Protein AF-0000000087771162 (afdb_homodimer)

Nearest PDB structures (foldseek):
  7edc-assembly1_A-2  TM=8.595E-01  e=1.342E-11  Escherichia coli
  1v2x-assembly1_A-2  TM=9.005E-01  e=5.752E-11  Thermus thermophilus
  7qiu-assembly1_B  TM=8.454E-01  e=9.783E-12  Bacillus subtilis
  5l0z-assembly1_B  TM=8.422E-01  e=1.867E-09  Sinorhizobium meliloti 1021
  1ipa-assembly1_A  TM=8.582E-01  e=4.145E-08  Thermus thermophilus

Solvent-accessible surface area (backbone atoms only — not comparable to full-atom values): 24704 Å² total; per-residue (Å²): 136,78,83,79,82,76,74,78,74,74,73,73,77,69,72,88,64,64,54,50,35,35,38,36,43,51,60,54,77,67,32,66,42,48,6,39,34,30,28,43,32,10,24,42,46,34,58,33,40,37,27,22,58,56,50,65,42,37,52,57,70,13,83,71,4,53,70,59,34,46,68,46,73,30,80,39,67,66,60,44,51,49,46,37,39,74,74,60,56,29,46,35,32,28,49,38,48,42,88,85,34,35,47,58,94,73,48,83,82,65,71,19,34,28,39,36,52,40,34,89,92,71,38,57,51,71,70,56,56,71,68,34,76,45,39,31,27,75,86,38,41,24,46,26,39,44,71,71,58,65,49,46,50,49,41,45,54,38,50,52,48,32,59,72,44,61,61,64,68,47,57,71,54,71,67,27,33,56,56,56,81,78,64,82,79,87,66,65,83,43,46,54,75,70,47,73,69,51,45,50,49,51,51,50,50,51,52,49,52,50,51,51,50,55,50,54,61,68,63,56,74,79,68,85,111,137,78,82,79,81,77,74,78,72,72,74,72,77,71,72,88,65,64,54,49,35,33,37,38,45,51,60,53,77,67,32,66,42,47,5,38,35,28,30,42,32,10,24,42,46,34,59,34,42,38,27,22,58,55,51,64,42,36,53,56,69,13,82,72,3,52,69,59,34,46,68,47,74,30,78,40,67,66,60,44,51,49,45,37,38,74,75,59,55,30,47,35,33,28,48,37,48,43,87,87,36,34,47,57,94,72,49,83,80,65,71,18,34,28,39,36,51,40,34,88,94,71,37,58,50,72,71,57,56,70,68,33,76,46,39,32,27,76,85,38,41,25,47,25,38,45,70,71,58,66,48,46,50,49,42,46,53,37,51,52,47,32,61,72,44,61,62,64,68,47,58,71,54,73,66,26,34,56,55,56,81,78,63,82,80,89,65,64,82,42,46,56,75,71,48,73,68,51,46,50,49,52,51,50,50,51,52,51,52,49,52,51,50,55,49,55,60,68,65,53,74,76,70,85,108

Radius of gyration: 28.66 Å; Cα contacts (8 Å, |Δi|>4): 815; chains: 2; bounding box: 87×104×97 Å

Structure (mmCIF, N/CA/C/O backbone):
data_AF-0000000087771162-model_v1
#
loop_
_entity.id
_entity.type
_entity.pdbx_description
1 polymer 'Family tRNA rRNA methyltransferase'
#
loop_
_atom_site.group_PDB
_atom_site.id
_atom_site.type_symbol
_atom_site.label_atom_id
_atom_site.label_alt_id
_atom_site.label_comp_id
_atom_site.label_asym_id
_atom_site.label_entity_id
_atom_site.label_seq_id
_atom_site.pdbx_PDB_ins_code
_atom_site.Cartn_x
_atom_site.Cartn_y
_atom_site.Cartn_z
_atom_site.occupancy
_atom_site.B_iso_or_equiv
_atom_site.auth_seq_id
_atom_site.auth_comp_id
_atom_site.auth_asym_id
_atom_site.auth_atom_id
_atom_site.pdbx_PDB_model_num
ATOM 1 N N . MET A 1 1 ? -39.281 -31.125 -45.375 1 31.02 1 MET A N 1
ATOM 2 C CA . MET A 1 1 ? -38.594 -31.625 -44.188 1 31.02 1 MET A CA 1
ATOM 3 C C . MET A 1 1 ? -37.625 -30.578 -43.656 1 31.02 1 MET A C 1
ATOM 5 O O . MET A 1 1 ? -36.625 -30.297 -44.281 1 31.02 1 MET A O 1
ATOM 9 N N . GLN A 1 2 ? -38.094 -29.531 -42.969 1 35.5 2 GLN A N 1
ATOM 10 C CA . GLN A 1 2 ? -37.469 -28.281 -42.562 1 35.5 2 GLN A CA 1
ATOM 11 C C . GLN A 1 2 ? -36.438 -28.531 -41.469 1 35.5 2 GLN A C 1
ATOM 13 O O . GLN A 1 2 ? -36.688 -29.234 -40.5 1 35.5 2 GLN A O 1
ATOM 18 N N . PRO A 1 3 ? -35.062 -28.359 -41.781 1 35.19 3 PRO A N 1
ATOM 19 C CA . PRO A 1 3 ? -34 -28.641 -40.812 1 35.19 3 PRO A CA 1
ATOM 20 C C . PRO A 1 3 ? -34.219 -27.922 -39.469 1 35.19 3 PRO A C 1
ATOM 22 O O . PRO A 1 3 ? -34.812 -26.859 -39.438 1 35.19 3 PRO A O 1
ATOM 25 N N . ASP A 1 4 ? -34.375 -28.672 -38.312 1 31.47 4 ASP A N 1
ATOM 26 C CA . ASP A 1 4 ? -34.5 -28.297 -36.938 1 31.47 4 ASP A CA 1
ATOM 27 C C . ASP A 1 4 ? -33.312 -27.469 -36.469 1 31.47 4 ASP A C 1
ATOM 29 O O . ASP A 1 4 ? -32.156 -27.906 -36.594 1 31.47 4 ASP A O 1
ATOM 33 N N . ARG A 1 5 ? -33.438 -26.078 -36.469 1 35.72 5 ARG A N 1
ATOM 34 C CA . ARG A 1 5 ? -32.5 -25.094 -35.938 1 35.72 5 ARG A CA 1
ATOM 35 C C . ARG A 1 5 ? -32.156 -25.438 -34.5 1 35.72 5 ARG A C 1
ATOM 37 O O . ARG A 1 5 ? -32.906 -25.156 -33.562 1 35.72 5 ARG A O 1
ATOM 44 N N . SER A 1 6 ? -31.469 -26.594 -34.188 1 31.02 6 SER A N 1
ATOM 45 C CA . SER A 1 6 ? -31.031 -26.812 -32.812 1 31.02 6 SER A CA 1
ATOM 46 C C . SER A 1 6 ? -30.141 -25.672 -32.344 1 31.02 6 SER A C 1
ATOM 48 O O . SER A 1 6 ? -29.047 -25.453 -32.875 1 31.02 6 SER A O 1
ATOM 50 N N . ASP A 1 7 ? -30.688 -24.547 -31.938 1 35.97 7 ASP A N 1
ATOM 51 C CA . ASP A 1 7 ? -30.031 -23.422 -31.281 1 35.97 7 ASP A CA 1
ATOM 52 C C . ASP A 1 7 ? -29.234 -23.891 -30.062 1 35.97 7 ASP A C 1
ATOM 54 O O . ASP A 1 7 ? -29.812 -24.406 -29.094 1 35.97 7 ASP A O 1
ATOM 58 N N . GLY A 1 8 ? -28.094 -24.516 -30.203 1 31.58 8 GLY A N 1
ATOM 59 C CA . GLY A 1 8 ? -27.172 -24.828 -29.109 1 31.58 8 GLY A CA 1
ATOM 60 C C . GLY A 1 8 ? -26.953 -23.656 -28.172 1 31.58 8 GLY A C 1
ATOM 61 O O . GLY A 1 8 ? -26.266 -22.688 -28.531 1 31.58 8 GLY A O 1
ATOM 62 N N . THR A 1 9 ? -27.953 -23.281 -27.375 1 36.31 9 THR A N 1
ATOM 63 C CA . THR A 1 9 ? -27.719 -22.375 -26.25 1 36.31 9 THR A CA 1
ATOM 64 C C . THR A 1 9 ? -26.562 -22.875 -25.391 1 36.31 9 THR A C 1
ATOM 66 O O . THR A 1 9 ? -26.641 -23.969 -24.812 1 36.31 9 THR A O 1
ATOM 69 N N . ALA A 1 10 ? -25.344 -22.656 -25.688 1 37.5 10 ALA A N 1
ATOM 70 C CA . ALA A 1 10 ? -24.219 -22.875 -24.797 1 37.5 10 ALA A CA 1
ATOM 71 C C . ALA A 1 10 ? -24.531 -22.359 -23.391 1 37.5 10 ALA A C 1
ATOM 73 O O . ALA A 1 10 ? -24.906 -21.188 -23.219 1 37.5 10 ALA A O 1
ATOM 74 N N . ALA A 1 11 ? -24.906 -23.172 -22.484 1 33.16 11 ALA A N 1
ATOM 75 C CA . ALA A 1 11 ? -25.062 -22.891 -21.062 1 33.16 11 ALA A CA 1
ATOM 76 C C . ALA A 1 11 ? -23.859 -22.109 -20.531 1 33.16 11 ALA A C 1
ATOM 78 O O . ALA A 1 11 ? -22.719 -22.578 -20.625 1 33.16 11 ALA A O 1
ATOM 79 N N . ALA A 1 12 ? -23.797 -20.828 -20.688 1 38.56 12 ALA A N 1
ATOM 80 C CA . ALA A 1 12 ? -22.906 -20.031 -19.859 1 38.56 12 ALA A CA 1
ATOM 81 C C . ALA A 1 12 ? -22.828 -20.609 -18.438 1 38.56 12 ALA A C 1
ATOM 83 O O . ALA A 1 12 ? -23.797 -20.516 -17.672 1 38.56 12 ALA A O 1
ATOM 84 N N . SER A 1 13 ? -22.422 -21.797 -18.219 1 37.19 13 SER A N 1
ATOM 85 C CA . SER A 1 13 ? -22.25 -22.281 -16.859 1 37.19 13 SER A CA 1
ATOM 86 C C . SER A 1 13 ? -21.781 -21.172 -15.93 1 37.19 13 SER A C 1
ATOM 88 O O . SER A 1 13 ? -20.625 -20.734 -16 1 37.19 13 SER A O 1
ATOM 90 N N . SER A 1 14 ? -22.344 -20.062 -15.656 1 44.91 14 SER A N 1
ATOM 91 C CA . SER A 1 14 ? -22.234 -18.906 -14.781 1 44.91 14 SER A CA 1
ATOM 92 C C . SER A 1 14 ? -21.812 -19.312 -13.375 1 44.91 14 SER A C 1
ATOM 94 O O . SER A 1 14 ? -22.656 -19.719 -12.57 1 44.91 14 SER A O 1
ATOM 96 N N . SER A 1 15 ? -20.969 -20.234 -13.008 1 51.59 15 SER A N 1
ATOM 97 C CA . SER A 1 15 ? -20.625 -20.562 -11.633 1 51.59 15 SER A CA 1
ATOM 98 C C . SER A 1 15 ? -20.641 -19.328 -10.742 1 51.59 15 SER A C 1
ATOM 100 O O . SER A 1 15 ? -20.109 -18.281 -11.125 1 51.59 15 SER A O 1
ATOM 102 N N . ASP A 1 16 ? -21.672 -19.047 -9.867 1 71.31 16 ASP A N 1
ATOM 103 C CA . ASP A 1 16 ? -22.156 -18.062 -8.898 1 71.31 16 ASP A CA 1
ATOM 104 C C . ASP A 1 16 ? -21.047 -17.594 -7.977 1 71.31 16 ASP A C 1
ATOM 106 O O . ASP A 1 16 ? -21.203 -16.641 -7.227 1 71.31 16 ASP A O 1
ATOM 110 N N . GLU A 1 17 ? -19.891 -18.266 -8.07 1 89.69 17 GLU A N 1
ATOM 111 C CA . GLU A 1 17 ? -18.859 -17.828 -7.141 1 89.69 17 GLU A CA 1
ATOM 112 C C . GLU A 1 17 ? -18.094 -16.625 -7.695 1 89.69 17 GLU A C 1
ATOM 114 O O . GLU A 1 17 ? -17.828 -16.562 -8.898 1 89.69 17 GLU A O 1
ATOM 119 N N . PRO A 1 18 ? -17.781 -15.703 -6.875 1 96.38 18 PRO A N 1
ATOM 120 C CA . PRO A 1 18 ? -17 -14.562 -7.344 1 96.38 18 PRO A CA 1
ATOM 121 C C . PRO A 1 18 ? -15.633 -14.969 -7.91 1 96.38 18 PRO A C 1
ATOM 123 O O . PRO A 1 18 ? -15.102 -16.016 -7.543 1 96.38 18 PRO A O 1
ATOM 126 N N . PRO A 1 19 ? -15.117 -14.203 -8.844 1 98.44 19 PRO A N 1
ATOM 127 C CA . PRO A 1 19 ? -13.805 -14.516 -9.414 1 98.44 19 PRO A CA 1
ATOM 128 C C . PRO A 1 19 ? -12.711 -14.602 -8.352 1 98.44 19 PRO A C 1
ATOM 130 O O . PRO A 1 19 ? -12.719 -13.836 -7.383 1 98.44 19 PRO A O 1
ATOM 133 N N . ALA A 1 20 ? -11.789 -15.523 -8.57 1 98.62 20 ALA A N 1
ATOM 134 C CA . ALA A 1 20 ? -10.695 -15.727 -7.625 1 98.62 20 ALA A CA 1
ATOM 135 C C . ALA A 1 20 ? -9.469 -14.906 -8.016 1 98.62 20 ALA A C 1
ATOM 137 O O . ALA A 1 20 ? -9.266 -14.602 -9.195 1 98.62 20 ALA A O 1
ATOM 138 N N . CYS A 1 21 ? -8.719 -14.578 -6.988 1 98.81 21 CYS A N 1
ATOM 139 C CA . CYS A 1 21 ? -7.512 -13.781 -7.16 1 98.81 21 CYS A CA 1
ATOM 140 C C . CYS A 1 21 ? -6.281 -14.547 -6.688 1 98.81 21 CYS A C 1
ATOM 142 O O . CYS A 1 21 ? -6.297 -15.156 -5.617 1 98.81 21 CYS A O 1
ATOM 144 N N . TYR A 1 22 ? -5.219 -14.492 -7.496 1 98.88 22 TYR A N 1
ATOM 145 C CA . TYR A 1 22 ? -3.939 -15.125 -7.18 1 98.88 22 TYR A CA 1
ATOM 146 C C . TYR A 1 22 ? -2.791 -14.133 -7.336 1 98.88 22 TYR A C 1
ATOM 148 O O . TYR A 1 22 ? -2.902 -13.156 -8.078 1 98.88 22 TYR A O 1
ATOM 156 N N . LEU A 1 23 ? -1.71 -14.406 -6.598 1 98.38 23 LEU A N 1
ATOM 157 C CA . LEU A 1 23 ? -0.487 -13.617 -6.699 1 98.38 23 LEU A CA 1
ATOM 158 C C . LEU A 1 23 ? 0.702 -14.5 -7.055 1 98.38 23 LEU A C 1
ATOM 160 O O . LEU A 1 23 ? 0.844 -15.602 -6.523 1 98.38 23 LEU A O 1
ATOM 164 N N . ILE A 1 24 ? 1.518 -14.016 -7.957 1 97.88 24 ILE A N 1
ATOM 165 C CA . ILE A 1 24 ? 2.748 -14.711 -8.32 1 97.88 24 ILE A CA 1
ATOM 166 C C . ILE A 1 24 ? 3.955 -13.891 -7.875 1 97.88 24 ILE A C 1
ATOM 168 O O . ILE A 1 24 ? 4.113 -12.742 -8.289 1 97.88 24 ILE A O 1
ATOM 172 N N . SER A 1 25 ? 4.734 -14.422 -7.023 1 94.75 25 SER A N 1
ATOM 173 C CA . SER A 1 25 ? 6.004 -13.836 -6.605 1 94.75 25 SER A CA 1
ATOM 174 C C . SER A 1 25 ? 7.184 -14.672 -7.086 1 94.75 25 SER A C 1
ATOM 176 O O . SER A 1 25 ? 7.293 -15.852 -6.746 1 94.75 25 SER A O 1
ATOM 178 N N . TYR A 1 26 ? 8.078 -14.023 -7.875 1 92.56 26 TYR A N 1
ATOM 179 C CA . TYR A 1 26 ? 9.219 -14.703 -8.469 1 92.56 26 TYR A CA 1
ATOM 180 C C . TYR A 1 26 ? 10.531 -14.188 -7.879 1 92.56 26 TYR A C 1
ATOM 182 O O . TYR A 1 26 ? 10.789 -12.984 -7.891 1 92.56 26 TYR A O 1
ATOM 190 N N . ASN A 1 27 ? 11.336 -15.203 -7.484 1 70.19 27 ASN A N 1
ATOM 191 C CA . ASN A 1 27 ? 12.688 -15.008 -6.98 1 70.19 27 ASN A CA 1
ATOM 192 C C . ASN A 1 27 ? 12.797 -13.75 -6.125 1 70.19 27 ASN A C 1
ATOM 194 O O . ASN A 1 27 ? 13.758 -12.984 -6.254 1 70.19 27 ASN A O 1
ATOM 198 N N . GLN A 1 28 ? 11.75 -13.5 -5.555 1 62.38 28 GLN A N 1
ATOM 199 C CA . GLN A 1 28 ? 11.859 -12.211 -4.879 1 62.38 28 GLN A CA 1
ATOM 200 C C . GLN A 1 28 ? 12.945 -12.234 -3.809 1 62.38 28 GLN A C 1
ATOM 202 O O . GLN A 1 28 ? 12.859 -13 -2.846 1 62.38 28 GLN A O 1
ATOM 207 N N . GLN A 1 29 ? 14.148 -12.117 -4.293 1 54.19 29 GLN A N 1
ATOM 208 C CA . GLN A 1 29 ? 15.25 -11.922 -3.359 1 54.19 29 GLN A CA 1
ATOM 209 C C . GLN A 1 29 ? 14.812 -11.117 -2.145 1 54.19 29 GLN A C 1
ATOM 211 O O . GLN A 1 29 ? 15.344 -11.289 -1.047 1 54.19 29 GLN A O 1
ATOM 216 N N . SER A 1 30 ? 13.945 -10.055 -2.391 1 55.56 30 SER A N 1
ATOM 217 C CA . SER A 1 30 ? 13.672 -9.234 -1.213 1 55.56 30 SER A CA 1
ATOM 218 C C . SER A 1 30 ? 12.523 -9.82 -0.392 1 55.56 30 SER A C 1
ATOM 220 O O . SER A 1 30 ? 11.359 -9.523 -0.652 1 55.56 30 SER A O 1
ATOM 222 N N . LYS A 1 31 ? 12.844 -10.852 0.279 1 62.5 31 LYS A N 1
ATOM 223 C CA . LYS A 1 31 ? 12.148 -11.633 1.296 1 62.5 31 LYS A CA 1
ATOM 224 C C . LYS A 1 31 ? 11.398 -10.734 2.268 1 62.5 31 LYS A C 1
ATOM 226 O O . LYS A 1 31 ? 10.398 -11.148 2.859 1 62.5 31 LYS A O 1
ATOM 231 N N . HIS A 1 32 ? 11.742 -9.398 2.061 1 72.12 32 HIS A N 1
ATOM 232 C CA . HIS A 1 32 ? 11.266 -8.531 3.139 1 72.12 32 HIS A CA 1
ATOM 233 C C . HIS A 1 32 ? 9.82 -8.117 2.906 1 72.12 32 HIS A C 1
ATOM 235 O O . HIS A 1 32 ? 9.109 -7.758 3.852 1 72.12 32 HIS A O 1
ATOM 241 N N . ASN A 1 33 ? 9.359 -8.367 1.664 1 87.06 33 ASN A N 1
ATOM 242 C CA . ASN A 1 33 ? 8.039 -7.832 1.387 1 87.06 33 ASN A CA 1
ATOM 243 C C . ASN A 1 33 ? 6.957 -8.906 1.512 1 87.06 33 ASN A C 1
ATOM 245 O O . ASN A 1 33 ? 5.766 -8.594 1.529 1 87.06 33 ASN A O 1
ATOM 249 N N . ILE A 1 34 ? 7.371 -10.141 1.649 1 91.31 34 ILE A N 1
ATOM 250 C CA . ILE A 1 34 ? 6.398 -11.219 1.547 1 91.31 34 ILE A CA 1
ATOM 251 C C . ILE A 1 34 ? 5.453 -11.18 2.748 1 91.31 34 ILE A C 1
ATOM 253 O O . ILE A 1 34 ? 4.266 -11.477 2.619 1 91.31 34 ILE A O 1
ATOM 257 N N . GLY A 1 35 ? 6.008 -10.859 3.85 1 93.31 35 GLY A N 1
ATOM 258 C CA . GLY A 1 35 ? 5.141 -10.719 5.008 1 93.31 35 GLY A CA 1
ATOM 259 C C . GLY A 1 35 ? 4.047 -9.68 4.812 1 93.31 35 GLY A C 1
ATOM 260 O O . GLY A 1 35 ? 2.871 -9.953 5.059 1 93.31 35 GLY A O 1
ATOM 261 N N . THR A 1 36 ? 4.438 -8.492 4.332 1 94.12 36 THR A N 1
ATOM 262 C CA . THR A 1 36 ? 3.473 -7.43 4.059 1 94.12 36 THR A CA 1
ATOM 263 C C . THR A 1 36 ? 2.523 -7.836 2.938 1 94.12 36 THR A C 1
ATOM 265 O O . THR A 1 36 ? 1.326 -7.547 2.992 1 94.12 36 THR A O 1
ATOM 268 N N . LEU A 1 37 ? 3.072 -8.531 1.989 1 96.06 37 LEU A N 1
ATOM 269 C CA . LEU A 1 37 ? 2.258 -9.023 0.883 1 96.06 37 LEU A CA 1
ATOM 270 C C . LEU A 1 37 ? 1.201 -10.008 1.381 1 96.06 37 LEU A C 1
ATOM 272 O O . LEU A 1 37 ? 0.054 -9.969 0.932 1 96.06 37 LEU A O 1
ATOM 276 N N . ALA A 1 38 ? 1.602 -10.859 2.279 1 96.19 38 ALA A N 1
ATOM 277 C CA . ALA A 1 38 ? 0.664 -11.82 2.857 1 96.19 38 ALA A CA 1
ATOM 278 C C . ALA A 1 38 ? -0.474 -11.102 3.582 1 96.19 38 ALA A C 1
ATOM 280 O O . ALA A 1 38 ? -1.636 -11.508 3.475 1 96.19 38 ALA A O 1
ATOM 281 N N . ARG A 1 39 ? -0.137 -10.039 4.254 1 97.69 39 ARG A N 1
ATOM 282 C CA . ARG A 1 39 ? -1.135 -9.242 4.965 1 97.69 39 ARG A CA 1
ATOM 283 C C . ARG A 1 39 ? -2.109 -8.594 3.988 1 97.69 39 ARG A C 1
ATOM 285 O O . ARG A 1 39 ? -3.324 -8.633 4.195 1 97.69 39 ARG A O 1
ATOM 292 N N . CYS A 1 40 ? -1.589 -8.062 2.906 1 98.44 40 CYS A N 1
ATOM 293 C CA . CYS A 1 40 ? -2.438 -7.496 1.862 1 98.44 40 CYS A CA 1
ATOM 294 C C . CYS A 1 40 ? -3.295 -8.578 1.213 1 98.44 40 CYS A C 1
ATOM 296 O O . CYS A 1 40 ? -4.484 -8.367 0.968 1 98.44 40 CYS A O 1
ATOM 298 N N . ALA A 1 41 ? -2.662 -9.695 1.004 1 98.5 41 ALA A N 1
ATOM 299 C CA . ALA A 1 41 ? -3.344 -10.805 0.332 1 98.5 41 ALA A CA 1
ATOM 300 C C . ALA A 1 41 ? -4.559 -11.266 1.131 1 98.5 41 ALA A C 1
ATOM 302 O O . ALA A 1 41 ? -5.652 -11.406 0.581 1 98.5 41 ALA A O 1
ATOM 303 N N . THR A 1 42 ? -4.383 -11.461 2.402 1 98.06 42 THR A N 1
ATOM 304 C CA . THR A 1 42 ? -5.516 -11.914 3.207 1 98.06 42 THR A CA 1
ATOM 305 C C . THR A 1 42 ? -6.574 -10.82 3.312 1 98.06 42 THR A C 1
ATOM 307 O O . THR A 1 42 ? -7.773 -11.109 3.252 1 98.06 42 THR A O 1
ATOM 310 N N . ALA A 1 43 ? -6.172 -9.586 3.408 1 98.75 43 ALA A N 1
ATOM 311 C CA . ALA A 1 43 ? -7.113 -8.477 3.498 1 98.75 43 ALA A CA 1
ATOM 312 C C . ALA A 1 43 ? -8.023 -8.422 2.271 1 98.75 43 ALA A C 1
ATOM 314 O O . ALA A 1 43 ? -9.219 -8.172 2.391 1 98.75 43 ALA A O 1
ATOM 315 N N . PHE A 1 44 ? -7.434 -8.734 1.121 1 98.88 44 PHE A N 1
ATOM 316 C CA . PHE A 1 44 ? -8.18 -8.539 -0.118 1 98.88 44 PHE A CA 1
ATOM 317 C C . PHE A 1 44 ? -8.586 -9.883 -0.716 1 98.88 44 PHE A C 1
ATOM 319 O O . PHE A 1 44 ? -8.875 -9.969 -1.912 1 98.88 44 PHE A O 1
ATOM 326 N N . ASN A 1 45 ? -8.5 -10.906 0.09 1 98.5 45 ASN A N 1
ATOM 327 C CA . ASN A 1 45 ? -9.078 -12.219 -0.183 1 98.5 45 ASN A CA 1
ATOM 328 C C . ASN A 1 45 ? -8.391 -12.898 -1.364 1 98.5 45 ASN A C 1
ATOM 330 O O . ASN A 1 45 ? -9.055 -13.484 -2.219 1 98.5 45 ASN A O 1
ATOM 334 N N . VAL A 1 46 ? -7.137 -12.75 -1.439 1 98.75 46 VAL A N 1
ATOM 335 C CA . VAL A 1 46 ? -6.336 -13.531 -2.379 1 98.75 46 VAL A CA 1
ATOM 336 C C . VAL A 1 46 ? -6.418 -15.008 -2.027 1 98.75 46 VAL A C 1
ATOM 338 O O . VAL A 1 46 ? -6.211 -15.391 -0.873 1 98.75 46 VAL A O 1
ATOM 341 N N . LYS A 1 47 ? -6.68 -15.75 -3.008 1 98.38 47 LYS A N 1
ATOM 342 C CA . LYS A 1 47 ? -6.883 -17.188 -2.785 1 98.38 47 LYS A CA 1
ATOM 343 C C . LYS A 1 47 ? -5.559 -17.891 -2.523 1 98.38 47 LYS A C 1
ATOM 345 O O . LYS A 1 47 ? -5.48 -18.781 -1.671 1 98.38 47 LYS A O 1
ATOM 350 N N . GLU A 1 48 ? -4.586 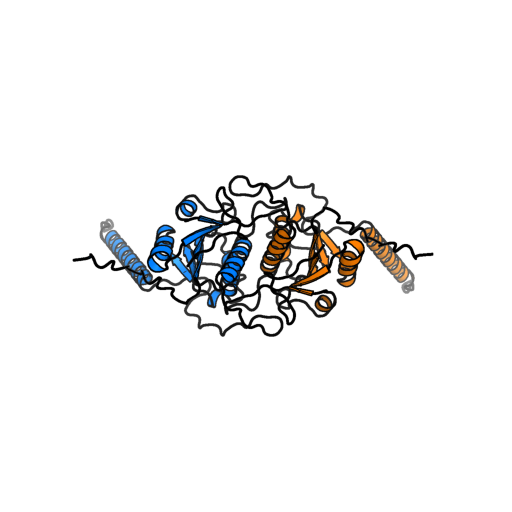-17.469 -3.244 1 98 48 GLU A N 1
ATOM 351 C CA . GLU A 1 48 ? -3.309 -18.172 -3.18 1 98 48 GLU A CA 1
ATOM 352 C C . GLU A 1 48 ? -2.154 -17.266 -3.607 1 98 48 GLU A C 1
ATOM 354 O O . GLU A 1 48 ? -2.27 -16.531 -4.586 1 98 48 GLU A O 1
ATOM 359 N N . VAL A 1 49 ? -1.049 -17.375 -2.797 1 97 49 VAL A N 1
ATOM 360 C CA . VAL A 1 49 ? 0.215 -16.75 -3.174 1 97 49 VAL A CA 1
ATOM 361 C C . VAL A 1 49 ? 1.18 -17.812 -3.701 1 97 49 VAL A C 1
ATOM 363 O O . VAL A 1 49 ? 1.601 -18.703 -2.957 1 97 49 VAL A O 1
ATOM 366 N N . CYS A 1 50 ? 1.551 -17.641 -4.957 1 97 50 CYS A N 1
ATOM 367 C CA . CYS A 1 50 ? 2.432 -18.594 -5.629 1 97 50 CYS A CA 1
ATOM 368 C C . CYS A 1 50 ? 3.881 -18.125 -5.574 1 97 50 CYS A C 1
ATOM 370 O O . CYS A 1 50 ? 4.238 -17.125 -6.199 1 97 50 CYS A O 1
ATOM 372 N N . LEU A 1 51 ? 4.66 -18.875 -4.848 1 95.06 51 LEU A N 1
ATOM 373 C CA . LEU A 1 51 ? 6.094 -18.594 -4.777 1 95.06 51 LEU A CA 1
ATOM 374 C C . LEU A 1 51 ? 6.855 -19.406 -5.816 1 95.06 51 LEU A C 1
ATOM 376 O O . LEU A 1 51 ? 6.738 -20.641 -5.859 1 95.06 51 LEU A O 1
ATOM 380 N N . VAL A 1 52 ? 7.578 -18.734 -6.617 1 95.19 52 VAL A N 1
ATOM 381 C CA . VAL A 1 52 ? 8.375 -19.406 -7.637 1 95.19 52 VAL A CA 1
ATOM 382 C C . VAL A 1 52 ? 9.859 -19.234 -7.312 1 95.19 52 VAL A C 1
ATOM 384 O O . VAL A 1 52 ? 10.352 -18.125 -7.141 1 95.19 52 VAL A O 1
ATOM 387 N N . GLY A 1 53 ? 10.586 -20.25 -7.27 1 90.06 53 GLY A N 1
ATOM 388 C CA . GLY A 1 53 ? 11.984 -20.25 -6.887 1 90.06 53 GLY A CA 1
ATOM 389 C C . GLY A 1 53 ? 12.219 -20.672 -5.449 1 90.06 53 GLY A C 1
ATOM 390 O O . GLY A 1 53 ? 12.148 -21.859 -5.133 1 90.06 53 GLY A O 1
ATOM 391 N N . SER A 1 54 ? 12.242 -19.688 -4.527 1 87.12 54 SER A N 1
ATOM 392 C CA . SER A 1 54 ? 12.508 -20 -3.129 1 87.12 54 SER A CA 1
ATOM 393 C C . SER A 1 54 ? 11.227 -20.391 -2.398 1 87.12 54 SER A C 1
ATOM 395 O O . SER A 1 54 ? 10.18 -19.781 -2.605 1 87.12 54 SER A O 1
ATOM 397 N N . ARG A 1 55 ? 11.375 -21.375 -1.465 1 89.38 55 ARG A N 1
ATOM 398 C CA . ARG A 1 55 ? 10.266 -21.797 -0.625 1 89.38 55 ARG A CA 1
ATOM 399 C C . ARG A 1 55 ? 10.211 -20.984 0.667 1 89.38 55 ARG A C 1
ATOM 401 O O . ARG A 1 55 ? 9.211 -21.016 1.384 1 89.38 55 ARG A O 1
ATOM 408 N N . GLN A 1 56 ? 11.344 -20.406 0.875 1 88.56 56 GLN A N 1
ATOM 409 C CA . GLN A 1 56 ? 11.469 -19.641 2.115 1 88.56 56 GLN A CA 1
ATOM 410 C C . GLN A 1 56 ? 11.109 -18.172 1.897 1 88.56 56 GLN A C 1
ATOM 412 O O . GLN A 1 56 ? 11.445 -17.594 0.86 1 88.56 56 GLN A O 1
ATOM 417 N N . PHE A 1 57 ? 10.414 -17.609 2.904 1 87.38 57 PHE A N 1
ATOM 418 C CA . PHE A 1 57 ? 10.102 -16.188 2.836 1 87.38 57 PHE A CA 1
ATOM 419 C C . PHE A 1 57 ? 10.031 -15.586 4.23 1 87.38 57 PHE A C 1
ATOM 421 O O . PHE A 1 57 ? 9.805 -16.297 5.211 1 87.38 57 PHE A O 1
ATOM 428 N N . ASN A 1 58 ? 10.305 -14.344 4.305 1 88 58 ASN A N 1
ATOM 429 C CA . ASN A 1 58 ? 10.219 -13.578 5.547 1 88 58 ASN A CA 1
ATOM 430 C C . ASN A 1 58 ? 8.781 -13.211 5.879 1 88 58 ASN A C 1
ATOM 432 O O . ASN A 1 58 ? 8.055 -12.68 5.031 1 88 58 ASN A O 1
ATOM 436 N N . THR A 1 59 ? 8.422 -13.461 7.129 1 88.75 59 THR A N 1
ATOM 437 C CA . THR A 1 59 ? 7.043 -13.18 7.531 1 88.75 59 THR A CA 1
ATOM 438 C C . THR A 1 59 ? 6.953 -11.836 8.242 1 88.75 59 THR A C 1
ATOM 440 O O . THR A 1 59 ? 5.895 -11.477 8.766 1 88.75 59 THR A O 1
ATOM 443 N N . PHE A 1 60 ? 8.094 -11.18 8.234 1 88.56 60 PHE A N 1
ATOM 444 C CA . PHE A 1 60 ? 8.062 -9.844 8.828 1 88.56 60 PHE A CA 1
ATOM 445 C C . PHE A 1 60 ? 7.031 -8.969 8.141 1 88.56 60 PHE A C 1
ATOM 447 O O . PHE A 1 60 ? 6.996 -8.891 6.906 1 88.56 60 PHE A O 1
ATOM 454 N N . GLY A 1 61 ? 6.152 -8.375 8.992 1 90.88 61 GLY A N 1
ATOM 455 C CA . GLY A 1 61 ? 5.117 -7.52 8.43 1 90.88 61 GLY A CA 1
ATOM 456 C C . GLY A 1 61 ? 3.789 -8.234 8.242 1 90.88 61 GLY A C 1
ATOM 457 O O . GLY A 1 61 ? 2.77 -7.594 7.98 1 90.88 61 GLY A O 1
ATOM 458 N N . ALA A 1 62 ? 3.809 -9.539 8.398 1 93.31 62 ALA A N 1
ATOM 459 C CA . ALA A 1 62 ? 2.588 -10.312 8.172 1 93.31 62 ALA A CA 1
ATOM 460 C C . ALA A 1 62 ? 1.606 -10.141 9.328 1 93.31 62 ALA A C 1
ATOM 462 O O . ALA A 1 62 ? 0.391 -10.133 9.125 1 93.31 62 ALA A O 1
ATOM 463 N N . HIS A 1 63 ? 2.191 -10 10.539 1 93 63 HIS A N 1
ATOM 464 C CA . HIS A 1 63 ? 1.38 -9.852 11.742 1 93 63 HIS A CA 1
ATOM 465 C C . HIS A 1 63 ? 0.396 -11.008 11.883 1 93 63 HIS A C 1
ATOM 467 O O . HIS A 1 63 ? -0.785 -10.789 12.164 1 93 63 HIS A O 1
ATOM 473 N N . GLY A 1 64 ? 0.867 -12.242 11.523 1 92.25 64 GLY A N 1
ATOM 474 C CA . GLY A 1 64 ? 0.082 -13.461 11.68 1 92.25 64 GLY A CA 1
ATOM 475 C C . GLY A 1 64 ? -0.788 -13.766 10.477 1 92.25 64 GLY A C 1
ATOM 476 O O . GLY A 1 64 ? -1.392 -14.836 10.398 1 92.25 64 GLY A O 1
ATOM 477 N N . SER A 1 65 ? -0.822 -12.922 9.516 1 94.94 65 SER A N 1
ATOM 478 C CA . SER A 1 65 ? -1.729 -13.039 8.383 1 94.94 65 SER A CA 1
ATOM 479 C C . SER A 1 65 ? -1.299 -14.172 7.445 1 94.94 65 SER A C 1
ATOM 481 O O . SER A 1 65 ? -2.104 -14.672 6.66 1 94.94 65 SER A O 1
ATOM 483 N N . SER A 1 66 ? -0.066 -14.555 7.504 1 93.25 66 SER A N 1
ATOM 484 C CA . SER A 1 66 ? 0.449 -15.578 6.598 1 93.25 66 SER A CA 1
ATOM 485 C C . SER A 1 66 ? -0.257 -16.906 6.809 1 93.25 66 SER A C 1
ATOM 487 O O . SER A 1 66 ? -0.313 -17.734 5.895 1 93.25 66 SER A O 1
ATOM 489 N N . GLU A 1 67 ? -0.847 -17.078 7.965 1 93.38 67 GLU A N 1
ATOM 490 C CA . GLU A 1 67 ? -1.526 -18.328 8.289 1 93.38 67 GLU A CA 1
ATOM 491 C C . GLU A 1 67 ? -2.902 -18.391 7.629 1 93.38 67 GLU A C 1
ATOM 493 O O . GLU A 1 67 ? -3.521 -19.469 7.574 1 93.38 67 GLU A O 1
ATOM 498 N N . PHE A 1 68 ? -3.352 -17.328 7.098 1 95.12 68 PHE A N 1
ATOM 499 C CA . PHE A 1 68 ? -4.699 -17.234 6.551 1 95.12 68 PHE A CA 1
ATOM 500 C C . PHE A 1 68 ? -4.664 -17.203 5.027 1 95.12 68 PHE A C 1
ATOM 502 O O . PHE A 1 68 ? -5.707 -17.094 4.379 1 95.12 68 PHE A O 1
ATOM 509 N N . VAL A 1 69 ? -3.494 -17.25 4.473 1 94 69 VAL A N 1
ATOM 510 C CA . VAL A 1 69 ? -3.328 -17.266 3.021 1 94 69 VAL A CA 1
ATOM 511 C C . VAL A 1 69 ? -2.664 -18.562 2.59 1 94 69 VAL A C 1
ATOM 513 O O . VAL A 1 69 ? -1.726 -19.031 3.238 1 94 69 VAL A O 1
ATOM 516 N N . GLU A 1 70 ? -3.154 -19.125 1.539 1 95.12 70 GLU A N 1
ATOM 517 C CA . GLU A 1 70 ? -2.51 -20.312 0.993 1 95.12 70 GLU A CA 1
ATOM 518 C C . GLU A 1 70 ? -1.247 -19.953 0.217 1 95.12 70 GLU A C 1
ATOM 520 O O . GLU A 1 70 ? -1.27 -19.062 -0.633 1 95.12 70 GLU A O 1
ATOM 525 N N . PHE A 1 71 ? -0.173 -20.609 0.602 1 94.88 71 PHE A N 1
ATOM 526 C CA . PHE A 1 71 ? 1.07 -20.484 -0.15 1 94.88 71 PHE A CA 1
ATOM 527 C C . PHE A 1 71 ? 1.352 -21.75 -0.946 1 94.88 71 PHE A C 1
ATOM 529 O O . PHE A 1 71 ? 1.217 -22.859 -0.425 1 94.88 71 PHE A O 1
ATOM 536 N N . SER A 1 72 ? 1.672 -21.594 -2.18 1 95.56 72 SER A N 1
ATOM 537 C CA . SER A 1 72 ? 2.15 -22.688 -3.008 1 95.56 72 SER A CA 1
ATOM 538 C C . SER A 1 72 ? 3.539 -22.391 -3.57 1 95.56 72 SER A C 1
ATOM 540 O O . SER A 1 72 ? 3.947 -21.234 -3.654 1 95.56 72 SER A O 1
ATOM 542 N N . HIS A 1 73 ? 4.207 -23.406 -3.836 1 94.88 73 HIS A N 1
ATOM 543 C CA . HIS A 1 73 ? 5.547 -23.281 -4.402 1 94.88 73 HIS A CA 1
ATOM 544 C C . HIS A 1 73 ? 5.621 -23.938 -5.781 1 94.88 73 HIS A C 1
ATOM 546 O O . HIS A 1 73 ? 5.051 -25.016 -5.996 1 94.88 73 HIS A O 1
ATOM 552 N N . TYR A 1 74 ? 6.312 -23.312 -6.656 1 95.5 74 TYR A N 1
ATOM 553 C CA . TYR A 1 74 ? 6.641 -23.844 -7.977 1 95.5 74 TYR A CA 1
ATOM 554 C C . TYR A 1 74 ? 8.125 -23.703 -8.266 1 95.5 74 TYR A C 1
ATOM 556 O O . TYR A 1 74 ? 8.766 -22.734 -7.832 1 95.5 74 TYR A O 1
ATOM 564 N N . HIS A 1 75 ? 8.633 -24.562 -9.047 1 93.38 75 HIS A N 1
ATOM 565 C CA . HIS A 1 75 ? 10.055 -24.516 -9.375 1 93.38 75 HIS A CA 1
ATOM 566 C C . HIS A 1 75 ? 10.336 -23.5 -10.469 1 93.38 75 HIS A C 1
ATOM 568 O O . HIS A 1 75 ? 11.375 -22.828 -10.445 1 93.38 75 HIS A O 1
ATOM 574 N N . THR A 1 76 ? 9.406 -23.453 -11.43 1 95.62 76 THR A N 1
ATOM 575 C CA . THR A 1 76 ? 9.617 -22.531 -12.531 1 95.62 76 THR A CA 1
ATOM 576 C C . THR A 1 76 ? 8.375 -21.656 -12.758 1 95.62 76 THR A C 1
ATOM 578 O O . THR A 1 76 ? 7.27 -22.047 -12.375 1 95.62 76 THR A O 1
ATOM 581 N N . LEU A 1 77 ? 8.594 -20.547 -13.422 1 97.75 77 LEU A N 1
ATOM 582 C CA . LEU A 1 77 ? 7.496 -19.672 -13.805 1 97.75 77 LEU A CA 1
ATOM 583 C C . LEU A 1 77 ? 6.531 -20.391 -14.75 1 97.75 77 LEU A C 1
ATOM 585 O O . LEU A 1 77 ? 5.316 -20.219 -14.641 1 97.75 77 LEU A O 1
ATOM 589 N N . GLU A 1 78 ? 7.082 -21.156 -15.648 1 98.25 78 GLU A N 1
ATOM 590 C CA . GLU A 1 78 ? 6.27 -21.859 -16.641 1 98.25 78 GLU A CA 1
ATOM 591 C C . GLU A 1 78 ? 5.305 -22.828 -15.961 1 98.25 78 GLU A C 1
ATOM 593 O O . GLU A 1 78 ? 4.125 -22.891 -16.328 1 98.25 78 GLU A O 1
ATOM 598 N N . GLU A 1 79 ? 5.828 -23.547 -15.016 1 97.75 79 GLU A N 1
ATOM 599 C CA . GLU A 1 79 ? 5 -24.484 -14.266 1 97.75 79 GLU A CA 1
ATOM 600 C C . GLU A 1 79 ? 3.883 -23.766 -13.516 1 97.75 79 GLU A C 1
ATOM 602 O O . GLU A 1 79 ? 2.734 -24.203 -13.523 1 97.75 79 GLU A O 1
ATOM 607 N N . CYS A 1 80 ? 4.219 -22.703 -12.914 1 98.31 80 CYS A N 1
ATOM 608 C CA . CYS A 1 80 ? 3.268 -21.891 -12.148 1 98.31 80 CYS A CA 1
ATOM 609 C C . CYS A 1 80 ? 2.154 -21.375 -13.047 1 98.31 80 CYS A C 1
ATOM 611 O O . CYS A 1 80 ? 0.974 -21.594 -12.773 1 98.31 80 CYS A O 1
ATOM 613 N N . VAL A 1 81 ? 2.496 -20.766 -14.125 1 98.81 81 VAL A N 1
ATOM 614 C CA . VAL A 1 81 ? 1.55 -20.141 -15.031 1 98.81 81 VAL A CA 1
ATOM 615 C C . VAL A 1 81 ? 0.675 -21.203 -15.688 1 98.81 81 VAL A C 1
ATOM 617 O O . VAL A 1 81 ? -0.531 -21.016 -15.859 1 98.81 81 VAL A O 1
ATOM 620 N N . ALA A 1 82 ? 1.254 -22.328 -16.062 1 98.75 82 ALA A N 1
ATOM 621 C CA . ALA A 1 82 ? 0.482 -23.422 -16.656 1 98.75 82 ALA A CA 1
ATOM 622 C C . ALA A 1 82 ? -0.607 -23.906 -15.695 1 98.75 82 ALA A C 1
ATOM 624 O O . ALA A 1 82 ? -1.759 -24.078 -16.094 1 98.75 82 ALA A O 1
ATOM 625 N N . ASP A 1 83 ? -0.254 -24.062 -14.469 1 98.62 83 ASP A N 1
ATOM 626 C CA . ASP A 1 83 ? -1.222 -24.516 -13.469 1 98.62 83 ASP A CA 1
ATOM 627 C C . ASP A 1 83 ? -2.344 -23.484 -13.297 1 98.62 83 ASP A C 1
ATOM 629 O O . ASP A 1 83 ? -3.523 -23.844 -13.289 1 98.62 83 ASP A O 1
ATOM 633 N N . LEU A 1 84 ? -1.988 -22.25 -13.195 1 98.81 84 LEU A N 1
ATOM 634 C CA . LEU A 1 84 ? -2.943 -21.156 -13 1 98.81 84 LEU A CA 1
ATOM 635 C C . LEU A 1 84 ? -3.898 -21.047 -14.18 1 98.81 84 LEU A C 1
ATOM 637 O O . LEU A 1 84 ? -5.105 -20.875 -14 1 98.81 84 LEU A O 1
ATOM 641 N N . LYS A 1 85 ? -3.389 -21.156 -15.359 1 98.62 85 LYS A N 1
ATOM 642 C CA . LYS A 1 85 ? -4.219 -21.016 -16.547 1 98.62 85 LYS A CA 1
ATOM 643 C C . LYS A 1 85 ? -5.051 -22.281 -16.797 1 98.62 85 LYS A C 1
ATOM 645 O O . LYS A 1 85 ? -6.262 -22.203 -17 1 98.62 85 LYS A O 1
ATOM 650 N N . GLU A 1 86 ? -4.461 -23.453 -16.672 1 98.38 86 GLU A N 1
ATOM 651 C CA . GLU A 1 86 ? -5.086 -24.703 -17.094 1 98.38 86 GLU A CA 1
ATOM 652 C C . GLU A 1 86 ? -5.988 -25.266 -15.992 1 98.38 86 GLU A C 1
ATOM 654 O O . GLU A 1 86 ? -7.059 -25.797 -16.281 1 98.38 86 GLU A O 1
ATOM 659 N N . ASN A 1 87 ? -5.582 -25.109 -14.797 1 98.06 87 ASN A N 1
ATOM 660 C CA . ASN A 1 87 ? -6.293 -25.781 -13.711 1 98.06 87 ASN A CA 1
ATOM 661 C C . ASN A 1 87 ? -7.129 -24.812 -12.891 1 98.06 87 ASN A C 1
ATOM 663 O O . ASN A 1 87 ? -8.109 -25.203 -12.258 1 98.06 87 ASN A O 1
ATOM 667 N N . LYS A 1 88 ? -6.801 -23.531 -13 1 97.88 88 LYS A N 1
ATOM 668 C CA . LYS A 1 88 ? -7.492 -22.578 -12.133 1 97.88 88 LYS A CA 1
ATOM 669 C C . LYS A 1 88 ? -8.242 -21.531 -12.953 1 97.88 88 LYS A C 1
ATOM 671 O O . LYS A 1 88 ? -8.906 -20.656 -12.398 1 97.88 88 LYS A O 1
ATOM 676 N N . GLY A 1 89 ? -8.07 -21.578 -14.211 1 98.25 89 GLY A N 1
ATOM 677 C CA . GLY A 1 89 ? -8.836 -20.734 -15.102 1 98.25 89 GLY A CA 1
ATOM 678 C C . GLY A 1 89 ? -8.453 -19.266 -15.016 1 98.25 89 GLY A C 1
ATOM 679 O O . GLY A 1 89 ? -9.305 -18.391 -15.18 1 98.25 89 GLY A O 1
ATOM 680 N N . CYS A 1 90 ? -7.164 -19 -14.773 1 98.5 90 CYS A N 1
ATOM 681 C CA . CYS A 1 90 ? -6.727 -17.625 -14.562 1 98.5 90 CYS A CA 1
ATOM 682 C C . CYS A 1 90 ? -6.246 -17 -15.867 1 98.5 90 CYS A C 1
ATOM 684 O O . CYS A 1 90 ? -5.703 -17.688 -16.734 1 98.5 90 CYS A O 1
ATOM 686 N N . THR A 1 91 ? -6.492 -15.688 -15.977 1 98.75 91 THR A N 1
ATOM 687 C CA . THR A 1 91 ? -5.602 -14.859 -16.781 1 98.75 91 THR A CA 1
ATOM 688 C C . THR A 1 91 ? -4.441 -14.336 -15.945 1 98.75 91 THR A C 1
ATOM 690 O O . THR A 1 91 ? -4.617 -14 -14.773 1 98.75 91 THR A O 1
ATOM 693 N N . VAL A 1 92 ? -3.27 -14.273 -16.609 1 98.88 92 VAL A N 1
ATOM 694 C CA . VAL A 1 92 ? -2.096 -13.766 -15.898 1 98.88 92 VAL A CA 1
ATOM 695 C C . VAL A 1 92 ? -1.854 -12.305 -16.281 1 98.88 92 VAL A C 1
ATOM 697 O O . VAL A 1 92 ? -1.627 -11.992 -17.453 1 98.88 92 VAL A O 1
ATOM 700 N N . VAL A 1 93 ? -1.916 -11.453 -15.32 1 98.94 93 VAL A N 1
ATOM 701 C CA . VAL A 1 93 ? -1.759 -10.016 -15.523 1 98.94 93 VAL A CA 1
ATOM 702 C C . VAL A 1 93 ? -0.451 -9.547 -14.883 1 98.94 93 VAL A C 1
ATOM 704 O O . VAL A 1 93 ? -0.265 -9.664 -13.672 1 98.94 93 VAL A O 1
ATOM 707 N N . GLY A 1 94 ? 0.458 -9.016 -15.727 1 98.75 94 GLY A N 1
ATOM 708 C CA . GLY A 1 94 ? 1.697 -8.461 -15.195 1 98.75 94 GLY A CA 1
ATOM 709 C C . GLY A 1 94 ? 1.535 -7.07 -14.625 1 98.75 94 GLY A C 1
ATOM 710 O O . GLY A 1 94 ? 0.916 -6.203 -15.25 1 98.75 94 GLY A O 1
ATOM 711 N N . VAL A 1 95 ? 2.072 -6.871 -13.43 1 98.5 95 VAL A N 1
ATOM 712 C CA . VAL A 1 95 ? 2.117 -5.543 -12.828 1 98.5 95 VAL A CA 1
ATOM 713 C C . VAL A 1 95 ? 3.395 -4.824 -13.258 1 98.5 95 VAL A C 1
ATOM 715 O O . VAL A 1 95 ? 4.469 -5.074 -12.703 1 98.5 95 VAL A O 1
ATOM 718 N N . GLU A 1 96 ? 3.229 -3.988 -14.211 1 97.75 96 GLU A N 1
ATOM 719 C CA . GLU A 1 96 ? 4.418 -3.393 -14.812 1 97.75 96 GLU A CA 1
ATOM 720 C C . GLU A 1 96 ? 4.086 -2.082 -15.516 1 97.75 96 GLU A C 1
ATOM 722 O O . GLU A 1 96 ? 3.055 -1.974 -16.188 1 97.75 96 GLU A O 1
ATOM 727 N N . ILE A 1 97 ? 5 -1.138 -15.227 1 97.25 97 ILE A N 1
ATOM 728 C CA . ILE A 1 97 ? 4.926 0.106 -15.992 1 97.25 97 ILE A CA 1
ATOM 729 C C . ILE A 1 97 ? 5.52 -0.103 -17.375 1 97.25 97 ILE A C 1
ATOM 731 O O . ILE A 1 97 ? 6.738 -0.224 -17.531 1 97.25 97 ILE A O 1
ATOM 735 N N . MET A 1 98 ? 4.695 -0.166 -18.422 1 96.06 98 MET A N 1
ATOM 736 C CA . MET A 1 98 ? 5.195 -0.389 -19.766 1 96.06 98 MET A CA 1
ATOM 737 C C . MET A 1 98 ? 4.184 0.076 -20.812 1 96.06 98 MET A C 1
ATOM 739 O O . MET A 1 98 ? 3.02 0.314 -20.484 1 96.06 98 MET A O 1
ATOM 743 N N . ASP A 1 99 ? 4.738 0.099 -21.984 1 95.06 99 ASP A N 1
ATOM 744 C CA . ASP A 1 99 ? 3.85 0.423 -23.094 1 95.06 99 ASP A CA 1
ATOM 745 C C . ASP A 1 99 ? 2.773 -0.647 -23.266 1 95.06 99 ASP A C 1
ATOM 747 O O . ASP A 1 99 ? 3.062 -1.843 -23.188 1 95.06 99 ASP A O 1
ATOM 751 N N . GLY A 1 100 ? 1.58 -0.216 -23.422 1 96 100 GLY A N 1
ATOM 752 C CA . GLY A 1 100 ? 0.475 -1.143 -23.594 1 96 100 GLY A CA 1
ATOM 753 C C . GLY A 1 100 ? -0.206 -1.525 -22.297 1 96 100 GLY A C 1
ATOM 754 O O . GLY A 1 100 ? -1.317 -2.059 -22.312 1 96 100 GLY A O 1
ATOM 755 N N . ALA A 1 101 ? 0.46 -1.267 -21.188 1 98.31 101 ALA A N 1
ATOM 756 C CA . ALA A 1 101 ? -0.181 -1.515 -19.891 1 98.31 101 ALA A CA 1
ATOM 757 C C . ALA A 1 101 ? -1.367 -0.579 -19.688 1 98.31 101 ALA A C 1
ATOM 759 O O . ALA A 1 101 ? -1.365 0.556 -20.172 1 98.31 101 ALA A O 1
ATOM 760 N N . GLN A 1 102 ? -2.367 -1.083 -19.016 1 98.62 102 GLN A N 1
ATOM 761 C CA . GLN A 1 102 ? -3.549 -0.272 -18.734 1 98.62 102 GLN A CA 1
ATOM 762 C C . GLN A 1 102 ? -3.566 0.186 -17.266 1 98.62 102 GLN A C 1
ATOM 764 O O . GLN A 1 102 ? -3.191 -0.569 -16.375 1 98.62 102 GLN A O 1
ATOM 769 N N . PRO A 1 103 ? -4.004 1.438 -17.047 1 98.75 103 PRO A N 1
ATOM 770 C CA . PRO A 1 103 ? -4.094 1.915 -15.672 1 98.75 103 PRO A CA 1
ATOM 771 C C . PRO A 1 103 ? -5.121 1.146 -14.844 1 98.75 103 PRO A C 1
ATOM 773 O O . PRO A 1 103 ? -6.172 0.762 -15.359 1 98.75 103 PRO A O 1
ATOM 776 N N . VAL A 1 104 ? -4.863 1.016 -13.562 1 98.81 104 VAL A N 1
ATOM 777 C CA . VAL A 1 104 ? -5.613 0.128 -12.68 1 98.81 104 VAL A CA 1
ATOM 778 C C . VAL A 1 104 ? -7.051 0.624 -12.547 1 98.81 104 VAL A C 1
ATOM 780 O O . VAL A 1 104 ? -7.98 -0.177 -12.438 1 98.81 104 VAL A O 1
ATOM 783 N N . HIS A 1 105 ? -7.344 1.921 -12.57 1 96.31 105 HIS A N 1
ATOM 784 C CA . HIS A 1 105 ? -8.672 2.457 -12.305 1 96.31 105 HIS A CA 1
ATOM 785 C C . HIS A 1 105 ? -9.633 2.152 -13.445 1 96.31 105 HIS A C 1
ATOM 787 O O . HIS A 1 105 ? -10.852 2.25 -13.281 1 96.31 105 HIS A O 1
ATOM 793 N N . SER A 1 106 ? -9.07 1.783 -14.609 1 97.19 106 SER A N 1
ATOM 794 C CA . SER A 1 106 ? -9.93 1.476 -15.742 1 97.19 106 SER A CA 1
ATOM 795 C C . SER A 1 106 ? -9.609 0.107 -16.328 1 97.19 106 SER A C 1
ATOM 797 O O . SER A 1 106 ? -10.008 -0.203 -17.453 1 97.19 106 SER A O 1
ATOM 799 N N . PHE A 1 107 ? -8.828 -0.633 -15.602 1 98.62 107 PHE A N 1
ATOM 800 C CA . PHE A 1 107 ? -8.445 -1.956 -16.078 1 98.62 107 PHE A CA 1
ATOM 801 C C . PHE A 1 107 ? -9.672 -2.861 -16.188 1 98.62 107 PHE A C 1
ATOM 803 O O . PHE A 1 107 ? -10.484 -2.924 -15.266 1 98.62 107 PHE A O 1
ATOM 810 N N . PRO A 1 108 ? -9.82 -3.604 -17.266 1 98.38 108 PRO A N 1
ATOM 811 C CA . PRO A 1 108 ? -10.977 -4.477 -17.469 1 98.38 108 PRO A CA 1
ATOM 812 C C . PRO A 1 108 ? -10.781 -5.867 -16.859 1 98.38 108 PRO A C 1
ATOM 814 O O . PRO A 1 108 ? -10.594 -6.844 -17.594 1 98.38 108 PRO A O 1
ATOM 817 N N . PHE A 1 109 ? -10.93 -5.895 -15.586 1 98.44 109 PHE A N 1
ATOM 818 C CA . PHE A 1 109 ? -10.812 -7.184 -14.914 1 98.44 109 PHE A CA 1
ATOM 819 C C . PHE A 1 109 ? -11.797 -8.188 -15.5 1 98.44 109 PHE A C 1
ATOM 821 O O . PHE A 1 109 ? -12.906 -7.824 -15.891 1 98.44 109 PHE A O 1
ATOM 828 N N . LYS A 1 110 ? -11.375 -9.469 -15.523 1 97.31 110 LYS A N 1
ATOM 829 C CA . LYS A 1 110 ? -12.234 -10.523 -16.047 1 97.31 110 LYS A CA 1
ATOM 830 C C . LYS A 1 110 ? -11.867 -11.883 -15.445 1 97.31 110 LYS A C 1
ATOM 832 O O . LYS A 1 110 ? -10.695 -12.266 -15.438 1 97.31 110 LYS A O 1
ATOM 837 N N . GLY A 1 111 ? -12.883 -12.562 -14.93 1 98.06 111 GLY A N 1
ATOM 838 C CA . GLY A 1 111 ? -12.68 -13.914 -14.422 1 98.06 111 GLY A CA 1
ATOM 839 C C . GLY A 1 111 ? -11.602 -13.992 -13.359 1 98.06 111 GLY A C 1
ATOM 840 O O . GLY A 1 111 ? -11.305 -13.008 -12.688 1 98.06 111 GLY A O 1
ATOM 841 N N . ASN A 1 112 ? -11.109 -15.234 -13.125 1 98.81 112 ASN A N 1
ATOM 842 C CA . ASN A 1 112 ? -9.984 -15.438 -12.211 1 98.81 112 ASN A CA 1
ATOM 843 C C . ASN A 1 112 ? -8.711 -14.781 -12.742 1 98.81 112 ASN A C 1
ATOM 845 O O . ASN A 1 112 ? -8.43 -14.844 -13.938 1 98.81 112 ASN A O 1
ATOM 849 N N . ALA A 1 113 ? -8.008 -14.156 -11.859 1 98.88 113 ALA A N 1
ATOM 850 C CA . ALA A 1 113 ? -6.785 -13.484 -12.289 1 98.88 113 ALA A CA 1
ATOM 851 C C . ALA A 1 113 ? -5.621 -13.82 -11.359 1 98.88 113 ALA A C 1
ATOM 853 O O . ALA A 1 113 ? -5.809 -13.961 -10.148 1 98.88 113 ALA A O 1
ATOM 854 N N . ALA A 1 114 ? -4.473 -13.992 -11.945 1 98.94 114 ALA A N 1
ATOM 855 C CA . ALA A 1 114 ? -3.199 -14.062 -11.227 1 98.94 114 ALA A CA 1
ATOM 856 C C . ALA A 1 114 ? -2.32 -12.859 -11.562 1 98.94 114 ALA A C 1
ATOM 858 O O . ALA A 1 114 ? -2.02 -12.609 -12.734 1 98.94 114 ALA A O 1
ATOM 859 N N . PHE A 1 115 ? -1.942 -12.141 -10.578 1 98.88 115 PHE A N 1
ATOM 860 C CA . PHE A 1 115 ? -1.116 -10.953 -10.789 1 98.88 115 PHE A CA 1
ATOM 861 C C . PHE A 1 115 ? 0.358 -11.281 -10.578 1 98.88 115 PHE A C 1
ATOM 863 O O . PHE A 1 115 ? 0.751 -11.742 -9.5 1 98.88 115 PHE A O 1
ATOM 870 N N . MET A 1 116 ? 1.122 -11.047 -11.641 1 98.5 116 MET A N 1
ATOM 871 C CA . MET A 1 116 ? 2.568 -11.25 -11.625 1 98.5 116 MET A CA 1
ATOM 872 C C . MET A 1 116 ? 3.289 -10.008 -11.117 1 98.5 116 MET A C 1
ATOM 874 O O . MET A 1 116 ? 3.281 -8.969 -11.781 1 98.5 116 MET A O 1
ATOM 878 N N . LEU A 1 117 ? 3.92 -10.148 -9.953 1 96.81 117 LEU A N 1
ATOM 879 C CA . LEU A 1 117 ? 4.633 -9.023 -9.367 1 96.81 117 LEU A CA 1
ATOM 880 C C . LEU A 1 117 ? 6.055 -8.938 -9.914 1 96.81 117 LEU A C 1
ATOM 882 O O . LEU A 1 117 ? 6.703 -9.961 -10.133 1 96.81 117 LEU A O 1
ATOM 886 N N . GLY A 1 118 ? 6.484 -7.773 -10.055 1 93.12 118 GLY A N 1
ATOM 887 C CA . GLY A 1 118 ? 7.848 -7.562 -10.516 1 93.12 118 GLY A CA 1
ATOM 888 C C . GLY A 1 118 ? 8.883 -7.715 -9.422 1 93.1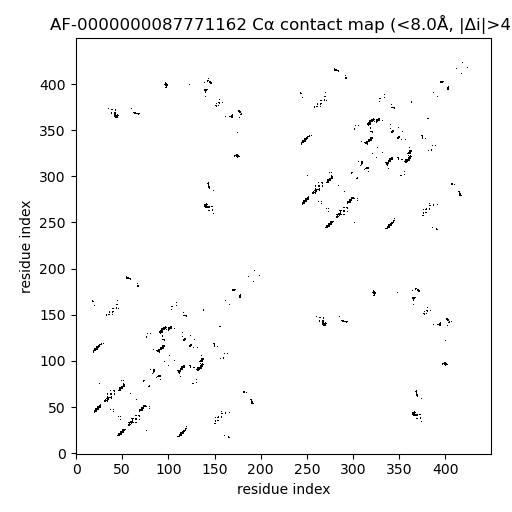2 118 GLY A C 1
ATOM 889 O O . GLY A 1 118 ? 8.539 -7.723 -8.234 1 93.12 118 GLY A O 1
ATOM 890 N N . ASN A 1 119 ? 10.094 -7.82 -9.898 1 88.06 119 ASN A N 1
ATOM 891 C CA . ASN A 1 119 ? 11.227 -7.828 -8.977 1 88.06 119 ASN A CA 1
ATOM 892 C C . ASN A 1 119 ? 11.562 -6.418 -8.492 1 88.06 119 ASN A C 1
ATOM 894 O O . ASN A 1 119 ? 11.406 -5.449 -9.234 1 88.06 119 ASN A O 1
ATOM 898 N N . GLU A 1 120 ? 11.969 -6.293 -7.234 1 82.75 120 GLU A N 1
ATOM 899 C CA . GLU A 1 120 ? 12.359 -4.996 -6.684 1 82.75 120 GLU A CA 1
ATOM 900 C C . GLU A 1 120 ? 13.477 -4.367 -7.512 1 82.75 120 GLU A C 1
ATOM 902 O O . GLU A 1 120 ? 14.508 -4.996 -7.754 1 82.75 120 GLU A O 1
ATOM 907 N N . GLY A 1 121 ? 13.32 -3.23 -8.023 1 82.38 121 GLY A N 1
ATOM 908 C CA . GLY A 1 121 ? 14.32 -2.516 -8.797 1 82.38 121 GLY A CA 1
ATOM 909 C C . GLY A 1 121 ? 14.203 -2.76 -10.289 1 82.38 121 GLY A C 1
ATOM 910 O O . GLY A 1 121 ? 14.039 -1.817 -11.07 1 82.38 121 GLY A O 1
ATOM 911 N N . ALA A 1 122 ? 14.062 -4.082 -10.719 1 87 122 ALA A N 1
ATOM 912 C CA . ALA A 1 122 ? 14.188 -4.43 -12.125 1 87 122 ALA A CA 1
ATOM 913 C C . ALA A 1 122 ? 12.82 -4.586 -12.781 1 87 122 ALA A C 1
ATOM 915 O O . ALA A 1 122 ? 12.703 -4.559 -14.008 1 87 122 ALA A O 1
ATOM 916 N N . GLY A 1 123 ? 11.797 -4.699 -11.977 1 92.5 123 GLY A N 1
ATOM 917 C CA . GLY A 1 123 ? 10.492 -5.004 -12.555 1 92.5 123 GLY A CA 1
ATOM 918 C C . GLY A 1 123 ? 10.398 -6.41 -13.109 1 92.5 123 GLY A C 1
ATOM 919 O O . GLY A 1 123 ? 11.055 -7.328 -12.602 1 92.5 123 GLY A O 1
ATOM 920 N N . LEU A 1 124 ? 9.5 -6.582 -14.016 1 95.94 124 LEU A N 1
ATOM 921 C CA . LEU A 1 124 ? 9.352 -7.891 -14.641 1 95.94 124 LEU A CA 1
ATOM 922 C C . LEU A 1 124 ? 10.484 -8.156 -15.625 1 95.94 124 LEU A C 1
ATOM 924 O O . LEU A 1 124 ? 10.852 -7.285 -16.406 1 95.94 124 LEU A O 1
ATOM 928 N N . ASN A 1 125 ? 11.07 -9.359 -15.492 1 94.38 125 ASN A N 1
ATOM 929 C CA . ASN A 1 125 ? 12.07 -9.727 -16.484 1 94.38 125 ASN A CA 1
ATOM 930 C C . ASN A 1 125 ? 11.422 -10.258 -17.766 1 94.38 125 ASN A C 1
ATOM 932 O O . ASN A 1 125 ? 10.195 -10.359 -17.844 1 94.38 125 ASN A O 1
ATOM 936 N N . GLU A 1 126 ? 12.203 -10.602 -18.719 1 96.31 126 GLU A N 1
ATOM 937 C CA . GLU A 1 126 ? 11.711 -10.992 -20.047 1 96.31 126 GLU A CA 1
ATOM 938 C C . GLU A 1 126 ? 10.836 -12.242 -19.953 1 96.31 126 GLU A C 1
ATOM 940 O O . GLU A 1 126 ? 9.82 -12.344 -20.656 1 96.31 126 GLU A O 1
ATOM 945 N N . LYS A 1 127 ? 11.25 -13.18 -19.188 1 96.44 127 LYS A N 1
ATOM 946 C CA . LYS A 1 127 ? 10.484 -14.406 -19.016 1 96.44 127 LYS A CA 1
ATOM 947 C C . LYS A 1 127 ? 9.109 -14.125 -18.422 1 96.44 127 LYS A C 1
ATOM 949 O O . LYS A 1 127 ? 8.102 -14.656 -18.891 1 96.44 127 LYS A O 1
ATOM 954 N N . GLN A 1 128 ? 9.094 -13.328 -17.438 1 97.44 128 GLN A N 1
ATOM 955 C CA . GLN A 1 128 ? 7.832 -12.938 -16.812 1 97.44 128 GLN A CA 1
ATOM 956 C C . GLN A 1 128 ? 6.926 -12.211 -17.797 1 97.44 128 GLN A C 1
ATOM 958 O O . GLN A 1 128 ? 5.734 -12.516 -17.891 1 97.44 128 GLN A O 1
ATOM 963 N N . LEU A 1 129 ? 7.52 -11.312 -18.5 1 97.94 129 LEU A N 1
ATOM 964 C CA . LEU A 1 129 ? 6.762 -10.531 -19.469 1 97.94 129 LEU A CA 1
ATOM 965 C C . LEU A 1 129 ? 6.109 -11.445 -20.516 1 97.94 129 LEU A C 1
ATOM 967 O O . LEU A 1 129 ? 4.938 -11.273 -20.844 1 97.94 129 LEU A O 1
ATOM 971 N N . ALA A 1 130 ? 6.789 -12.453 -20.922 1 98.44 130 ALA A N 1
ATOM 972 C CA . ALA A 1 130 ? 6.34 -13.336 -21.984 1 98.44 130 ALA A CA 1
ATOM 973 C C . ALA A 1 130 ? 5.188 -14.227 -21.516 1 98.44 130 ALA A C 1
ATOM 975 O O . ALA A 1 130 ? 4.406 -14.719 -22.328 1 98.44 130 ALA A O 1
ATOM 976 N N . LEU A 1 131 ? 5.035 -14.383 -20.234 1 98.62 131 LEU A N 1
ATOM 977 C CA . LEU A 1 131 ? 4.059 -15.312 -19.688 1 98.62 131 LEU A CA 1
ATOM 978 C C . LEU A 1 131 ? 2.764 -14.594 -19.328 1 98.62 131 LEU A C 1
ATOM 980 O O . LEU A 1 131 ? 1.748 -15.234 -19.047 1 98.62 131 LEU A O 1
ATOM 984 N N . CYS A 1 132 ? 2.783 -13.312 -19.391 1 98.62 132 CYS A N 1
ATOM 985 C CA . CYS A 1 132 ? 1.608 -12.531 -19.016 1 98.62 132 CYS A CA 1
ATOM 986 C C . CYS A 1 132 ? 0.672 -12.359 -20.203 1 98.62 132 CYS A C 1
ATOM 988 O O . CYS A 1 132 ? 1.126 -12.266 -21.359 1 98.62 132 CYS A O 1
ATOM 990 N N . ASP A 1 133 ? -0.59 -12.273 -19.906 1 98.75 133 ASP A N 1
ATOM 991 C CA . ASP A 1 133 ? -1.607 -12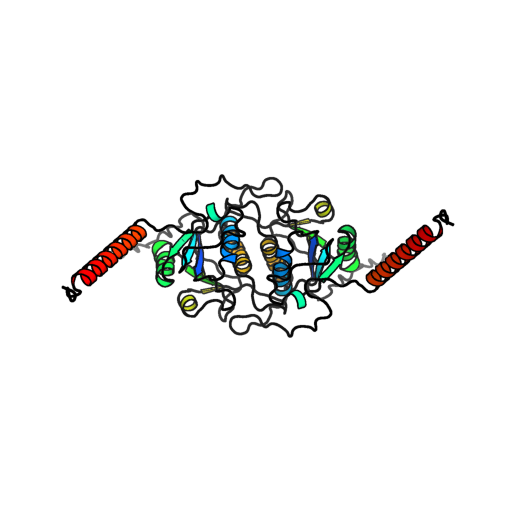.086 -20.922 1 98.75 133 ASP A CA 1
ATOM 992 C C . ASP A 1 133 ? -1.894 -10.602 -21.141 1 98.75 133 ASP A C 1
ATOM 994 O O . ASP A 1 133 ? -2.389 -10.203 -22.203 1 98.75 133 ASP A O 1
ATOM 998 N N . SER A 1 134 ? -1.715 -9.789 -20.234 1 98.75 134 SER A N 1
ATOM 999 C CA . SER A 1 134 ? -1.903 -8.344 -20.234 1 98.75 134 SER A CA 1
ATOM 1000 C C . SER A 1 134 ? -1.111 -7.684 -19.125 1 98.75 134 SER A C 1
ATOM 1002 O O . SER A 1 134 ? -0.449 -8.367 -18.328 1 98.75 134 SER A O 1
ATOM 1004 N N . PHE A 1 135 ? -1.113 -6.34 -19.125 1 98.75 135 PHE A N 1
ATOM 1005 C CA . PHE A 1 135 ? -0.317 -5.594 -18.156 1 98.75 135 PHE A CA 1
ATOM 1006 C C . PHE A 1 135 ? -1.138 -4.477 -17.531 1 98.75 135 PHE A C 1
ATOM 1008 O O . PHE A 1 135 ? -1.94 -3.83 -18.203 1 98.75 135 PHE A O 1
ATOM 1015 N N . ILE A 1 136 ? -0.942 -4.32 -16.25 1 98.88 136 ILE A N 1
ATOM 1016 C CA . ILE A 1 136 ? -1.639 -3.326 -15.445 1 98.88 136 ILE A CA 1
ATOM 1017 C C . ILE A 1 136 ? -0.622 -2.475 -14.688 1 98.88 136 ILE A C 1
ATOM 1019 O O . ILE A 1 136 ? 0.434 -2.967 -14.289 1 98.88 136 ILE A O 1
ATOM 1023 N N . TYR A 1 137 ? -0.859 -1.197 -14.57 1 98.75 137 TYR A N 1
ATOM 1024 C CA . TYR A 1 137 ? 0.034 -0.344 -13.789 1 98.75 137 TYR A CA 1
ATOM 1025 C C . TYR A 1 137 ? -0.756 0.677 -12.984 1 98.75 137 TYR A C 1
ATOM 1027 O O . TYR A 1 137 ? -1.975 0.793 -13.133 1 98.75 137 TYR A O 1
ATOM 1035 N N . ILE A 1 138 ? -0.153 1.328 -12.055 1 98.88 138 ILE A N 1
ATOM 1036 C CA . ILE A 1 138 ? -0.723 2.373 -11.211 1 98.88 138 ILE A CA 1
ATOM 1037 C C . ILE A 1 138 ? -0.176 3.734 -11.633 1 98.88 138 ILE A C 1
ATOM 1039 O O . ILE A 1 138 ? 1.019 4.004 -11.484 1 98.88 138 ILE A O 1
ATOM 1043 N N . PRO A 1 139 ? -1.038 4.586 -12.117 1 98.75 139 PRO A N 1
ATOM 1044 C CA . PRO A 1 139 ? -0.542 5.914 -12.477 1 98.75 139 PRO A CA 1
ATOM 1045 C C . PRO A 1 139 ? 0.077 6.652 -11.289 1 98.75 139 PRO A C 1
ATOM 1047 O O . PRO A 1 139 ? -0.416 6.539 -10.164 1 98.75 139 PRO A O 1
ATOM 1050 N N . GLN A 1 140 ? 1.127 7.312 -11.547 1 98.69 140 GLN A N 1
ATOM 1051 C CA . GLN A 1 140 ? 1.779 8.203 -10.594 1 98.69 140 GLN A CA 1
ATOM 1052 C C . GLN A 1 140 ? 1.817 9.633 -11.117 1 98.69 140 GLN A C 1
ATOM 1054 O O . GLN A 1 140 ? 1.704 9.867 -12.32 1 98.69 140 GLN A O 1
ATOM 1059 N N . TYR A 1 141 ? 2.061 10.555 -10.203 1 98.62 141 TYR A N 1
ATOM 1060 C CA . TYR A 1 141 ? 1.77 11.938 -10.578 1 98.62 141 TYR A CA 1
ATOM 1061 C C . TYR A 1 141 ? 2.898 12.867 -10.156 1 98.62 141 TYR A C 1
ATOM 1063 O O . TYR A 1 141 ? 3.045 13.969 -10.695 1 98.62 141 TYR A O 1
ATOM 1071 N N . GLY A 1 142 ? 3.617 12.477 -9.18 1 97.31 142 GLY A N 1
ATOM 1072 C CA . GLY A 1 142 ? 4.703 13.32 -8.703 1 97.31 142 GLY A CA 1
ATOM 1073 C C . GLY A 1 142 ? 6.051 12.945 -9.281 1 97.31 142 GLY A C 1
ATOM 1074 O O . GLY A 1 142 ? 6.176 11.93 -9.977 1 97.31 142 GLY A O 1
ATOM 1075 N N . ALA A 1 143 ? 7.062 13.625 -8.898 1 95.69 143 ALA A N 1
ATOM 1076 C CA . ALA A 1 143 ? 8.32 13.578 -9.641 1 95.69 143 ALA A CA 1
ATOM 1077 C C . ALA A 1 143 ? 9.375 12.781 -8.867 1 95.69 143 ALA A C 1
ATOM 1079 O O . ALA A 1 143 ? 10.523 12.664 -9.312 1 95.69 143 ALA A O 1
ATOM 1080 N N . GLY A 1 144 ? 8.992 12.156 -7.801 1 96.75 144 GLY A N 1
ATOM 1081 C CA . GLY A 1 144 ? 10.055 11.797 -6.875 1 96.75 144 GLY A CA 1
ATOM 1082 C C . GLY A 1 144 ? 10.336 10.305 -6.84 1 96.75 144 GLY A C 1
ATOM 1083 O O . GLY A 1 144 ? 11.156 9.844 -6.043 1 96.75 144 GLY A O 1
ATOM 1084 N N . THR A 1 145 ? 9.695 9.523 -7.648 1 97.44 145 THR A N 1
ATOM 1085 C CA . THR A 1 145 ? 9.977 8.094 -7.609 1 97.44 145 THR A CA 1
ATOM 1086 C C . THR A 1 145 ? 9.633 7.434 -8.945 1 97.44 145 THR A C 1
ATOM 1088 O O . THR A 1 145 ? 8.656 7.812 -9.594 1 97.44 145 THR A O 1
ATOM 1091 N N . ALA A 1 146 ? 10.414 6.445 -9.312 1 97.25 146 ALA A N 1
ATOM 1092 C CA . ALA A 1 146 ? 10.266 5.746 -10.586 1 97.25 146 ALA A CA 1
ATOM 1093 C C . ALA A 1 146 ? 9.195 4.66 -10.492 1 97.25 146 ALA A C 1
ATOM 1095 O O . ALA A 1 146 ? 8.656 4.227 -11.508 1 97.25 146 ALA A O 1
ATOM 1096 N N . SER A 1 147 ? 8.969 4.172 -9.289 1 97.31 147 SER A N 1
ATOM 1097 C CA . SER A 1 147 ? 7.98 3.123 -9.039 1 97.31 147 SER A CA 1
ATOM 1098 C C . SER A 1 147 ? 7.652 3.012 -7.555 1 97.31 147 SER A C 1
ATOM 1100 O O . SER A 1 147 ? 8.281 3.668 -6.723 1 97.31 147 SER A O 1
ATOM 1102 N N . LEU A 1 148 ? 6.656 2.213 -7.281 1 96.81 148 LEU A N 1
ATOM 1103 C CA . LEU A 1 148 ? 6.211 1.994 -5.906 1 96.81 148 LEU A CA 1
ATOM 1104 C C . LEU A 1 148 ? 6.84 0.731 -5.328 1 96.81 148 LEU A C 1
ATOM 1106 O O . LEU A 1 148 ? 7.324 -0.123 -6.074 1 96.81 148 LEU A O 1
ATOM 1110 N N . ASN A 1 149 ? 6.918 0.685 -3.949 1 93.88 149 ASN A N 1
ATOM 1111 C CA . ASN A 1 149 ? 7.199 -0.57 -3.262 1 93.88 149 ASN A CA 1
ATOM 1112 C C . ASN A 1 149 ? 6.273 -1.688 -3.73 1 93.88 149 ASN A C 1
ATOM 1114 O O . ASN A 1 149 ? 5.074 -1.471 -3.916 1 93.88 149 ASN A O 1
ATOM 1118 N N . VAL A 1 150 ? 6.754 -2.842 -3.875 1 95 150 VAL A N 1
ATOM 1119 C CA . VAL A 1 150 ? 6.031 -3.941 -4.504 1 95 150 VAL A CA 1
ATOM 1120 C C . VAL A 1 150 ? 4.773 -4.262 -3.699 1 95 150 VAL A C 1
ATOM 1122 O O . VAL A 1 150 ? 3.723 -4.555 -4.273 1 95 150 VAL A O 1
ATOM 1125 N N . ALA A 1 151 ? 4.875 -4.281 -2.373 1 95.12 151 ALA A N 1
ATOM 1126 C CA . ALA A 1 151 ? 3.707 -4.586 -1.55 1 95.12 151 ALA A CA 1
ATOM 1127 C C . ALA A 1 151 ? 2.656 -3.484 -1.655 1 95.12 151 ALA A C 1
ATOM 1129 O O . ALA A 1 151 ? 1.455 -3.762 -1.646 1 95.12 151 ALA A O 1
ATOM 1130 N N . VAL A 1 152 ? 3.121 -2.25 -1.792 1 97.06 152 VAL A N 1
ATOM 1131 C CA . VAL A 1 152 ? 2.229 -1.113 -1.991 1 97.06 152 VAL A CA 1
ATOM 1132 C C . VAL A 1 152 ? 1.502 -1.253 -3.328 1 97.06 152 VAL A C 1
ATOM 1134 O O . VAL A 1 152 ? 0.275 -1.149 -3.387 1 97.06 152 VAL A O 1
ATOM 1137 N N . ALA A 1 153 ? 2.27 -1.542 -4.352 1 98.12 153 ALA A N 1
ATOM 1138 C CA . ALA A 1 153 ? 1.682 -1.7 -5.68 1 98.12 153 ALA A CA 1
ATOM 1139 C C . ALA A 1 153 ? 0.663 -2.836 -5.695 1 98.12 153 ALA A C 1
ATOM 1141 O O . ALA A 1 153 ? -0.457 -2.666 -6.184 1 98.12 153 ALA A O 1
ATOM 1142 N N . ALA A 1 154 ? 1.065 -3.918 -5.129 1 98.19 154 ALA A N 1
ATOM 1143 C CA . ALA A 1 154 ? 0.174 -5.074 -5.078 1 98.19 154 ALA A CA 1
ATOM 1144 C C . ALA A 1 154 ? -1.126 -4.734 -4.355 1 98.19 154 ALA A C 1
ATOM 1146 O O . ALA A 1 154 ? -2.211 -5.105 -4.809 1 98.19 154 ALA A O 1
ATOM 1147 N N . SER A 1 155 ? -1.05 -3.988 -3.281 1 98.75 155 SER A N 1
ATOM 1148 C CA . SER A 1 155 ? -2.229 -3.697 -2.471 1 98.75 155 SER A CA 1
ATOM 1149 C C . SER A 1 155 ? -3.229 -2.838 -3.238 1 98.75 155 SER A C 1
ATOM 1151 O O . SER A 1 155 ? -4.441 -3.029 -3.117 1 98.75 155 SER A O 1
ATOM 1153 N N . ILE A 1 156 ? -2.715 -1.907 -4.027 1 98.94 156 ILE A N 1
ATOM 1154 C CA . ILE A 1 156 ? -3.592 -1.05 -4.816 1 98.94 156 ILE A CA 1
ATOM 1155 C C . ILE A 1 156 ? -4.309 -1.882 -5.875 1 98.94 156 ILE A C 1
ATOM 1157 O O . ILE A 1 156 ? -5.52 -1.742 -6.07 1 98.94 156 ILE A O 1
ATOM 1161 N N . ILE A 1 157 ? -3.615 -2.771 -6.508 1 98.94 157 ILE A N 1
ATOM 1162 C CA . ILE A 1 157 ? -4.195 -3.623 -7.539 1 98.94 157 ILE A CA 1
ATOM 1163 C C . ILE A 1 157 ? -5.219 -4.566 -6.914 1 98.94 157 ILE A C 1
ATOM 1165 O O . ILE A 1 157 ? -6.336 -4.707 -7.422 1 98.94 157 ILE A O 1
ATOM 1169 N N . LEU A 1 158 ? -4.859 -5.172 -5.809 1 98.88 158 LEU A N 1
ATOM 1170 C CA . LEU A 1 158 ? -5.742 -6.117 -5.129 1 98.88 158 LEU A CA 1
ATOM 1171 C C . LEU A 1 158 ? -7 -5.422 -4.625 1 98.88 158 LEU A C 1
ATOM 1173 O O . LEU A 1 158 ? -8.094 -6 -4.664 1 98.88 158 LEU A O 1
ATOM 1177 N N . HIS A 1 159 ? -6.863 -4.227 -4.16 1 98.88 159 HIS A N 1
ATOM 1178 C CA . HIS A 1 159 ? -7.996 -3.414 -3.732 1 98.88 159 HIS A CA 1
ATOM 1179 C C . HIS A 1 159 ? -9 -3.234 -4.863 1 98.88 159 HIS A C 1
ATOM 1181 O O . HIS A 1 159 ? -10.203 -3.432 -4.668 1 98.88 159 HIS A O 1
ATOM 1187 N N . HIS A 1 160 ? -8.523 -2.883 -6.047 1 98.88 160 HIS A N 1
ATOM 1188 C CA . HIS A 1 160 ? -9.398 -2.695 -7.195 1 98.88 160 HIS A CA 1
ATOM 1189 C C . HIS A 1 160 ? -10.047 -4.012 -7.617 1 98.88 160 HIS A C 1
ATOM 1191 O O . HIS A 1 160 ? -11.242 -4.051 -7.918 1 98.88 160 HIS A O 1
ATOM 1197 N N . PHE A 1 161 ? -9.266 -5.086 -7.617 1 98.94 161 PHE A N 1
ATOM 1198 C CA . PHE A 1 161 ? -9.805 -6.375 -8.031 1 98.94 161 PHE A CA 1
ATOM 1199 C C . PHE A 1 161 ? -10.914 -6.832 -7.094 1 98.94 161 PHE A C 1
ATOM 1201 O O . PHE A 1 161 ? -11.969 -7.285 -7.539 1 98.94 161 PHE A O 1
ATOM 1208 N N . ALA A 1 162 ? -10.641 -6.703 -5.812 1 98.81 162 ALA A N 1
ATOM 1209 C CA . ALA A 1 162 ? -11.602 -7.148 -4.812 1 98.81 162 ALA A CA 1
ATOM 1210 C C . ALA A 1 162 ? -12.922 -6.383 -4.941 1 98.81 162 ALA A C 1
ATOM 1212 O O . ALA A 1 162 ? -14 -6.969 -4.828 1 98.81 162 ALA A O 1
ATOM 1213 N N . HIS A 1 163 ? -12.75 -5.098 -5.137 1 98.31 163 HIS A N 1
ATOM 1214 C CA . HIS A 1 163 ? -13.945 -4.285 -5.32 1 98.31 163 HIS A CA 1
ATOM 1215 C C . HIS A 1 163 ? -14.703 -4.703 -6.57 1 98.31 163 HIS A C 1
ATOM 1217 O O . HIS A 1 163 ? -15.922 -4.883 -6.527 1 98.31 163 HIS A O 1
ATOM 1223 N N . TRP A 1 164 ? -14.016 -4.906 -7.637 1 98.44 164 TRP A N 1
ATOM 1224 C CA . TRP A 1 164 ? -14.617 -5.348 -8.891 1 98.44 164 TRP A CA 1
ATOM 1225 C C . TRP A 1 164 ? -15.281 -6.711 -8.719 1 98.44 164 TRP A C 1
ATOM 1227 O O . TRP A 1 164 ? -16.391 -6.93 -9.211 1 98.44 164 TRP A O 1
ATOM 1237 N N . ALA A 1 165 ? -14.586 -7.605 -8.047 1 98.38 165 ALA A N 1
ATOM 1238 C CA . ALA A 1 165 ? -15.047 -8.984 -7.895 1 98.38 165 ALA A CA 1
ATOM 1239 C C . ALA A 1 165 ? -16.281 -9.047 -7.008 1 98.38 165 ALA A C 1
ATOM 1241 O O . ALA A 1 165 ? -16.984 -10.062 -6.977 1 98.38 165 ALA A O 1
ATOM 1242 N N . GLY A 1 166 ? -16.562 -7.984 -6.223 1 97.88 166 GLY A N 1
ATOM 1243 C CA . GLY A 1 166 ? -17.75 -7.945 -5.375 1 97.88 166 GLY A CA 1
ATOM 1244 C C . GLY A 1 166 ? -17.641 -8.844 -4.16 1 97.88 166 GLY A C 1
ATOM 1245 O O . GLY A 1 166 ? -18.625 -9.477 -3.764 1 97.88 166 GLY A O 1
ATOM 1246 N N . TYR A 1 167 ? -16.422 -8.938 -3.582 1 98.12 167 TYR A N 1
ATOM 1247 C CA . TYR A 1 167 ? -16.25 -9.742 -2.379 1 98.12 167 TYR A CA 1
ATOM 1248 C C . TYR A 1 167 ? -17.062 -9.164 -1.22 1 98.12 167 TYR A C 1
ATOM 1250 O O . TYR A 1 167 ? -17.141 -7.945 -1.061 1 98.12 167 TYR A O 1
ATOM 1258 N N . PRO A 1 168 ? -17.609 -10.039 -0.46 1 97.81 168 PRO A N 1
ATOM 1259 C CA . PRO A 1 168 ? -18.297 -9.531 0.72 1 97.81 168 PRO A CA 1
ATOM 1260 C C . PRO A 1 168 ? -17.344 -8.945 1.764 1 97.81 168 PRO A C 1
ATOM 1262 O O . PRO A 1 168 ? -16.344 -9.578 2.1 1 97.81 168 PRO A O 1
ATOM 1265 N N . GLU A 1 169 ? -17.656 -7.82 2.27 1 98.12 169 GLU A N 1
ATOM 1266 C CA . GLU A 1 169 ? -16.812 -7.148 3.244 1 98.12 169 GLU A CA 1
ATOM 1267 C C . GLU A 1 169 ? -16.781 -7.898 4.574 1 98.12 169 GLU A C 1
ATOM 1269 O O . GLU A 1 169 ? -17.828 -8.375 5.035 1 98.12 169 GLU A O 1
ATOM 1274 N N . ARG A 1 170 ? -15.594 -7.93 5.133 1 97.94 170 ARG A N 1
ATOM 1275 C CA . ARG A 1 170 ? -15.414 -8.516 6.457 1 97.94 170 ARG A CA 1
ATOM 1276 C C . ARG A 1 170 ? -16.109 -7.68 7.527 1 97.94 170 ARG A C 1
ATOM 1278 O O . ARG A 1 170 ? -16.172 -6.453 7.418 1 97.94 170 ARG A O 1
ATOM 1285 N N . GLN A 1 171 ? -16.562 -8.359 8.547 1 97.62 171 GLN A N 1
ATOM 1286 C CA . GLN A 1 171 ? -17.219 -7.668 9.656 1 97.62 171 GLN A CA 1
ATOM 1287 C C . GLN A 1 171 ? -16.234 -6.777 10.406 1 97.62 171 GLN A C 1
ATOM 1289 O O . GLN A 1 171 ? -15.086 -7.168 10.633 1 97.62 171 GLN A O 1
ATOM 1294 N N . ARG A 1 172 ? -16.734 -5.598 10.773 1 97 172 ARG A N 1
ATOM 1295 C CA . ARG A 1 172 ? -15.953 -4.664 11.586 1 97 172 ARG A CA 1
ATOM 1296 C C . ARG A 1 172 ? -16.438 -4.664 13.031 1 97 172 ARG A C 1
ATOM 1298 O O . ARG A 1 172 ? -17.625 -4.828 13.305 1 97 172 ARG A O 1
ATOM 1305 N N . GLU A 1 173 ? -15.523 -4.555 13.945 1 95.31 173 GLU A N 1
ATOM 1306 C CA . GLU A 1 173 ? -15.781 -4.391 15.367 1 95.31 173 GLU A CA 1
ATOM 1307 C C . GLU A 1 173 ? -14.852 -3.34 15.977 1 95.31 173 GLU A C 1
ATOM 1309 O O . GLU A 1 173 ? -13.633 -3.514 15.984 1 95.31 173 GLU A O 1
ATOM 1314 N N . GLY A 1 174 ? -15.492 -2.297 16.484 1 93.06 174 GLY A N 1
ATOM 1315 C CA . GLY A 1 174 ? -14.664 -1.181 16.906 1 93.06 174 GLY A CA 1
ATOM 1316 C C . GLY A 1 174 ? -13.922 -0.516 15.773 1 93.06 174 GLY A C 1
ATOM 1317 O O . GLY A 1 174 ? -14.531 -0.066 14.805 1 93.06 174 GLY A O 1
ATOM 1318 N N . GLN A 1 175 ? -12.609 -0.51 15.938 1 94.56 175 GLN A N 1
ATOM 1319 C CA . GLN A 1 175 ? -11.797 0.167 14.93 1 94.56 175 GLN A CA 1
ATOM 1320 C C . GLN A 1 175 ? -10.969 -0.832 14.125 1 94.56 175 GLN A C 1
ATOM 1322 O O . GLN A 1 175 ? -9.883 -0.502 13.648 1 94.56 175 GLN A O 1
ATOM 1327 N N . LYS A 1 176 ? -11.547 -2.127 14.062 1 96.44 176 LYS A N 1
ATOM 1328 C CA . LYS A 1 176 ? -10.805 -3.195 13.398 1 96.44 176 LYS A CA 1
ATOM 1329 C C . LYS A 1 176 ? -11.75 -4.121 12.633 1 96.44 176 LYS A C 1
ATOM 1331 O O . LYS A 1 176 ? -12.953 -4.133 12.883 1 96.44 176 LYS A O 1
ATOM 1336 N N . PHE A 1 177 ? -11.195 -4.836 11.688 1 97.88 177 PHE A N 1
ATOM 1337 C CA . PHE A 1 177 ? -11.898 -5.977 11.109 1 97.88 177 PHE A CA 1
ATOM 1338 C C . PHE A 1 177 ? -11.75 -7.207 11.992 1 97.88 177 PHE A C 1
ATOM 1340 O O . PHE A 1 177 ? -10.695 -7.418 12.602 1 97.88 177 PHE A O 1
ATOM 1347 N N . VAL A 1 178 ? -12.781 -8.008 11.977 1 97.44 178 VAL A N 1
ATOM 1348 C CA . VAL A 1 178 ? -12.758 -9.211 12.805 1 97.44 178 VAL A CA 1
ATOM 1349 C C . VAL A 1 178 ? -11.836 -10.258 12.18 1 97.44 178 VAL A C 1
ATOM 1351 O O . VAL A 1 178 ? -12.016 -10.641 11.023 1 97.44 178 VAL A O 1
ATOM 1354 N N . VAL A 1 179 ? -10.883 -10.656 12.984 1 97.19 179 VAL A N 1
ATOM 1355 C CA . VAL A 1 179 ? -9.953 -11.695 12.531 1 97.19 179 VAL A CA 1
ATOM 1356 C C . VAL A 1 179 ? -10.477 -13.07 12.945 1 97.19 179 VAL A C 1
ATOM 1358 O O . VAL A 1 179 ? -10.906 -13.258 14.086 1 97.19 179 VAL A O 1
ATOM 1361 N N . ALA A 1 180 ? -10.43 -13.984 12.031 1 97 180 ALA A N 1
ATOM 1362 C CA . ALA A 1 180 ? -10.898 -15.336 12.328 1 97 180 ALA A CA 1
ATOM 1363 C C . ALA A 1 180 ? -9.914 -16.062 13.242 1 97 180 ALA A C 1
ATOM 1365 O O . ALA A 1 180 ? -8.797 -15.594 13.469 1 97 180 ALA A O 1
ATOM 1366 N N . GLU A 1 181 ? -10.352 -17.156 13.742 1 93.94 181 GLU A N 1
ATOM 1367 C CA . GLU A 1 181 ? -9.469 -18 14.539 1 93.94 181 GLU A CA 1
ATOM 1368 C C . GLU A 1 181 ? -8.312 -18.531 13.703 1 93.94 181 GLU A C 1
ATOM 1370 O O . GLU A 1 181 ? -8.508 -18.969 12.57 1 93.94 181 GLU A O 1
ATOM 1375 N N . ARG A 1 182 ? -7.215 -18.391 14.32 1 88.88 182 ARG A N 1
ATOM 1376 C CA . ARG A 1 182 ? -6.016 -18.828 13.609 1 88.88 182 ARG A CA 1
ATOM 1377 C C . ARG A 1 182 ? -6.082 -20.312 13.289 1 88.88 182 ARG A C 1
ATOM 1379 O O . ARG A 1 182 ? -6.367 -21.125 14.164 1 88.88 182 ARG A O 1
ATOM 1386 N N . PRO A 1 183 ? -5.828 -20.578 12.062 1 86.44 183 PRO A N 1
ATOM 1387 C CA . PRO A 1 183 ? -5.785 -22 11.719 1 86.44 183 PRO A CA 1
ATOM 1388 C C . PRO A 1 183 ? -4.613 -22.734 12.375 1 86.44 183 PRO A C 1
ATOM 1390 O O . PRO A 1 183 ? -3.613 -22.109 12.734 1 86.44 183 PRO A O 1
ATOM 1393 N N . GLN A 1 184 ? -4.711 -23.984 12.586 1 80.81 184 GLN A N 1
ATOM 1394 C CA . GLN A 1 184 ? -3.611 -24.766 13.133 1 80.81 184 GLN A CA 1
ATOM 1395 C C . GLN A 1 184 ? -2.42 -24.781 12.18 1 80.81 184 GLN A C 1
ATOM 1397 O O . GLN A 1 184 ? -2.582 -24.984 10.977 1 80.81 184 GLN A O 1
ATOM 1402 N N . ARG A 1 185 ? -1.331 -24.453 12.812 1 75.12 185 ARG A N 1
ATOM 1403 C CA . ARG A 1 185 ? -0.117 -24.422 12 1 75.12 185 ARG A CA 1
ATOM 1404 C C . ARG A 1 185 ? 0.315 -25.844 11.617 1 75.12 185 ARG A C 1
ATOM 1406 O O . ARG A 1 185 ? 0.375 -26.719 12.469 1 75.12 185 ARG A O 1
ATOM 1413 N N . THR A 1 186 ? 0.497 -26.047 10.336 1 68.94 186 THR A N 1
ATOM 1414 C CA . THR A 1 186 ? 0.86 -27.375 9.852 1 68.94 186 THR A CA 1
ATOM 1415 C C . THR A 1 186 ? 2.352 -27.453 9.539 1 68.94 186 THR A C 1
ATOM 1417 O O . THR A 1 186 ? 2.873 -28.516 9.219 1 68.94 186 THR A O 1
ATOM 1420 N N . GLY A 1 187 ? 3.135 -26.375 9.672 1 73.19 187 GLY A N 1
ATOM 1421 C CA . GLY A 1 187 ? 4.555 -26.344 9.359 1 73.19 187 GLY A CA 1
ATOM 1422 C C . GLY A 1 187 ? 5.246 -25.094 9.859 1 73.19 187 GLY A C 1
ATOM 1423 O O . GLY A 1 187 ? 4.637 -24.266 10.547 1 73.19 187 GLY A O 1
ATOM 1424 N N . PRO A 1 188 ? 6.551 -25.062 9.547 1 81.31 188 PRO A N 1
ATOM 142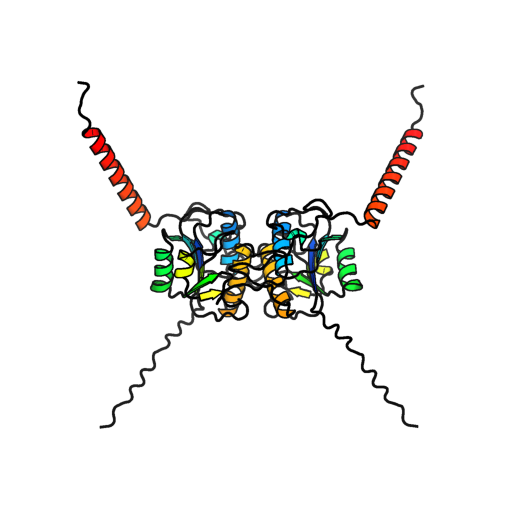5 C CA . PRO A 1 188 ? 7.32 -23.906 9.977 1 81.31 188 PRO A CA 1
ATOM 1426 C C . PRO A 1 188 ? 6.848 -22.609 9.312 1 81.31 188 PRO A C 1
ATOM 1428 O O . PRO A 1 188 ? 6.332 -22.641 8.195 1 81.31 188 PRO A O 1
ATOM 1431 N N . ARG A 1 189 ? 7.051 -21.516 10.039 1 83.69 189 ARG A N 1
ATOM 1432 C CA . ARG A 1 189 ? 6.695 -20.219 9.477 1 83.69 189 ARG A CA 1
ATOM 1433 C C . ARG A 1 189 ? 7.648 -19.828 8.352 1 83.69 189 ARG A C 1
ATOM 1435 O O . ARG A 1 189 ? 8.852 -20.078 8.438 1 83.69 189 ARG A O 1
ATOM 1442 N N . GLY A 1 190 ? 7.105 -19.219 7.367 1 85.31 190 GLY A N 1
ATOM 1443 C CA . GLY A 1 190 ? 7.938 -18.672 6.312 1 85.31 190 GLY A CA 1
ATOM 1444 C C . GLY A 1 190 ? 8.539 -19.719 5.406 1 85.31 190 GLY A C 1
ATOM 1445 O O . GLY A 1 190 ? 9.656 -19.562 4.91 1 85.31 190 GLY A O 1
ATOM 1446 N N . PHE A 1 191 ? 7.902 -20.859 5.367 1 86.81 191 PHE A N 1
ATOM 1447 C CA . PHE A 1 191 ? 8.367 -21.953 4.523 1 86.81 191 PHE A CA 1
ATOM 1448 C C . PHE A 1 191 ? 7.191 -22.734 3.934 1 86.81 191 PHE A C 1
ATOM 1450 O O . PHE A 1 191 ? 6.25 -23.078 4.648 1 86.81 191 PHE A O 1
ATOM 1457 N N . VAL A 1 192 ? 7.238 -22.922 2.643 1 89.19 192 VAL A N 1
ATOM 1458 C CA . VAL A 1 192 ? 6.23 -23.766 2.018 1 89.19 192 VAL A CA 1
ATOM 1459 C C . VAL A 1 192 ? 6.699 -25.219 2.021 1 89.19 192 VAL A C 1
ATOM 1461 O O . VAL A 1 192 ? 7.684 -25.562 1.363 1 89.19 192 VAL A O 1
ATOM 1464 N N . PRO A 1 193 ? 5.98 -26.031 2.672 1 87.06 193 PRO A N 1
ATOM 1465 C CA . PRO A 1 193 ? 6.41 -27.422 2.766 1 87.06 193 PRO A CA 1
ATOM 1466 C C . PRO A 1 193 ? 6.355 -28.156 1.423 1 87.06 193 PRO A C 1
ATOM 1468 O O . PRO A 1 193 ? 5.617 -27.734 0.525 1 87.06 193 PRO A O 1
ATOM 1471 N N . LEU A 1 194 ? 7.145 -29.156 1.42 1 86.94 194 LEU A N 1
ATOM 1472 C CA . LEU A 1 194 ? 7.105 -30 0.237 1 86.94 194 LEU A CA 1
ATOM 1473 C C . LEU A 1 194 ? 5.777 -30.75 0.151 1 86.94 194 LEU A C 1
ATOM 1475 O O . LEU A 1 194 ? 5.23 -31.172 1.173 1 86.94 194 LEU A O 1
ATOM 1479 N N . THR A 1 195 ? 5.309 -30.844 -1.072 1 84.38 195 THR A N 1
ATOM 1480 C CA . THR A 1 195 ? 4.191 -31.75 -1.262 1 84.38 195 THR A CA 1
ATOM 1481 C C . THR A 1 195 ? 4.641 -33.188 -1.072 1 84.38 195 THR A C 1
ATOM 1483 O O . THR A 1 195 ? 5.836 -33.5 -1.119 1 84.38 195 THR A O 1
ATOM 1486 N N . PRO A 1 196 ? 3.678 -34.031 -0.824 1 85.38 196 PRO A N 1
ATOM 1487 C CA . PRO A 1 196 ? 4.07 -35.438 -0.72 1 85.38 196 PRO A CA 1
ATOM 1488 C C . PRO A 1 196 ? 4.828 -35.938 -1.952 1 85.38 196 PRO A C 1
ATOM 1490 O O . PRO A 1 196 ? 5.785 -36.719 -1.826 1 85.38 196 PRO A O 1
ATOM 1493 N N . GLU A 1 197 ? 4.355 -35.469 -3.049 1 86 197 GLU A N 1
ATOM 1494 C CA . GLU A 1 197 ? 5.012 -35.844 -4.293 1 86 197 GLU A CA 1
ATOM 1495 C C . GLU A 1 197 ? 6.434 -35.312 -4.363 1 86 197 GLU A C 1
ATOM 1497 O O . GLU A 1 197 ? 7.359 -36.031 -4.754 1 86 197 GLU A O 1
ATOM 1502 N N . GLU A 1 198 ? 6.531 -34.062 -3.914 1 86.56 198 GLU A N 1
ATOM 1503 C CA . GLU A 1 198 ? 7.852 -33.438 -3.938 1 86.56 198 GLU A CA 1
ATOM 1504 C C . GLU A 1 198 ? 8.789 -34.094 -2.926 1 86.56 198 GLU A C 1
ATOM 1506 O O . GLU A 1 198 ? 9.977 -34.25 -3.199 1 86.56 198 GLU A O 1
ATOM 1511 N N . ALA A 1 199 ? 8.305 -34.406 -1.795 1 87.25 199 ALA A N 1
ATOM 1512 C CA . ALA A 1 199 ? 9.086 -35.062 -0.753 1 87.25 199 ALA A CA 1
ATOM 1513 C C . ALA A 1 199 ? 9.57 -36.438 -1.212 1 87.25 199 ALA A C 1
ATOM 1515 O O . ALA A 1 199 ? 10.727 -36.812 -0.97 1 87.25 199 ALA A O 1
ATOM 1516 N N . ALA A 1 200 ? 8.703 -37.094 -1.857 1 87.56 200 ALA A N 1
ATOM 1517 C CA . ALA A 1 200 ? 9.047 -38.406 -2.387 1 87.56 200 ALA A CA 1
ATOM 1518 C C . ALA A 1 200 ? 10.133 -38.312 -3.453 1 87.56 200 ALA A C 1
ATOM 1520 O O . ALA A 1 200 ? 11.062 -39.125 -3.484 1 87.56 200 ALA A O 1
ATOM 1521 N N . ALA A 1 201 ? 9.953 -37.25 -4.23 1 85.38 201 ALA A N 1
ATOM 1522 C CA . ALA A 1 201 ? 10.938 -37.031 -5.289 1 85.38 201 ALA A CA 1
ATOM 1523 C C . ALA A 1 201 ? 12.305 -36.688 -4.711 1 85.38 201 ALA A C 1
ATOM 1525 O O . ALA A 1 201 ? 13.336 -37.156 -5.207 1 85.38 201 ALA A O 1
ATOM 1526 N N . GLU A 1 202 ? 12.336 -35.906 -3.703 1 83.19 202 GLU A N 1
ATOM 1527 C CA . GLU A 1 202 ? 13.586 -35.5 -3.053 1 83.19 202 GLU A CA 1
ATOM 1528 C C . GLU A 1 202 ? 14.242 -36.719 -2.379 1 83.19 202 GLU A C 1
ATOM 1530 O O . GLU A 1 202 ? 15.461 -36.875 -2.43 1 83.19 202 GLU A O 1
ATOM 1535 N N . LYS A 1 203 ? 13.422 -37.562 -1.755 1 86.06 203 LYS A N 1
ATOM 1536 C CA . LYS A 1 203 ? 13.922 -38.781 -1.12 1 86.06 203 LYS A CA 1
ATOM 1537 C C . LYS A 1 203 ? 14.523 -39.719 -2.15 1 86.06 203 LYS A C 1
ATOM 1539 O O . LYS A 1 203 ? 15.594 -40.312 -1.921 1 86.06 203 LYS A O 1
ATOM 1544 N N . ALA A 1 204 ? 13.867 -39.781 -3.256 1 86.75 204 ALA A N 1
ATOM 1545 C CA . ALA A 1 204 ? 14.352 -40.656 -4.332 1 86.75 204 ALA A CA 1
ATOM 1546 C C . ALA A 1 204 ? 15.672 -40.125 -4.895 1 86.75 204 ALA A C 1
ATOM 1548 O O . ALA A 1 204 ? 16.594 -40.906 -5.164 1 86.75 204 ALA A O 1
ATOM 1549 N N . ARG A 1 205 ? 15.703 -38.812 -5.012 1 81.56 205 ARG A N 1
ATOM 1550 C CA . ARG A 1 205 ? 16.922 -38.219 -5.531 1 81.56 205 ARG A CA 1
ATOM 1551 C C . ARG A 1 205 ? 18.078 -38.406 -4.562 1 81.56 205 ARG A C 1
ATOM 1553 O O . ARG A 1 205 ? 19.203 -38.719 -4.977 1 81.56 205 ARG A O 1
ATOM 1560 N N . ARG A 1 206 ? 17.844 -38.281 -3.291 1 81.5 206 ARG A N 1
ATOM 1561 C CA . ARG A 1 206 ? 18.859 -38.438 -2.268 1 81.5 206 ARG A CA 1
ATOM 1562 C C . ARG A 1 206 ? 19.328 -39.906 -2.201 1 81.5 206 ARG A C 1
ATOM 1564 O O . ARG A 1 206 ? 20.531 -40.156 -2.043 1 81.5 206 ARG A O 1
ATOM 1571 N N . ALA A 1 207 ? 18.406 -40.75 -2.346 1 83 207 ALA A N 1
ATOM 1572 C CA . ALA A 1 207 ? 18.734 -42.156 -2.324 1 83 207 ALA A CA 1
ATOM 1573 C C . ALA A 1 207 ? 19.578 -42.562 -3.539 1 83 207 ALA A C 1
ATOM 1575 O O . ALA A 1 207 ? 20.516 -43.344 -3.422 1 83 207 ALA A O 1
ATOM 1576 N N . ALA A 1 208 ? 19.266 -41.906 -4.594 1 81 208 ALA A N 1
ATOM 1577 C CA . ALA A 1 208 ? 20.016 -42.188 -5.816 1 81 208 ALA A CA 1
ATOM 1578 C C . ALA A 1 208 ? 21.422 -41.625 -5.738 1 81 208 ALA A C 1
ATOM 1580 O O . ALA A 1 208 ? 22.375 -42.25 -6.188 1 81 208 ALA A O 1
ATOM 1581 N N . SER A 1 209 ? 21.484 -40.5 -5.184 1 76.56 209 SER A N 1
ATOM 1582 C CA . SER A 1 209 ? 22.797 -39.844 -5.039 1 76.56 209 SER A CA 1
ATOM 1583 C C . SER A 1 209 ? 23.672 -40.625 -4.055 1 76.56 209 SER A C 1
ATOM 1585 O O . SER A 1 209 ? 24.875 -40.812 -4.285 1 76.56 209 SER A O 1
ATOM 1587 N N . ALA A 1 210 ? 23.094 -41.156 -3.061 1 77.88 210 ALA A N 1
ATOM 1588 C CA . ALA A 1 210 ? 23.812 -41.969 -2.072 1 77.88 210 ALA A CA 1
ATOM 1589 C C . ALA A 1 210 ? 24.25 -43.312 -2.664 1 77.88 210 ALA A C 1
ATOM 1591 O O . ALA A 1 210 ? 25.375 -43.75 -2.428 1 77.88 210 ALA A O 1
ATOM 1592 N N . ALA A 1 211 ? 23.5 -43.781 -3.451 1 76.94 211 ALA A N 1
ATOM 1593 C CA . ALA A 1 211 ? 23.828 -45.062 -4.102 1 76.94 211 ALA A CA 1
ATOM 1594 C C . ALA A 1 211 ? 24.969 -44.875 -5.102 1 76.94 211 ALA A C 1
ATOM 1596 O O . ALA A 1 211 ? 25.844 -45.75 -5.199 1 76.94 211 ALA A O 1
ATOM 1597 N N . SER A 1 212 ? 24.859 -43.781 -5.75 1 74.94 212 SER A N 1
ATOM 1598 C CA . SER A 1 212 ? 25.922 -43.469 -6.719 1 74.94 212 SER A CA 1
ATOM 1599 C C . SER A 1 212 ? 27.25 -43.188 -6.027 1 74.94 212 SER A C 1
ATOM 1601 O O . SER A 1 212 ? 28.297 -43.656 -6.48 1 74.94 212 SER A O 1
ATOM 1603 N N . ALA A 1 213 ? 27.219 -42.531 -4.953 1 77.31 213 ALA A N 1
ATOM 1604 C CA . ALA A 1 213 ? 28.438 -42.25 -4.18 1 77.31 213 ALA A CA 1
ATOM 1605 C C . ALA A 1 213 ? 29.031 -43.562 -3.625 1 77.31 213 ALA A C 1
ATOM 1607 O O . ALA A 1 213 ? 30.25 -43.75 -3.639 1 77.31 213 ALA A O 1
ATOM 1608 N N . ASP A 1 214 ? 28.219 -44.375 -3.092 1 72.38 214 ASP A N 1
ATOM 1609 C CA . ASP A 1 214 ? 28.656 -45.656 -2.564 1 72.38 214 ASP A CA 1
ATOM 1610 C C . ASP A 1 214 ? 29.266 -46.531 -3.664 1 72.38 214 ASP A C 1
ATOM 1612 O O . ASP A 1 214 ? 30.266 -47.219 -3.436 1 72.38 214 ASP A O 1
ATOM 1616 N N . ALA A 1 215 ? 28.844 -46.406 -4.926 1 74.19 215 ALA A N 1
ATOM 1617 C CA . ALA A 1 215 ? 29.359 -47.156 -6.066 1 74.19 215 ALA A CA 1
ATOM 1618 C C . ALA A 1 215 ? 30.734 -46.594 -6.496 1 74.19 215 ALA A C 1
ATOM 1620 O O . ALA A 1 215 ? 31.641 -47.375 -6.785 1 74.19 215 ALA A O 1
ATOM 1621 N N . ASP A 1 216 ? 30.734 -45.344 -6.461 1 72.5 216 ASP A N 1
ATOM 1622 C CA . ASP A 1 216 ? 32.031 -44.719 -6.801 1 72.5 216 ASP A CA 1
ATOM 1623 C C . ASP A 1 216 ? 33.094 -45.031 -5.758 1 72.5 216 ASP A C 1
ATOM 1625 O O . ASP A 1 216 ? 34.25 -45.281 -6.102 1 72.5 216 ASP A O 1
ATOM 1629 N N . ALA A 1 217 ? 32.688 -45.094 -4.496 1 72.81 217 ALA A N 1
ATOM 1630 C CA . ALA A 1 217 ? 33.625 -45.469 -3.416 1 72.81 217 ALA A CA 1
ATOM 1631 C C . ALA A 1 217 ? 34.031 -46.906 -3.508 1 72.81 217 ALA A C 1
ATOM 1633 O O . ALA A 1 217 ? 35.188 -47.25 -3.256 1 72.81 217 ALA A O 1
ATOM 1634 N N . ALA A 1 218 ? 33.406 -47.75 -4.035 1 71.56 218 ALA A N 1
ATOM 1635 C CA . ALA A 1 218 ? 33.656 -49.188 -4.176 1 71.56 218 ALA A CA 1
ATOM 1636 C C . ALA A 1 218 ? 34.531 -49.469 -5.402 1 71.56 218 ALA A C 1
ATOM 1638 O O . ALA A 1 218 ? 35.219 -50.469 -5.457 1 71.56 218 ALA A O 1
ATOM 1639 N N . ALA A 1 219 ? 34.594 -48.562 -6.344 1 70.69 219 ALA A N 1
ATOM 1640 C CA . ALA A 1 219 ? 35.375 -48.688 -7.562 1 70.69 219 ALA A CA 1
ATOM 1641 C C . ALA A 1 219 ? 36.812 -48.188 -7.363 1 70.69 219 ALA A C 1
ATOM 1643 O O . ALA A 1 219 ? 37.656 -48.375 -8.227 1 70.69 219 ALA A O 1
ATOM 1644 N N . LEU A 1 220 ? 37.062 -47.438 -6.375 1 65.88 220 LEU A N 1
ATOM 1645 C CA . LEU A 1 220 ? 38.438 -47 -6.125 1 65.88 220 LEU A CA 1
ATOM 1646 C C . LEU A 1 220 ? 39.344 -48.219 -5.859 1 65.88 220 LEU A C 1
ATOM 1648 O O . LEU A 1 220 ? 39.031 -49.062 -5.035 1 65.88 220 LEU A O 1
ATOM 1652 N N . PRO A 1 221 ? 40.344 -48.562 -6.711 1 64.19 221 PRO A N 1
ATOM 1653 C CA . PRO A 1 221 ? 41.25 -49.688 -6.535 1 64.19 221 PRO A CA 1
ATOM 1654 C C . PRO A 1 221 ? 41.906 -49.719 -5.156 1 64.19 221 PRO A C 1
ATOM 1656 O O . PRO A 1 221 ? 42.094 -48.656 -4.547 1 64.19 221 PRO A O 1
ATOM 1659 N N . ALA A 1 222 ? 41.844 -50.844 -4.441 1 59.06 222 ALA A N 1
ATOM 1660 C CA . ALA A 1 222 ? 42.656 -51.031 -3.229 1 59.06 222 ALA A CA 1
ATOM 1661 C C . ALA A 1 222 ? 44.125 -50.719 -3.473 1 59.06 222 ALA A C 1
ATOM 1663 O O . ALA A 1 222 ? 44.844 -51.562 -4.016 1 59.06 222 ALA A O 1
ATOM 1664 N N . LEU A 1 223 ? 44.469 -49.562 -3.855 1 54.16 223 LEU A N 1
ATOM 1665 C CA . LEU A 1 223 ? 45.906 -49.344 -4.078 1 54.16 223 LEU A CA 1
ATOM 1666 C C . LEU A 1 223 ? 46.719 -49.781 -2.861 1 54.16 223 LEU A C 1
ATOM 1668 O O . LEU A 1 223 ? 47.906 -50.031 -2.973 1 54.16 223 LEU A O 1
ATOM 1672 N N . PHE A 1 224 ? 46.219 -49.406 -1.612 1 54.66 224 PHE A N 1
ATOM 1673 C CA . PHE A 1 224 ? 47.219 -49.5 -0.573 1 54.66 224 PHE A CA 1
ATOM 1674 C C . PHE A 1 224 ? 47.281 -50.906 -0.001 1 54.66 224 PHE A C 1
ATOM 1676 O O . PHE A 1 224 ? 48 -51.156 0.978 1 54.66 224 PHE A O 1
ATOM 1683 N N . GLU A 1 225 ? 46.656 -51.906 -0.616 1 39.28 225 GLU A N 1
ATOM 1684 C CA . GLU A 1 225 ? 47.312 -53.062 0.007 1 39.28 225 GLU A CA 1
ATOM 1685 C C . GLU A 1 225 ? 48.594 -53.438 -0.705 1 39.28 225 GLU A C 1
ATOM 1687 O O . GLU A 1 225 ? 48.688 -53.281 -1.926 1 39.28 225 GLU A O 1
ATOM 1692 N N . MET B 1 1 ? -41.438 51.5 -7.516 1 30.91 1 MET B N 1
ATOM 1693 C CA . MET B 1 1 ? -40.031 51.469 -7.145 1 30.91 1 MET B CA 1
ATOM 1694 C C . MET B 1 1 ? -39.562 50.031 -6.84 1 30.91 1 MET B C 1
ATOM 1696 O O . MET B 1 1 ? -39.906 49.469 -5.801 1 30.91 1 MET B O 1
ATOM 1700 N N . GLN B 1 2 ? -39.5 49.156 -7.836 1 35 2 GLN B N 1
ATOM 1701 C CA . GLN B 1 2 ? -39.312 47.719 -7.82 1 35 2 GLN B CA 1
ATOM 1702 C C . GLN B 1 2 ? -37.906 47.344 -7.344 1 35 2 GLN B C 1
ATOM 1704 O O . GLN B 1 2 ? -36.906 47.906 -7.84 1 35 2 GLN B O 1
ATOM 1709 N N . PRO B 1 3 ? -37.75 46.781 -6.078 1 35 3 PRO B N 1
ATOM 1710 C CA . PRO B 1 3 ? -36.406 46.5 -5.539 1 35 3 PRO B CA 1
ATOM 1711 C C . PRO B 1 3 ? -35.562 45.656 -6.488 1 35 3 PRO B C 1
ATOM 1713 O O . PRO B 1 3 ? -36.125 44.875 -7.293 1 35 3 PRO B O 1
ATOM 1716 N N . ASP B 1 4 ? -34.406 46.188 -6.984 1 31.44 4 ASP B N 1
ATOM 1717 C CA . ASP B 1 4 ? -33.344 45.594 -7.793 1 31.44 4 ASP B CA 1
ATOM 1718 C C . ASP B 1 4 ? -32.781 44.312 -7.137 1 31.44 4 ASP B C 1
ATOM 1720 O O . ASP B 1 4 ? -32.344 44.344 -5.996 1 31.44 4 ASP B O 1
ATOM 1724 N N . ARG B 1 5 ? -33.375 43.125 -7.566 1 34.44 5 ARG B N 1
ATOM 1725 C CA . ARG B 1 5 ? -32.844 41.781 -7.199 1 34.44 5 ARG B CA 1
ATOM 1726 C C . ARG B 1 5 ? -31.359 41.688 -7.457 1 34.44 5 ARG B C 1
ATOM 1728 O O . ARG B 1 5 ? -30.922 41.531 -8.602 1 34.44 5 ARG B O 1
ATOM 1735 N N . SER B 1 6 ? -30.469 42.5 -6.727 1 30.81 6 SER B N 1
ATOM 1736 C CA . SER B 1 6 ? -29.047 42.219 -6.887 1 30.81 6 SER B CA 1
ATOM 1737 C C . SER B 1 6 ? -28.703 40.781 -6.613 1 30.81 6 SER B C 1
ATOM 1739 O O . SER B 1 6 ? -28.906 40.281 -5.5 1 30.81 6 SER B O 1
ATOM 1741 N N . ASP B 1 7 ? -28.938 39.875 -7.559 1 35.44 7 ASP B N 1
ATOM 1742 C CA . ASP B 1 7 ? -28.484 38.5 -7.559 1 35.44 7 ASP B CA 1
ATOM 1743 C C . ASP B 1 7 ? -27 38.406 -7.25 1 35.44 7 ASP B C 1
ATOM 1745 O O . ASP B 1 7 ? -26.172 38.875 -8.016 1 35.44 7 ASP B O 1
ATOM 1749 N N . GLY B 1 8 ? -26.547 38.594 -6.023 1 31.72 8 GLY B N 1
ATOM 1750 C CA . GLY B 1 8 ? -25.188 38.312 -5.594 1 31.72 8 GLY B CA 1
ATOM 1751 C C . GLY B 1 8 ? -24.672 36.969 -6.121 1 31.72 8 GLY B C 1
ATOM 1752 O O . GLY B 1 8 ? -25.062 35.906 -5.645 1 31.72 8 GLY B O 1
ATOM 1753 N N . THR B 1 9 ? -24.453 36.875 -7.438 1 35.66 9 THR B N 1
ATOM 1754 C CA . THR B 1 9 ? -23.672 35.75 -7.941 1 35.66 9 THR B CA 1
ATOM 1755 C C . THR B 1 9 ? -22.359 35.594 -7.172 1 35.66 9 THR B C 1
ATOM 1757 O O . THR B 1 9 ? -21.531 36.531 -7.168 1 35.66 9 THR B O 1
ATOM 1760 N N . ALA B 1 10 ? -22.328 35 -6.031 1 36.59 10 ALA B N 1
ATOM 1761 C CA . ALA B 1 10 ? -21.078 34.594 -5.398 1 36.59 10 ALA B CA 1
ATOM 1762 C C . ALA B 1 10 ? -20.109 34 -6.422 1 36.59 10 ALA B C 1
ATOM 1764 O O . ALA B 1 10 ? -20.469 33.062 -7.145 1 36.59 10 ALA B O 1
ATOM 1765 N N . ALA B 1 11 ? -19.219 34.75 -6.922 1 32.72 11 ALA B N 1
ATOM 1766 C CA . ALA B 1 11 ? -18.094 34.25 -7.73 1 32.72 11 ALA B CA 1
ATOM 1767 C C . ALA B 1 11 ? -17.484 33 -7.117 1 32.72 11 ALA B C 1
ATOM 1769 O O . ALA B 1 11 ? -17.016 33 -5.98 1 32.72 11 ALA B O 1
ATOM 1770 N N . ALA B 1 12 ? -18.078 31.844 -7.293 1 37.19 12 ALA B N 1
ATOM 1771 C CA . ALA B 1 12 ? -17.297 30.625 -7.09 1 37.19 12 ALA B CA 1
ATOM 1772 C C . ALA B 1 12 ? -15.844 30.828 -7.527 1 37.19 12 ALA B C 1
ATOM 1774 O O . ALA B 1 12 ? -15.562 30.953 -8.719 1 37.19 12 ALA B O 1
ATOM 1775 N N . SER B 1 13 ? -15.133 31.734 -6.992 1 37.56 13 SER B N 1
ATOM 1776 C CA . SER B 1 13 ? -13.719 31.812 -7.336 1 37.56 13 SER B CA 1
ATOM 1777 C C . SER B 1 13 ? -13.141 30.422 -7.613 1 37.56 13 SER B C 1
ATOM 1779 O O . SER B 1 13 ? -12.961 29.625 -6.691 1 37.56 13 SER B O 1
ATOM 1781 N N . SER B 1 14 ? -13.516 29.594 -8.508 1 44.81 14 SER B N 1
ATOM 1782 C CA . SER B 1 14 ? -13.102 28.328 -9.086 1 44.81 14 SER B CA 1
ATOM 1783 C C . SER B 1 14 ? -11.586 28.25 -9.227 1 44.81 14 SER B C 1
ATOM 1785 O O . SER B 1 14 ? -11.023 28.766 -10.195 1 44.81 14 SER B O 1
ATOM 1787 N N . SER B 1 15 ? -10.672 28.703 -8.43 1 51.78 15 SER B N 1
ATOM 1788 C CA . SER B 1 15 ? -9.234 28.578 -8.641 1 51.78 15 SER B CA 1
ATOM 1789 C C . SER B 1 15 ? -8.891 27.25 -9.328 1 51.78 15 SER B C 1
ATOM 1791 O O . SER B 1 15 ? -9.422 26.203 -8.953 1 51.78 15 SER B O 1
ATOM 1793 N N . ASP B 1 16 ? -8.562 27.172 -10.68 1 71.62 16 ASP B N 1
ATOM 1794 C CA . ASP B 1 16 ? -8.219 26.25 -11.75 1 71.62 16 ASP B CA 1
ATOM 1795 C C . ASP B 1 16 ? -7.219 25.203 -11.281 1 71.62 16 ASP B C 1
ATOM 1797 O O . ASP B 1 16 ? -6.969 24.219 -11.969 1 71.62 16 ASP B O 1
ATOM 1801 N N . GLU B 1 17 ? -6.656 25.422 -10.094 1 89.69 17 GLU B N 1
ATOM 1802 C CA . GLU B 1 17 ? -5.668 24.422 -9.688 1 89.69 17 GLU B CA 1
ATOM 1803 C C . GLU B 1 17 ? -6.336 23.203 -9.07 1 89.69 17 GLU B C 1
ATOM 1805 O O . GLU B 1 17 ? -7.316 23.328 -8.336 1 89.69 17 GLU B O 1
ATOM 1810 N N . PRO B 1 18 ? -5.855 22.078 -9.359 1 96.31 18 PRO B N 1
ATOM 1811 C CA . PRO B 1 18 ? -6.418 20.875 -8.742 1 96.31 18 PRO B CA 1
ATOM 1812 C C . PRO B 1 18 ? -6.312 20.875 -7.223 1 96.31 18 PRO B C 1
ATOM 1814 O O . PRO B 1 18 ? -5.434 21.547 -6.668 1 96.31 18 PRO B O 1
ATOM 1817 N N . PRO B 1 19 ? -7.23 20.234 -6.559 1 98.38 19 PRO B N 1
ATOM 1818 C CA . PRO B 1 19 ? -7.172 20.172 -5.098 1 98.38 19 PRO B CA 1
ATOM 1819 C C . PRO B 1 19 ? -5.852 19.594 -4.582 1 98.38 19 PRO B C 1
ATOM 1821 O O . PRO B 1 19 ? -5.293 18.688 -5.191 1 98.38 19 PRO B O 1
ATOM 1824 N N . ALA B 1 20 ? -5.402 20.156 -3.469 1 98.62 20 ALA B N 1
ATOM 1825 C CA . ALA B 1 20 ? -4.141 19.719 -2.875 1 98.62 20 ALA B CA 1
ATOM 1826 C C . ALA B 1 20 ? -4.371 18.609 -1.842 1 98.62 20 ALA B C 1
ATOM 1828 O O . ALA B 1 20 ? -5.441 18.531 -1.239 1 98.62 20 ALA B O 1
ATOM 1829 N N . CYS B 1 21 ? -3.344 17.812 -1.708 1 98.81 21 CYS B N 1
ATOM 1830 C CA . CYS B 1 21 ? -3.379 16.688 -0.774 1 98.81 21 CYS B CA 1
ATOM 1831 C C . CYS B 1 21 ? -2.279 16.812 0.273 1 98.81 21 CYS B C 1
ATOM 1833 O O . CYS B 1 21 ? -1.132 17.125 -0.06 1 98.81 21 CYS B O 1
ATOM 1835 N N . TYR B 1 22 ? -2.645 16.578 1.536 1 98.88 22 TYR B N 1
ATOM 1836 C CA . TYR B 1 22 ? -1.713 16.609 2.658 1 98.88 22 TYR B CA 1
ATOM 1837 C C . TYR B 1 22 ? -1.826 15.336 3.488 1 98.88 22 TYR B C 1
ATOM 1839 O O . TYR B 1 22 ? -2.863 14.672 3.475 1 98.88 22 TYR B O 1
ATOM 1847 N N . LEU B 1 23 ? -0.731 15.016 4.184 1 98.38 23 LEU B N 1
ATOM 1848 C CA . LEU B 1 23 ? -0.7 13.883 5.102 1 98.38 23 LEU B CA 1
ATOM 1849 C C . LEU B 1 23 ? -0.291 14.32 6.504 1 98.38 23 LEU B C 1
ATOM 1851 O O . LEU B 1 23 ? 0.623 15.141 6.656 1 98.38 23 LEU B O 1
ATOM 1855 N N . ILE B 1 24 ? -0.98 13.812 7.48 1 97.88 24 ILE B N 1
ATOM 1856 C CA . ILE B 1 24 ? -0.632 14.078 8.875 1 97.88 24 ILE B CA 1
ATOM 1857 C C . ILE B 1 24 ? -0.147 12.789 9.539 1 97.88 24 ILE B C 1
ATOM 1859 O O . ILE B 1 24 ? -0.874 11.797 9.578 1 97.88 24 ILE B O 1
ATOM 1863 N N . SER B 1 25 ? 1.052 12.789 9.977 1 94.75 25 SER B N 1
ATOM 1864 C CA . SER B 1 25 ? 1.624 11.695 10.766 1 94.75 25 SER B CA 1
ATOM 1865 C C . SER B 1 25 ? 1.908 12.133 12.195 1 94.75 25 SER B C 1
ATOM 1867 O O . SER B 1 25 ? 2.666 13.078 12.422 1 94.75 25 SER B O 1
ATOM 1869 N N . TYR B 1 26 ? 1.293 11.414 13.156 1 92.75 26 TYR B N 1
ATOM 1870 C CA . TYR B 1 26 ? 1.411 11.75 14.562 1 92.75 26 TYR B CA 1
ATOM 1871 C C . TYR B 1 26 ? 2.17 10.664 15.328 1 92.75 26 TYR B C 1
ATOM 1873 O O . TYR B 1 26 ? 1.804 9.492 15.273 1 92.75 26 TYR B O 1
ATOM 1881 N N . ASN B 1 27 ? 3.15 11.203 16.125 1 70.38 27 ASN B N 1
ATOM 1882 C CA . ASN B 1 27 ? 3.965 10.414 17.031 1 70.38 27 ASN B CA 1
ATOM 1883 C C . ASN B 1 27 ? 4.266 9.031 16.469 1 70.38 27 ASN B C 1
ATOM 1885 O O . ASN B 1 27 ? 4.184 8.031 17.188 1 70.38 27 ASN B O 1
ATOM 1889 N N . GLN B 1 28 ? 4.309 9.047 15.25 1 62.47 28 GLN B N 1
ATOM 1890 C CA . GLN B 1 28 ? 4.449 7.684 14.75 1 62.47 28 GLN B CA 1
ATOM 1891 C C . GLN B 1 28 ? 5.766 7.062 15.219 1 62.47 28 GLN B C 1
ATOM 1893 O O . GLN B 1 28 ? 6.844 7.555 14.883 1 62.47 28 GLN B O 1
ATOM 1898 N N . GLN B 1 29 ? 5.734 6.656 16.469 1 54.03 29 GLN B N 1
ATOM 1899 C CA . GLN B 1 29 ? 6.855 5.879 16.984 1 54.03 29 GLN B CA 1
ATOM 1900 C C . GLN B 1 29 ? 7.484 5.023 15.883 1 54.03 29 GLN B C 1
ATOM 1902 O O . GLN B 1 29 ? 8.68 4.738 15.922 1 54.03 29 GLN B O 1
ATOM 1907 N N . SER B 1 30 ? 6.613 4.402 15 1 55.31 30 SER B N 1
ATOM 1908 C CA . SER B 1 30 ? 7.273 3.492 14.07 1 55.31 30 SER B CA 1
ATOM 1909 C C . SER B 1 30 ? 7.793 4.23 12.844 1 55.31 30 SER B C 1
ATOM 1911 O O . SER B 1 30 ? 7.047 4.445 11.883 1 55.31 30 SER B O 1
ATOM 1913 N N . LYS B 1 31 ? 8.852 4.914 13.062 1 62.16 31 LYS B N 1
ATOM 1914 C CA . LYS B 1 31 ? 9.773 5.629 12.188 1 62.16 31 LYS B CA 1
ATOM 1915 C C . LYS B 1 31 ? 10.023 4.855 10.898 1 62.16 31 LYS B C 1
ATOM 1917 O O . LYS B 1 31 ? 10.344 5.445 9.867 1 62.16 31 LYS B O 1
ATOM 1922 N N . HIS B 1 32 ? 9.461 3.564 10.969 1 71.81 32 HIS B N 1
ATOM 1923 C CA . HIS B 1 32 ? 9.914 2.697 9.891 1 71.81 32 HIS B CA 1
ATOM 1924 C C . HIS B 1 32 ? 9.07 2.895 8.633 1 71.81 32 HIS B C 1
ATOM 1926 O O . HIS B 1 32 ? 9.531 2.6 7.523 1 71.81 32 HIS B O 1
ATOM 1932 N N . ASN B 1 33 ? 7.938 3.6 8.828 1 87.19 33 ASN B N 1
ATOM 1933 C CA . ASN B 1 33 ? 7.055 3.658 7.668 1 87.19 33 ASN B CA 1
ATOM 1934 C C . ASN B 1 33 ? 7.195 4.984 6.926 1 87.19 33 ASN B C 1
ATOM 1936 O O . ASN B 1 33 ? 6.703 5.129 5.805 1 87.19 33 ASN B O 1
ATOM 1940 N N . ILE B 1 34 ? 7.906 5.922 7.512 1 91.38 34 ILE B N 1
ATOM 1941 C CA . ILE B 1 34 ? 7.891 7.273 6.965 1 91.38 34 ILE B CA 1
ATOM 1942 C C . ILE B 1 34 ? 8.609 7.289 5.617 1 91.38 34 ILE B C 1
ATOM 1944 O O . ILE B 1 34 ? 8.211 8.023 4.703 1 91.38 34 ILE B O 1
ATOM 1948 N N . GLY B 1 35 ? 9.641 6.531 5.547 1 93.25 35 GLY B N 1
ATOM 1949 C CA . GLY B 1 35 ? 10.312 6.441 4.258 1 93.25 35 GLY B CA 1
ATOM 1950 C C . GLY B 1 35 ? 9.398 5.953 3.148 1 93.25 35 GLY B C 1
ATOM 1951 O O . GLY B 1 35 ? 9.328 6.566 2.082 1 93.25 35 GLY B O 1
ATOM 1952 N N . THR B 1 36 ? 8.672 4.855 3.42 1 94.12 36 THR B N 1
ATOM 1953 C CA . THR B 1 36 ? 7.73 4.316 2.447 1 94.12 36 THR B CA 1
ATOM 1954 C C . THR B 1 36 ? 6.582 5.293 2.203 1 94.12 36 THR B C 1
ATOM 1956 O O . THR B 1 36 ? 6.129 5.453 1.067 1 94.12 36 THR B O 1
ATOM 1959 N N . LEU B 1 37 ? 6.191 5.949 3.248 1 96.12 37 LEU B N 1
ATOM 1960 C CA . LEU B 1 37 ? 5.137 6.953 3.135 1 96.12 37 LEU B CA 1
ATOM 1961 C C . LEU B 1 37 ? 5.574 8.102 2.23 1 96.12 37 LEU B C 1
ATOM 1963 O O . LEU B 1 37 ? 4.789 8.594 1.418 1 96.12 37 LEU B O 1
ATOM 1967 N N . ALA B 1 38 ? 6.797 8.516 2.387 1 96.12 38 ALA B N 1
ATOM 1968 C CA . ALA B 1 38 ? 7.336 9.578 1.548 1 96.12 38 ALA B CA 1
ATOM 1969 C C . ALA B 1 38 ? 7.328 9.18 0.076 1 96.12 38 ALA B C 1
ATOM 1971 O O . ALA B 1 38 ? 6.992 9.984 -0.794 1 96.12 38 ALA B O 1
ATOM 1972 N N . ARG B 1 39 ? 7.645 7.93 -0.173 1 97.62 39 ARG B N 1
ATOM 1973 C CA . ARG B 1 39 ? 7.641 7.406 -1.534 1 97.62 39 ARG B CA 1
ATOM 1974 C C . ARG B 1 39 ? 6.23 7.402 -2.115 1 97.62 39 ARG B C 1
ATOM 1976 O O . ARG B 1 39 ? 6.02 7.828 -3.252 1 97.62 39 ARG B O 1
ATOM 1983 N N . CYS B 1 40 ? 5.266 6.996 -1.313 1 98.44 40 CYS B N 1
ATOM 1984 C CA . CYS B 1 40 ? 3.869 7.043 -1.733 1 98.44 40 CYS B CA 1
ATOM 1985 C C . CYS B 1 40 ? 3.412 8.484 -1.944 1 98.44 40 CYS B C 1
ATOM 1987 O O . CYS B 1 40 ? 2.725 8.781 -2.922 1 98.44 40 CYS B O 1
ATOM 1989 N N . ALA B 1 41 ? 3.848 9.312 -1.044 1 98.5 41 ALA B N 1
ATOM 1990 C CA . ALA B 1 41 ? 3.436 10.711 -1.086 1 98.5 41 ALA B CA 1
ATOM 1991 C C . ALA B 1 41 ? 3.893 11.383 -2.379 1 98.5 41 ALA B C 1
ATOM 1993 O O . ALA B 1 41 ? 3.102 12.039 -3.059 1 98.5 41 ALA B O 1
ATOM 1994 N N . THR B 1 42 ? 5.137 11.195 -2.732 1 98.06 42 THR B N 1
ATOM 1995 C CA . THR B 1 42 ? 5.625 11.82 -3.955 1 98.06 42 THR B CA 1
ATOM 1996 C C . THR B 1 42 ? 4.969 11.195 -5.184 1 98.06 42 THR B C 1
ATOM 1998 O O . THR B 1 42 ? 4.617 11.898 -6.133 1 98.06 42 THR B O 1
ATOM 2001 N N . ALA B 1 43 ? 4.734 9.906 -5.156 1 98.75 43 ALA B N 1
ATOM 2002 C CA . ALA B 1 43 ? 4.094 9.227 -6.277 1 98.75 43 ALA B CA 1
ATOM 2003 C C . ALA B 1 43 ? 2.707 9.805 -6.551 1 98.75 43 ALA B C 1
ATOM 2005 O O . ALA B 1 43 ? 2.316 9.977 -7.707 1 98.75 43 ALA B O 1
ATOM 2006 N N . PHE B 1 44 ? 2.01 10.141 -5.477 1 98.88 44 PHE B N 1
ATOM 2007 C CA . PHE B 1 44 ? 0.612 10.531 -5.633 1 98.88 44 PHE B CA 1
ATOM 2008 C C . PHE B 1 44 ? 0.439 12.031 -5.418 1 98.88 44 PHE B C 1
ATOM 2010 O O . PHE B 1 44 ? -0.664 12.5 -5.129 1 98.88 44 PHE B O 1
ATOM 2017 N N . ASN B 1 45 ? 1.545 12.734 -5.449 1 98.44 45 ASN B N 1
ATOM 2018 C CA . ASN B 1 45 ? 1.593 14.188 -5.523 1 98.44 45 ASN B CA 1
ATOM 2019 C C . ASN B 1 45 ? 1.041 14.836 -4.254 1 98.44 45 ASN B C 1
ATOM 2021 O O . ASN B 1 45 ? 0.295 15.812 -4.324 1 98.44 45 ASN B O 1
ATOM 2025 N N . VAL B 1 46 ? 1.342 14.266 -3.16 1 98.75 46 VAL B N 1
ATOM 2026 C CA . VAL B 1 46 ? 1.074 14.898 -1.873 1 98.75 46 VAL B CA 1
ATOM 2027 C C . VAL B 1 46 ? 1.893 16.172 -1.745 1 98.75 46 VAL B C 1
ATOM 2029 O O . VAL B 1 46 ? 3.105 16.172 -1.973 1 98.75 46 VAL B O 1
ATOM 2032 N N . LYS B 1 47 ? 1.233 17.172 -1.372 1 98.31 47 LYS B N 1
ATOM 2033 C CA . LYS B 1 47 ? 1.878 18.484 -1.308 1 98.31 47 LYS B CA 1
ATOM 2034 C C . LYS B 1 47 ? 2.803 18.578 -0.098 1 98.31 47 LYS B C 1
ATOM 2036 O O . LYS B 1 47 ? 3.895 19.141 -0.188 1 98.31 47 LYS B O 1
ATOM 2041 N N . GLU B 1 48 ? 2.344 18.016 0.952 1 97.94 48 GLU B N 1
ATOM 2042 C CA . GLU B 1 48 ? 3.084 18.172 2.201 1 97.94 48 GLU B CA 1
ATOM 2043 C C . GLU B 1 48 ? 2.768 17.031 3.174 1 97.94 48 GLU B C 1
ATOM 2045 O O . GLU B 1 48 ? 1.608 16.641 3.322 1 97.94 48 GLU B O 1
ATOM 2050 N N . VAL B 1 49 ? 3.881 16.547 3.82 1 96.94 49 VAL B N 1
ATOM 2051 C CA . VAL B 1 49 ? 3.744 15.609 4.934 1 96.94 49 VAL B CA 1
ATOM 2052 C C . VAL B 1 49 ? 3.992 16.344 6.254 1 96.94 49 VAL B C 1
ATOM 2054 O O . VAL B 1 49 ? 5.102 16.812 6.508 1 96.94 49 VAL B O 1
ATOM 2057 N N . CYS B 1 50 ? 2.959 16.359 7.074 1 97 50 CYS B N 1
ATOM 2058 C CA . CYS B 1 50 ? 3.014 17.047 8.352 1 97 50 CYS B CA 1
ATOM 2059 C C . CYS B 1 50 ? 3.371 16.094 9.484 1 97 50 CYS B C 1
ATOM 2061 O O . CYS B 1 50 ? 2.584 15.211 9.828 1 97 50 CYS B O 1
ATOM 2063 N N . LEU B 1 51 ? 4.539 16.312 10.031 1 95 51 LEU B N 1
ATOM 2064 C CA . LEU B 1 51 ? 4.977 15.523 11.172 1 95 51 LEU B CA 1
ATOM 2065 C C . LEU B 1 51 ? 4.621 16.234 12.484 1 95 51 LEU B C 1
ATOM 2067 O O . LEU B 1 51 ? 4.992 17.391 12.695 1 95 51 LEU B O 1
ATOM 2071 N N . VAL B 1 52 ? 3.924 15.547 13.297 1 95.19 52 VAL B N 1
ATOM 2072 C CA . VAL B 1 52 ? 3.551 16.094 14.594 1 95.19 52 VAL B CA 1
ATOM 2073 C C . VAL B 1 52 ? 4.266 15.336 15.703 1 95.19 52 VAL B C 1
ATOM 2075 O O . VAL B 1 52 ? 4.172 14.109 15.789 1 95.19 52 VAL B O 1
ATOM 2078 N N . GLY B 1 53 ? 4.91 15.977 16.547 1 90.06 53 GLY B N 1
ATOM 2079 C CA . GLY B 1 53 ? 5.707 15.359 17.609 1 90.06 53 GLY B CA 1
ATOM 2080 C C . GLY B 1 53 ? 7.188 15.32 17.281 1 90.06 53 GLY B C 1
ATOM 2081 O O . GLY B 1 53 ? 7.871 16.344 17.359 1 90.06 53 GLY B O 1
ATOM 2082 N N . SER B 1 54 ? 7.645 14.203 16.688 1 87.06 54 SER B N 1
ATOM 2083 C CA . SER B 1 54 ? 9.062 14.055 16.391 1 87.06 54 SER B CA 1
ATOM 2084 C C . SER B 1 54 ? 9.414 14.703 15.047 1 87.06 54 SER B C 1
ATOM 2086 O O . SER B 1 54 ? 8.664 14.586 14.078 1 87.06 54 SER B O 1
ATOM 2088 N N . ARG B 1 55 ? 10.648 15.32 15.023 1 89.31 55 ARG B N 1
ATOM 2089 C CA . ARG B 1 55 ? 11.156 15.906 13.789 1 89.31 55 ARG B CA 1
ATOM 2090 C C . ARG B 1 55 ? 11.977 14.898 12.992 1 89.31 55 ARG B C 1
ATOM 2092 O O . ARG B 1 55 ? 12.273 15.117 11.82 1 89.31 55 ARG B O 1
ATOM 2099 N N . GLN B 1 56 ? 12.312 13.898 13.742 1 88.44 56 GLN B N 1
ATOM 2100 C CA . GLN B 1 56 ? 13.156 12.883 13.125 1 88.44 56 GLN B CA 1
ATOM 2101 C C . GLN B 1 56 ? 12.32 11.734 12.57 1 88.44 56 GLN B C 1
ATOM 2103 O O . GLN B 1 56 ? 11.32 11.344 13.172 1 88.44 56 GLN B O 1
ATOM 2108 N N . PHE B 1 57 ? 12.758 11.25 11.391 1 87.31 57 PHE B N 1
ATOM 2109 C CA . PHE B 1 57 ? 12.078 10.094 10.82 1 87.31 57 PHE B CA 1
ATOM 2110 C C . PHE B 1 57 ? 13.047 9.242 10.008 1 87.31 57 PHE B C 1
ATOM 2112 O O . PHE B 1 57 ? 14.078 9.742 9.547 1 87.31 57 PHE B O 1
ATOM 2119 N N . ASN B 1 58 ? 12.766 8.008 9.93 1 87.94 58 ASN B N 1
ATOM 2120 C CA . ASN B 1 58 ? 13.539 7.062 9.141 1 87.94 58 ASN B CA 1
ATOM 2121 C C . ASN B 1 58 ? 13.203 7.168 7.656 1 87.94 58 ASN B C 1
ATOM 2123 O O . ASN B 1 58 ? 12.031 7.152 7.277 1 87.94 58 ASN B O 1
ATOM 2127 N N . THR B 1 59 ? 14.258 7.227 6.852 1 88.75 59 THR B N 1
ATOM 2128 C CA . THR B 1 59 ? 14.039 7.379 5.418 1 88.75 59 THR B CA 1
ATOM 2129 C C . THR B 1 59 ? 14.133 6.031 4.711 1 88.75 59 THR B C 1
ATOM 2131 O O . THR B 1 59 ? 14.102 5.965 3.48 1 88.75 59 THR B O 1
ATOM 2134 N N . PHE B 1 60 ? 14.266 5.012 5.539 1 88.56 60 PHE B N 1
ATOM 2135 C CA . PHE B 1 60 ? 14.297 3.682 4.938 1 88.56 60 PHE B CA 1
ATOM 2136 C C . PHE B 1 60 ? 13.031 3.424 4.133 1 88.56 60 PHE B C 1
ATOM 2138 O O . PHE B 1 60 ? 11.922 3.646 4.625 1 88.56 60 PHE B O 1
ATOM 2145 N N . GLY B 1 61 ? 13.258 3.016 2.857 1 90.88 61 GLY B N 1
ATOM 2146 C CA . GLY B 1 61 ? 12.117 2.756 1.995 1 90.88 61 GLY B CA 1
ATOM 2147 C C . GLY B 1 61 ? 11.773 3.924 1.091 1 90.88 61 GLY B C 1
ATOM 2148 O O . GLY B 1 61 ? 10.977 3.785 0.163 1 90.88 61 GLY B O 1
ATOM 2149 N N . ALA B 1 62 ? 12.391 5.059 1.353 1 93.31 62 ALA B N 1
ATOM 2150 C CA . ALA B 1 62 ? 12.062 6.254 0.574 1 93.31 62 ALA B CA 1
ATOM 2151 C C . ALA B 1 62 ? 12.68 6.18 -0.821 1 93.31 62 ALA B C 1
ATOM 2153 O O . ALA B 1 62 ? 12.094 6.672 -1.79 1 93.31 62 ALA B O 1
ATOM 2154 N N . HIS B 1 63 ? 13.875 5.543 -0.863 1 92.94 63 HIS B N 1
ATOM 2155 C CA . HIS B 1 63 ? 14.602 5.422 -2.123 1 92.94 63 HIS B CA 1
ATOM 2156 C C . HIS B 1 63 ? 14.828 6.785 -2.766 1 92.94 63 HIS B C 1
ATOM 2158 O O . HIS B 1 63 ? 14.594 6.957 -3.965 1 92.94 63 HIS B O 1
ATOM 2164 N N . GLY B 1 64 ? 15.109 7.82 -1.909 1 92 64 GLY B N 1
ATOM 2165 C CA . GLY B 1 64 ? 15.43 9.156 -2.371 1 92 64 GLY B CA 1
ATOM 2166 C C . GLY B 1 64 ? 14.211 10.039 -2.537 1 92 64 GLY B C 1
ATOM 2167 O O . GLY B 1 64 ? 14.328 11.242 -2.773 1 92 64 GLY B O 1
ATOM 2168 N N . SER B 1 65 ? 13.047 9.516 -2.352 1 94.94 65 SER B N 1
ATOM 2169 C CA . SER B 1 65 ? 11.805 10.219 -2.625 1 94.94 65 SER B CA 1
ATOM 2170 C C . SER B 1 65 ? 11.547 11.305 -1.58 1 94.94 65 SER B C 1
ATOM 2172 O O . SER B 1 65 ? 10.781 12.234 -1.824 1 94.94 65 SER B O 1
ATOM 2174 N N . SER B 1 66 ? 12.148 11.195 -0.446 1 93.19 66 SER B N 1
ATOM 2175 C CA . SER B 1 66 ? 11.906 12.148 0.637 1 93.19 66 SER B CA 1
ATOM 2176 C C . SER B 1 66 ? 12.336 13.555 0.246 1 93.19 66 SER B C 1
ATOM 2178 O O . SER B 1 66 ? 11.82 14.539 0.783 1 93.19 66 SER B O 1
ATOM 2180 N N . GLU B 1 67 ? 13.219 13.641 -0.717 1 93.25 67 GLU B N 1
ATOM 2181 C CA . GLU B 1 67 ? 13.727 14.938 -1.15 1 93.25 67 GLU B CA 1
ATOM 2182 C C . GLU B 1 67 ? 12.727 15.656 -2.047 1 93.25 67 GLU B C 1
ATOM 2184 O O . GLU B 1 67 ? 12.859 16.859 -2.305 1 93.25 67 GLU B O 1
ATOM 2189 N N . PHE B 1 68 ? 11.719 14.984 -2.469 1 95 68 PHE B N 1
ATOM 2190 C CA . PHE B 1 68 ? 10.758 15.523 -3.422 1 95 68 PHE B CA 1
ATOM 2191 C C . PHE B 1 68 ? 9.438 15.844 -2.734 1 95 68 PHE B C 1
ATOM 2193 O O . PHE B 1 68 ? 8.484 16.297 -3.381 1 95 68 PHE B O 1
ATOM 2200 N N . VAL B 1 69 ? 9.359 15.578 -1.462 1 93.75 69 VAL B N 1
ATOM 2201 C CA . VAL B 1 69 ? 8.156 15.867 -0.682 1 93.75 69 VAL B CA 1
ATOM 2202 C C . VAL B 1 69 ? 8.477 16.922 0.386 1 93.75 69 VAL B C 1
ATOM 2204 O O . VAL B 1 69 ? 9.531 16.859 1.029 1 93.75 69 VAL B O 1
ATOM 2207 N N . GLU B 1 70 ? 7.605 17.844 0.533 1 94.94 70 GLU B N 1
ATOM 2208 C CA . GLU B 1 70 ? 7.77 18.828 1.61 1 94.94 70 GLU B CA 1
ATOM 2209 C C . GLU B 1 70 ? 7.383 18.219 2.959 1 94.94 70 GLU B C 1
ATOM 2211 O O . GLU B 1 70 ? 6.309 17.625 3.094 1 94.94 70 GLU B O 1
ATOM 2216 N N . PHE B 1 71 ? 8.297 18.344 3.889 1 94.81 71 PHE B N 1
ATOM 2217 C CA . PHE B 1 71 ? 8.008 17.953 5.266 1 94.81 71 PHE B CA 1
ATOM 2218 C C . PHE B 1 71 ? 7.871 19.188 6.152 1 94.81 71 PHE B C 1
ATOM 2220 O O . PHE B 1 71 ? 8.68 20.109 6.07 1 94.81 71 PHE B O 1
ATOM 2227 N N . SER B 1 72 ? 6.855 19.219 6.918 1 95.5 72 SER B N 1
ATOM 2228 C CA . SER B 1 72 ? 6.695 20.234 7.953 1 95.5 72 SER B CA 1
ATOM 2229 C C . SER B 1 72 ? 6.559 19.594 9.336 1 95.5 72 SER B C 1
ATOM 2231 O O . SER B 1 72 ? 6.207 18.422 9.453 1 95.5 72 SER B O 1
ATOM 2233 N N . HIS B 1 73 ? 6.91 20.328 10.273 1 94.81 73 HIS B N 1
ATOM 2234 C CA . HIS B 1 73 ? 6.812 19.875 11.648 1 94.81 73 HIS B CA 1
ATOM 2235 C C . HIS B 1 73 ? 5.875 20.75 12.469 1 94.81 73 HIS B C 1
ATOM 2237 O O . HIS B 1 73 ? 5.883 21.984 12.312 1 94.81 73 HIS B O 1
ATOM 2243 N N . TYR B 1 74 ? 5.125 20.141 13.297 1 95.44 74 TYR B N 1
ATOM 2244 C CA . TYR B 1 74 ? 4.273 20.812 14.273 1 95.44 74 TYR B CA 1
ATOM 2245 C C . TYR B 1 74 ? 4.465 20.219 15.664 1 95.44 74 TYR B C 1
ATOM 2247 O O . TYR B 1 74 ? 4.707 19.016 15.797 1 95.44 74 TYR B O 1
ATOM 2255 N N . HIS B 1 75 ? 4.27 21 16.656 1 93.31 75 HIS B N 1
ATOM 2256 C CA . HIS B 1 75 ? 4.445 20.516 18.016 1 93.31 75 HIS B CA 1
ATOM 2257 C C . HIS B 1 75 ? 3.217 19.75 18.484 1 93.31 75 HIS B C 1
ATOM 2259 O O . HIS B 1 75 ? 3.34 18.75 19.219 1 93.31 75 HIS B O 1
ATOM 2265 N N . THR B 1 76 ? 2.053 20.281 18.078 1 95.56 76 THR B N 1
ATOM 2266 C CA . THR B 1 76 ? 0.827 19.625 18.531 1 95.56 76 THR B CA 1
ATOM 2267 C C . THR B 1 76 ? -0.099 19.359 17.344 1 95.56 76 THR B C 1
ATOM 2269 O O . THR B 1 76 ? 0.005 20.016 16.297 1 95.56 76 THR B O 1
ATOM 2272 N N . LEU B 1 77 ? -1.01 18.438 17.562 1 97.81 77 LEU B N 1
ATOM 2273 C CA . LEU B 1 77 ? -2.027 18.141 16.547 1 97.81 77 LEU B CA 1
ATOM 2274 C C . LEU B 1 77 ? -2.912 19.344 16.297 1 97.81 77 LEU B C 1
ATOM 2276 O O . LEU B 1 77 ? -3.285 19.625 15.156 1 97.81 77 LEU B O 1
ATOM 2280 N N . GLU B 1 78 ? -3.23 20.047 17.344 1 98.25 78 GLU B N 1
ATOM 2281 C CA . GLU B 1 78 ? -4.102 21.219 17.234 1 98.25 78 GLU B CA 1
ATOM 2282 C C . GLU B 1 78 ? -3.486 22.281 16.328 1 98.25 78 GLU B C 1
ATOM 2284 O O . GLU B 1 78 ? -4.172 22.844 15.484 1 98.25 78 GLU B O 1
ATOM 2289 N N . GLU B 1 79 ? -2.229 22.516 16.547 1 97.75 79 GLU B N 1
ATOM 2290 C CA . GLU B 1 79 ? -1.512 23.484 15.727 1 97.75 79 GLU B CA 1
ATOM 2291 C C . GLU B 1 79 ? -1.497 23.062 14.266 1 97.75 79 GLU B C 1
ATOM 2293 O O . GLU B 1 79 ? -1.724 23.891 13.367 1 97.75 79 GLU B O 1
ATOM 2298 N N . CYS B 1 80 ? -1.244 21.828 14.031 1 98.31 80 CYS B N 1
ATOM 2299 C CA . CYS B 1 80 ? -1.188 21.266 12.688 1 98.31 80 CYS B CA 1
ATOM 2300 C C . CYS B 1 80 ? -2.531 21.422 11.977 1 98.31 80 CYS B C 1
ATOM 2302 O O . CYS B 1 80 ? -2.605 21.969 10.883 1 98.31 80 CYS B O 1
ATOM 2304 N N . VAL B 1 81 ? -3.559 21.016 12.609 1 98.81 81 VAL B N 1
ATOM 2305 C CA . VAL B 1 81 ? -4.898 21 12.031 1 98.81 81 VAL B CA 1
ATOM 2306 C C . VAL B 1 81 ? -5.375 22.438 11.805 1 98.81 81 VAL B C 1
ATOM 2308 O O . VAL B 1 81 ? -5.992 22.734 10.781 1 98.81 81 VAL B O 1
ATOM 2311 N N . ALA B 1 82 ? -5.105 23.328 12.734 1 98.75 82 ALA B N 1
ATOM 2312 C CA . ALA B 1 82 ? -5.473 24.734 12.578 1 98.75 82 ALA B CA 1
ATOM 2313 C C . ALA B 1 82 ? -4.832 25.328 11.328 1 98.75 82 ALA B C 1
ATOM 2315 O O . ALA B 1 82 ? -5.5 26 10.547 1 98.75 82 ALA B O 1
ATOM 2316 N N . ASP B 1 83 ? -3.59 25.062 11.141 1 98.56 83 ASP B N 1
ATOM 2317 C CA . ASP B 1 83 ? -2.881 25.578 9.969 1 98.56 83 ASP B CA 1
ATOM 2318 C C . ASP B 1 83 ? -3.479 25.016 8.68 1 98.56 83 ASP B C 1
ATOM 2320 O O . ASP B 1 83 ? -3.738 25.781 7.738 1 98.56 83 ASP B O 1
ATOM 2324 N N . LEU B 1 84 ? -3.727 23.75 8.656 1 98.81 84 LEU B N 1
ATOM 2325 C CA . LEU B 1 84 ? -4.262 23.078 7.48 1 98.81 84 LEU B CA 1
ATOM 2326 C C . LEU B 1 84 ? -5.652 23.594 7.137 1 98.81 84 LEU B C 1
ATOM 2328 O O . LEU B 1 84 ? -5.953 23.844 5.965 1 98.81 84 LEU B O 1
ATOM 2332 N N . LYS B 1 85 ? -6.469 23.781 8.109 1 98.62 85 LYS B N 1
ATOM 2333 C CA . LYS B 1 85 ? -7.832 24.234 7.867 1 98.62 85 LYS B CA 1
ATOM 2334 C C . LYS B 1 85 ? -7.863 25.734 7.547 1 98.62 85 LYS B C 1
ATOM 2336 O O . LYS B 1 85 ? -8.477 26.141 6.559 1 98.62 85 LYS B O 1
ATOM 2341 N N . GLU B 1 86 ? -7.145 26.547 8.297 1 98.38 86 GLU B N 1
ATOM 2342 C CA . GLU B 1 86 ? -7.262 28 8.227 1 98.38 86 GLU B CA 1
ATOM 2343 C C . GLU B 1 86 ? -6.406 28.578 7.098 1 98.38 86 GLU B C 1
ATOM 2345 O O . GLU B 1 86 ? -6.816 29.516 6.414 1 98.38 86 GLU B O 1
ATOM 2350 N N . ASN B 1 87 ? -5.27 28.031 6.895 1 98.06 87 ASN B N 1
ATOM 2351 C CA . ASN B 1 87 ? -4.32 28.641 5.973 1 98.06 87 ASN B CA 1
ATOM 2352 C C . ASN B 1 87 ? -4.234 27.859 4.66 1 98.06 87 ASN B C 1
ATOM 2354 O O . ASN B 1 87 ? -3.873 28.422 3.623 1 98.06 87 ASN B O 1
ATOM 2358 N N . LYS B 1 88 ? -4.676 26.609 4.68 1 97.88 88 LYS B N 1
ATOM 2359 C CA . LYS B 1 88 ? -4.5 25.797 3.48 1 97.88 88 LYS B CA 1
ATOM 2360 C C . LYS B 1 88 ? -5.844 25.312 2.938 1 97.88 88 LYS B C 1
ATOM 2362 O O . LYS B 1 88 ? -5.898 24.641 1.912 1 97.88 88 LYS B O 1
ATOM 2367 N N . GLY B 1 89 ? -6.852 25.594 3.643 1 98.25 89 GLY B N 1
ATOM 2368 C CA . GLY B 1 89 ? -8.195 25.312 3.158 1 98.25 89 GLY B CA 1
ATOM 2369 C C . GLY B 1 89 ? -8.523 23.844 3.104 1 98.25 89 GLY B C 1
ATOM 2370 O O . GLY B 1 89 ? -9.273 23.391 2.229 1 98.25 89 GLY B O 1
ATOM 2371 N N . CYS B 1 90 ? -7.996 23.062 4.062 1 98.5 90 CYS B N 1
ATOM 2372 C CA . CYS B 1 90 ? -8.172 21.609 4.027 1 98.5 90 CYS B CA 1
ATOM 2373 C C . CYS B 1 90 ? -9.375 21.188 4.859 1 98.5 90 CYS B C 1
ATOM 2375 O O . CYS B 1 90 ? -9.695 21.828 5.867 1 98.5 90 CYS B O 1
ATOM 2377 N N . THR B 1 91 ? -10.008 20.125 4.367 1 98.75 91 THR B N 1
ATOM 2378 C CA . THR B 1 91 ? -10.719 19.25 5.293 1 98.75 91 THR B CA 1
ATOM 2379 C C . THR B 1 91 ? -9.797 18.156 5.816 1 98.75 91 THR B C 1
ATOM 2381 O O . THR B 1 91 ? -8.953 17.641 5.074 1 98.75 91 THR B O 1
ATOM 2384 N N . VAL B 1 92 ? -10 17.828 7.109 1 98.88 92 VAL B N 1
ATOM 2385 C CA . VAL B 1 92 ? -9.188 16.781 7.707 1 98.88 92 VAL B CA 1
ATOM 2386 C C . VAL B 1 92 ? -9.969 15.469 7.738 1 98.88 92 VAL B C 1
ATOM 2388 O O . VAL B 1 92 ? -11.023 15.375 8.375 1 98.88 92 VAL B O 1
ATOM 2391 N N . VAL B 1 93 ? -9.469 14.492 7.066 1 98.94 93 VAL B N 1
ATOM 2392 C CA . VAL B 1 93 ? -10.109 13.188 6.949 1 98.94 93 VAL B CA 1
ATOM 2393 C C . VAL B 1 93 ? -9.289 12.133 7.699 1 98.94 93 VAL B C 1
ATOM 2395 O O . VAL B 1 93 ? -8.133 11.891 7.363 1 98.94 93 VAL B O 1
ATOM 2398 N N . GLY B 1 94 ? -9.914 11.531 8.734 1 98.75 94 GLY B N 1
ATOM 2399 C CA . GLY B 1 94 ? -9.242 10.461 9.453 1 98.75 94 GLY B CA 1
ATOM 2400 C C . GLY B 1 94 ? -9.305 9.133 8.734 1 98.75 94 GLY B C 1
ATOM 2401 O O . GLY B 1 94 ? -10.367 8.727 8.266 1 98.75 94 GLY B O 1
ATOM 2402 N N . VAL B 1 95 ? -8.156 8.469 8.633 1 98.5 95 VAL B N 1
ATOM 2403 C CA . VAL B 1 95 ? -8.109 7.109 8.102 1 98.5 95 VAL B CA 1
ATOM 2404 C C . VAL B 1 95 ? -8.32 6.105 9.234 1 98.5 95 VAL B C 1
ATOM 2406 O O . VAL B 1 95 ? -7.391 5.809 9.992 1 98.5 95 VAL B O 1
ATOM 2409 N N . GLU B 1 96 ? -9.508 5.629 9.297 1 97.75 96 GLU B N 1
ATOM 2410 C CA . GLU B 1 96 ? -9.844 4.805 10.453 1 97.75 96 GLU B CA 1
ATOM 2411 C C . GLU B 1 96 ? -11.047 3.912 10.156 1 97.75 96 GLU B C 1
ATOM 2413 O O . GLU B 1 96 ? -12.008 4.344 9.516 1 97.75 96 GLU B O 1
ATOM 2418 N N . ILE B 1 97 ? -10.828 2.66 10.617 1 97.25 97 ILE B N 1
ATOM 2419 C CA . ILE B 1 97 ? -11.969 1.749 10.586 1 97.25 97 ILE B CA 1
ATOM 2420 C C . ILE B 1 97 ? -12.906 2.055 11.758 1 97.25 97 ILE B C 1
ATOM 2422 O O . ILE B 1 97 ? -12.578 1.77 12.906 1 97.25 97 ILE B O 1
ATOM 2426 N N . MET B 1 98 ? -14.062 2.66 11.492 1 96.06 98 MET B N 1
ATOM 2427 C CA . MET B 1 98 ? -14.984 3.002 12.57 1 96.06 98 MET B CA 1
ATOM 2428 C C . MET B 1 98 ? -16.406 3.195 12.023 1 96.06 98 MET B C 1
ATOM 2430 O O . MET B 1 98 ? -16.594 3.324 10.82 1 96.06 98 MET B O 1
ATOM 2434 N N . ASP B 1 99 ? -17.25 3.236 13.008 1 95.06 99 ASP B N 1
ATOM 2435 C CA . ASP B 1 99 ? -18.625 3.531 12.633 1 95.06 99 ASP B CA 1
ATOM 2436 C C . ASP B 1 99 ? -18.75 4.926 12.023 1 95.06 99 ASP B C 1
ATOM 2438 O O . ASP B 1 99 ? -18.156 5.883 12.531 1 95.06 99 ASP B O 1
ATOM 2442 N N . GLY B 1 100 ? -19.438 5.02 10.953 1 96 100 GLY B N 1
ATOM 2443 C CA . GLY B 1 100 ? -19.625 6.301 10.297 1 96 100 GLY B CA 1
ATOM 2444 C C . GLY B 1 100 ? -18.578 6.582 9.227 1 96 100 GLY B C 1
ATOM 2445 O O . GLY B 1 100 ? -18.766 7.469 8.391 1 96 100 GLY B O 1
ATOM 2446 N N . ALA B 1 101 ? -17.484 5.836 9.266 1 98.31 101 ALA B N 1
ATOM 2447 C CA . ALA B 1 101 ? -16.484 5.988 8.203 1 98.31 101 ALA B CA 1
ATOM 2448 C C . ALA B 1 101 ? -17.031 5.52 6.863 1 98.31 101 ALA B C 1
ATOM 2450 O O . ALA B 1 101 ? -17.875 4.613 6.809 1 98.31 101 ALA B O 1
ATOM 2451 N N . GLN B 1 102 ? -16.594 6.168 5.82 1 98.62 102 GLN B N 1
ATOM 2452 C CA . GLN B 1 102 ? -17.031 5.797 4.48 1 98.62 102 GLN B CA 1
ATOM 2453 C C . GLN B 1 102 ? -15.945 5.047 3.727 1 98.62 102 GLN B C 1
ATOM 2455 O O . GLN B 1 102 ? -14.758 5.375 3.844 1 98.62 102 GLN B O 1
ATOM 2460 N N . PRO B 1 103 ? -16.359 4.027 2.941 1 98.75 103 PRO B N 1
ATOM 2461 C CA . PRO B 1 103 ? -15.352 3.299 2.156 1 98.75 103 PRO B CA 1
ATOM 2462 C C . PRO B 1 103 ? -14.695 4.172 1.087 1 98.75 103 PRO B C 1
ATOM 2464 O O . PRO B 1 103 ? -15.359 5.023 0.491 1 98.75 103 PRO B O 1
ATOM 2467 N N . VAL B 1 104 ? -13.453 3.891 0.792 1 98.81 104 VAL B N 1
ATOM 2468 C CA . VAL B 1 104 ? -12.609 4.75 -0.033 1 98.81 104 VAL B CA 1
ATOM 2469 C C . VAL B 1 104 ? -13.156 4.793 -1.459 1 98.81 104 VAL B C 1
ATOM 2471 O O . VAL B 1 104 ? -13.086 5.828 -2.125 1 98.81 104 VAL B O 1
ATOM 2474 N N . HIS B 1 105 ? -13.734 3.734 -2.004 1 96.31 105 HIS B N 1
ATOM 2475 C CA . HIS B 1 105 ? -14.133 3.668 -3.404 1 96.31 105 HIS B CA 1
ATOM 2476 C C . HIS B 1 105 ? -15.344 4.562 -3.674 1 96.31 105 HIS B C 1
ATOM 2478 O O . HIS B 1 105 ? -15.641 4.879 -4.828 1 96.31 105 HIS B O 1
ATOM 2484 N N . SER B 1 106 ? -16.031 4.969 -2.588 1 97.19 106 SER B N 1
ATOM 2485 C CA . SER B 1 106 ? -17.203 5.828 -2.777 1 97.19 106 SER B CA 1
ATOM 2486 C C . SER B 1 106 ? -17.109 7.086 -1.915 1 97.19 106 SER B C 1
ATOM 2488 O O . SER B 1 106 ? -18.109 7.773 -1.701 1 97.19 106 SER B O 1
ATOM 2490 N N . PHE B 1 107 ? -15.945 7.293 -1.382 1 98.62 107 PHE B N 1
ATOM 2491 C CA . PHE B 1 107 ? -15.758 8.469 -0.533 1 98.62 107 PHE B CA 1
ATOM 2492 C C . PHE B 1 107 ? -15.93 9.75 -1.338 1 98.62 107 PHE B C 1
ATOM 2494 O O . PHE B 1 107 ? -15.375 9.883 -2.43 1 98.62 107 PHE B O 1
ATOM 2501 N N . PRO B 1 108 ? -16.656 10.734 -0.833 1 98.38 108 PRO B N 1
ATOM 2502 C CA . PRO B 1 108 ? -16.906 11.992 -1.549 1 98.38 108 PRO B CA 1
ATOM 2503 C C . PRO B 1 108 ? -15.805 13.031 -1.316 1 98.38 108 PRO B C 1
ATOM 2505 O O . PRO B 1 108 ? -16.031 14.016 -0.612 1 98.38 108 PRO B O 1
ATOM 2508 N N . PHE B 1 109 ? -14.727 12.812 -1.983 1 98.44 109 PHE B N 1
ATOM 2509 C CA . PHE B 1 109 ? -13.633 13.773 -1.864 1 98.44 109 PHE B CA 1
ATOM 2510 C C . PHE B 1 109 ? -14.102 15.172 -2.234 1 98.44 109 PHE B C 1
ATOM 2512 O O . PHE B 1 109 ? -14.945 15.336 -3.115 1 98.44 109 PHE B O 1
ATOM 2519 N N . LYS B 1 110 ? -13.516 16.188 -1.545 1 97.31 110 LYS B N 1
ATOM 2520 C CA . LYS B 1 110 ? -13.867 17.578 -1.821 1 97.31 110 LYS B CA 1
ATOM 2521 C C . LYS B 1 110 ? -12.734 18.516 -1.435 1 97.31 110 LYS B C 1
ATOM 2523 O O . LYS B 1 110 ? -12.195 18.438 -0.328 1 97.31 110 LYS B O 1
ATOM 2528 N N . GLY B 1 111 ? -12.359 19.391 -2.373 1 98.06 111 GLY B N 1
ATOM 2529 C CA . GLY B 1 111 ? -11.367 20.406 -2.088 1 98.06 111 GLY B CA 1
ATOM 2530 C C . GLY B 1 111 ? -10.055 19.844 -1.594 1 98.06 111 GLY B C 1
ATOM 2531 O O . GLY B 1 111 ? -9.727 18.688 -1.871 1 98.06 111 GLY B O 1
ATOM 2532 N N . ASN B 1 112 ? -9.25 20.719 -0.971 1 98.81 112 ASN B N 1
ATOM 2533 C CA . ASN B 1 112 ? -8.008 20.266 -0.348 1 98.81 112 ASN B CA 1
ATOM 2534 C C . ASN B 1 112 ? -8.273 19.344 0.836 1 98.81 112 ASN B C 1
ATOM 2536 O O . ASN B 1 112 ? -9.195 19.578 1.617 1 98.81 112 ASN B O 1
ATOM 2540 N N . ALA B 1 113 ? -7.504 18.328 0.912 1 98.88 113 ALA B N 1
ATOM 2541 C CA . ALA B 1 113 ? -7.711 17.375 2.004 1 98.88 113 ALA B CA 1
ATOM 2542 C C . ALA B 1 113 ? -6.391 17.031 2.693 1 98.88 113 ALA B C 1
ATOM 2544 O O . ALA B 1 113 ? -5.348 16.953 2.041 1 98.88 113 ALA B O 1
ATOM 2545 N N . ALA B 1 114 ? -6.449 16.906 3.988 1 98.94 114 ALA B N 1
ATOM 2546 C CA . ALA B 1 114 ? -5.383 16.328 4.801 1 98.94 114 ALA B CA 1
ATOM 2547 C C . ALA B 1 114 ? -5.816 15.016 5.426 1 98.94 114 ALA B C 1
ATOM 2549 O O . ALA B 1 114 ? -6.824 14.953 6.133 1 98.94 114 ALA B O 1
ATOM 2550 N N . PHE B 1 115 ? -5.102 13.992 5.156 1 98.88 115 PHE B N 1
ATOM 2551 C CA . PHE B 1 115 ? -5.441 12.672 5.688 1 98.88 115 PHE B CA 1
ATOM 2552 C C . PHE B 1 115 ? -4.648 12.383 6.957 1 98.88 115 PHE B C 1
ATOM 2554 O O . PHE B 1 115 ? -3.416 12.406 6.945 1 98.88 115 PHE B O 1
ATOM 2561 N N . MET B 1 116 ? -5.395 12.156 8.023 1 98.5 116 MET B N 1
ATOM 2562 C CA . MET B 1 116 ? -4.828 11.812 9.328 1 98.5 116 MET B CA 1
ATOM 2563 C C . MET B 1 116 ? -4.594 10.312 9.438 1 98.5 116 MET B C 1
ATOM 2565 O O . MET B 1 116 ? -5.551 9.531 9.469 1 98.5 116 MET B O 1
ATOM 2569 N N . LEU B 1 117 ? -3.318 9.938 9.523 1 96.81 117 LEU B N 1
ATOM 2570 C CA . LEU B 1 117 ? -2.982 8.516 9.633 1 96.81 117 LEU B CA 1
ATOM 2571 C C . LEU B 1 117 ? -3.016 8.055 11.086 1 96.81 117 LEU B C 1
ATOM 2573 O O . LEU B 1 117 ? -2.6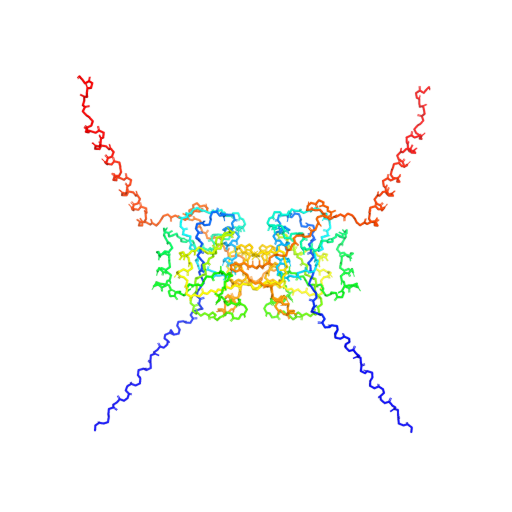11 8.797 11.984 1 96.81 117 LEU B O 1
ATOM 2577 N N . GLY B 1 118 ? -3.424 6.883 11.242 1 93.25 118 GLY B N 1
ATOM 2578 C CA . GLY B 1 118 ? -3.445 6.309 12.578 1 93.25 118 GLY B CA 1
ATOM 2579 C C . GLY B 1 118 ? -2.09 5.805 13.031 1 93.25 118 GLY B C 1
ATOM 2580 O O . GLY B 1 118 ? -1.173 5.656 12.219 1 93.25 118 GLY B O 1
ATOM 2581 N N . ASN B 1 119 ? -2.055 5.57 14.32 1 88.12 119 ASN B N 1
ATOM 2582 C CA . ASN B 1 119 ? -0.876 4.938 14.898 1 88.12 119 ASN B CA 1
ATOM 2583 C C . ASN B 1 119 ? -0.861 3.434 14.641 1 88.12 119 ASN B C 1
ATOM 2585 O O . ASN B 1 119 ? -1.915 2.797 14.594 1 88.12 119 ASN B O 1
ATOM 2589 N N . GLU B 1 120 ? 0.333 2.863 14.43 1 83.12 120 GLU B N 1
ATOM 2590 C CA . GLU B 1 120 ? 0.465 1.424 14.219 1 83.12 120 GLU B CA 1
ATOM 2591 C C . GLU B 1 120 ? -0.114 0.643 15.398 1 83.12 120 GLU B C 1
ATOM 2593 O O . GLU B 1 120 ? 0.248 0.888 16.547 1 83.12 120 GLU B O 1
ATOM 2598 N N . GLY B 1 121 ? -1.032 -0.198 15.211 1 82.56 121 GLY B N 1
ATOM 2599 C CA . GLY B 1 121 ? -1.639 -1.021 16.25 1 82.56 121 GLY B CA 1
ATOM 2600 C C . GLY B 1 121 ? -2.885 -0.398 16.844 1 82.56 121 GLY B C 1
ATOM 2601 O O . GLY B 1 121 ? -3.957 -1.004 16.828 1 82.56 121 GLY B O 1
ATOM 2602 N N . ALA B 1 122 ? -2.812 0.938 17.234 1 87.12 122 ALA B N 1
ATOM 2603 C CA . ALA B 1 122 ? -3.869 1.545 18.047 1 87.12 122 ALA B CA 1
ATOM 2604 C C . ALA B 1 122 ? -4.84 2.336 17.172 1 87.12 122 ALA B C 1
ATOM 2606 O O . ALA B 1 122 ? -5.953 2.652 17.594 1 87.12 122 ALA B O 1
ATOM 2607 N N . GLY B 1 123 ? -4.445 2.629 15.961 1 92.5 123 GLY B N 1
ATOM 2608 C CA . GLY B 1 123 ? -5.266 3.514 15.148 1 92.5 123 GLY B CA 1
ATOM 2609 C C . GLY B 1 123 ? -5.266 4.949 15.641 1 92.5 123 GLY B C 1
ATOM 2610 O O . GLY B 1 123 ? -4.277 5.414 16.219 1 92.5 123 GLY B O 1
ATOM 2611 N N . LEU B 1 124 ? -6.293 5.648 15.289 1 96 124 LEU B N 1
ATOM 2612 C CA . LEU B 1 124 ? -6.414 7.031 15.742 1 96 124 LEU B CA 1
ATOM 2613 C C . LEU B 1 124 ? -6.789 7.094 17.219 1 96 124 LEU B C 1
ATOM 2615 O O . LEU B 1 124 ? -7.668 6.355 17.672 1 96 124 LEU B O 1
ATOM 2619 N N . ASN B 1 125 ? -6.043 7.934 17.953 1 94.38 125 ASN B N 1
ATOM 2620 C CA . ASN B 1 125 ? -6.441 8.141 19.344 1 94.38 125 ASN B CA 1
ATOM 2621 C C . ASN B 1 125 ? -7.574 9.156 19.453 1 94.38 125 ASN B C 1
ATOM 2623 O O . ASN B 1 125 ? -8.023 9.711 18.453 1 94.38 125 ASN B O 1
ATOM 2627 N N . GLU B 1 126 ? -8.023 9.414 20.641 1 96.38 126 GLU B N 1
ATOM 2628 C CA . GLU B 1 126 ? -9.195 10.258 20.875 1 96.38 126 GLU B CA 1
ATOM 2629 C C . GLU B 1 126 ? -8.961 11.68 20.375 1 96.38 126 GLU B C 1
ATOM 2631 O O . GLU B 1 126 ? -9.867 12.305 19.812 1 96.38 126 GLU B O 1
ATOM 2636 N N . LYS B 1 127 ? -7.812 12.195 20.609 1 96.44 127 LYS B N 1
ATOM 2637 C CA . LYS B 1 127 ? -7.48 13.547 20.172 1 96.44 127 LYS B CA 1
ATOM 2638 C C . LYS B 1 127 ? -7.516 13.648 18.641 1 96.44 127 LYS B C 1
ATOM 2640 O O . LYS B 1 127 ? -8.07 14.594 18.094 1 96.44 127 LYS B O 1
ATOM 2645 N N . GLN B 1 128 ? -6.945 12.703 18.016 1 97.44 128 GLN B N 1
ATOM 2646 C CA . GLN B 1 128 ? -6.957 12.656 16.547 1 97.44 128 GLN B CA 1
ATOM 2647 C C . GLN B 1 128 ? -8.383 12.562 16.016 1 97.44 128 GLN B C 1
ATOM 2649 O O . GLN B 1 128 ? -8.758 13.289 15.094 1 97.44 128 GLN B O 1
ATOM 2654 N N . LEU B 1 129 ? -9.133 11.695 16.609 1 97.94 129 LEU B N 1
ATOM 2655 C CA . LEU B 1 129 ? -10.516 11.5 16.203 1 97.94 129 LEU B CA 1
ATOM 2656 C C . LEU B 1 129 ? -11.297 12.805 16.297 1 97.94 129 LEU B C 1
ATOM 2658 O O . LEU B 1 129 ? -12.055 13.148 15.383 1 97.94 129 LEU B O 1
ATOM 2662 N N . ALA B 1 130 ? -11.078 13.562 17.312 1 98.44 130 ALA B N 1
ATOM 2663 C CA . ALA B 1 130 ? -11.836 14.781 17.594 1 98.44 130 ALA B CA 1
ATOM 2664 C C . ALA B 1 130 ? -11.492 15.883 16.594 1 98.44 130 ALA B C 1
ATOM 2666 O O . ALA B 1 130 ? -12.289 16.797 16.375 1 98.44 130 ALA B O 1
ATOM 2667 N N . LEU B 1 131 ? -10.367 15.773 15.945 1 98.62 131 LEU B N 1
ATOM 2668 C CA . LEU B 1 131 ? -9.883 16.844 15.078 1 98.62 131 LEU B CA 1
ATOM 2669 C C . LEU B 1 131 ? -10.258 16.578 13.625 1 98.62 131 LEU B C 1
ATOM 2671 O O . LEU B 1 131 ? -10.125 17.469 12.773 1 98.62 131 LEU B O 1
ATOM 2675 N N . CYS B 1 132 ? -10.766 15.422 13.359 1 98.62 132 CYS B N 1
ATOM 2676 C CA . CYS B 1 132 ? -11.117 15.062 11.992 1 98.62 132 CYS B CA 1
ATOM 2677 C C . CYS B 1 132 ? -12.531 15.531 11.648 1 98.62 132 CYS B C 1
ATOM 2679 O O . CYS B 1 132 ? -13.406 15.547 12.516 1 98.62 132 CYS B O 1
ATOM 2681 N N . ASP B 1 133 ? -12.711 15.836 10.391 1 98.75 133 ASP B N 1
ATOM 2682 C CA . ASP B 1 133 ? -14.016 16.266 9.906 1 98.75 133 ASP B CA 1
ATOM 2683 C C . ASP B 1 133 ? -14.836 15.086 9.398 1 98.75 133 ASP B C 1
ATOM 2685 O O . ASP B 1 133 ? -16.062 15.156 9.336 1 98.75 133 ASP B O 1
ATOM 2689 N N . SER B 1 134 ? -14.281 14.086 8.977 1 98.75 134 SER B N 1
ATOM 2690 C CA . SER B 1 134 ? -14.867 12.852 8.477 1 98.75 134 SER B CA 1
ATOM 2691 C C . SER B 1 134 ? -13.867 11.703 8.523 1 98.75 134 SER B C 1
ATOM 2693 O O . SER B 1 134 ? -12.719 11.883 8.922 1 98.75 134 SER B O 1
ATOM 2695 N N . PHE B 1 135 ? -14.367 10.492 8.203 1 98.75 135 PHE B N 1
ATOM 2696 C CA . PHE B 1 135 ? -13.539 9.297 8.305 1 98.75 135 PHE B CA 1
ATOM 2697 C C . PHE B 1 135 ? -13.672 8.438 7.051 1 98.75 135 PHE B C 1
ATOM 2699 O O . PHE B 1 135 ? -14.758 8.312 6.496 1 98.75 135 PHE B O 1
ATOM 2706 N N . ILE B 1 136 ? -12.555 7.922 6.637 1 98.88 136 ILE B N 1
ATOM 2707 C CA . ILE B 1 136 ? -12.445 7.086 5.445 1 98.88 136 ILE B CA 1
ATOM 2708 C C . ILE B 1 136 ? -11.758 5.77 5.801 1 98.88 136 ILE B C 1
ATOM 2710 O O . ILE B 1 136 ? -10.875 5.734 6.664 1 98.88 136 ILE B O 1
ATOM 2714 N N . TYR B 1 137 ? -12.188 4.672 5.234 1 98.75 137 TYR B N 1
ATOM 2715 C CA . TYR B 1 137 ? -11.523 3.395 5.477 1 98.75 137 TYR B CA 1
ATOM 2716 C C . TYR B 1 137 ? -11.453 2.566 4.199 1 98.75 137 TYR B C 1
ATOM 2718 O O . TYR B 1 137 ? -12.039 2.938 3.18 1 98.75 137 TYR B O 1
ATOM 2726 N N . ILE B 1 138 ? -10.688 1.542 4.176 1 98.88 138 ILE B N 1
ATOM 2727 C CA . ILE B 1 138 ? -10.516 0.604 3.068 1 98.88 138 ILE B CA 1
ATOM 2728 C C . ILE B 1 138 ? -11.203 -0.719 3.408 1 98.88 138 ILE B C 1
ATOM 2730 O O . ILE B 1 138 ? -10.773 -1.427 4.324 1 98.88 138 ILE B O 1
ATOM 2734 N N . PRO B 1 139 ? -12.211 -1.047 2.656 1 98.81 139 PRO B N 1
ATOM 2735 C CA . PRO B 1 139 ? -12.844 -2.342 2.928 1 98.81 139 PRO B CA 1
ATOM 2736 C C . PRO B 1 139 ? -11.875 -3.512 2.781 1 98.81 139 PRO B C 1
ATOM 2738 O O . PRO B 1 139 ? -11.016 -3.502 1.892 1 98.81 139 PRO B O 1
ATOM 2741 N N . GLN B 1 140 ? -11.992 -4.43 3.65 1 98.69 140 GLN B N 1
ATOM 2742 C CA . GLN B 1 140 ? -11.273 -5.699 3.598 1 98.69 140 GLN B CA 1
ATOM 2743 C C . GLN B 1 140 ? -12.234 -6.879 3.512 1 98.69 140 GLN B C 1
ATOM 2745 O O . GLN B 1 140 ? -13.406 -6.754 3.871 1 98.69 140 GLN B O 1
ATOM 2750 N N . TYR B 1 141 ? -11.695 -8.008 3.125 1 98.62 141 TYR B N 1
ATOM 2751 C CA . TYR B 1 141 ? -12.609 -9.062 2.707 1 98.62 141 TYR B CA 1
ATOM 2752 C C . TYR B 1 141 ? -12.203 -10.414 3.289 1 98.62 141 TYR B C 1
ATOM 2754 O O . TYR B 1 141 ? -13.031 -11.312 3.418 1 98.62 141 TYR B O 1
ATOM 2762 N N . GLY B 1 142 ? -10.977 -10.555 3.557 1 97.44 142 GLY B N 1
ATOM 2763 C CA . GLY B 1 142 ? -10.5 -11.82 4.094 1 97.44 142 GLY B CA 1
ATOM 2764 C C . GLY B 1 142 ? -10.422 -11.828 5.609 1 97.44 142 GLY B C 1
ATOM 2765 O O . GLY B 1 142 ? -10.625 -10.797 6.254 1 97.44 142 GLY B O 1
ATOM 2766 N N . ALA B 1 143 ? -10 -12.898 6.168 1 95.94 143 ALA B N 1
ATOM 2767 C CA . ALA B 1 143 ? -10.195 -13.133 7.598 1 95.94 143 ALA B CA 1
ATOM 2768 C C . ALA B 1 143 ? -8.891 -12.992 8.367 1 95.94 143 ALA B C 1
ATOM 2770 O O . ALA B 1 143 ? -8.852 -13.195 9.578 1 95.94 143 ALA B O 1
ATOM 2771 N N . GLY B 1 144 ? -7.863 -12.531 7.719 1 97 144 GLY B N 1
ATOM 2772 C CA . GLY B 1 144 ? -6.574 -12.812 8.328 1 97 144 GLY B CA 1
ATOM 2773 C C . GLY B 1 144 ? -5.91 -11.578 8.914 1 97 144 GLY B C 1
ATOM 2774 O O . GLY B 1 144 ? -4.777 -11.648 9.398 1 97 144 GLY B O 1
ATOM 2775 N N . THR B 1 145 ? -6.539 -10.445 8.891 1 97.5 145 THR B N 1
ATOM 2776 C CA . THR B 1 145 ? -5.895 -9.266 9.461 1 97.5 145 THR B CA 1
ATOM 2777 C C . THR B 1 145 ? -6.934 -8.234 9.891 1 97.5 145 THR B C 1
ATOM 2779 O O . THR B 1 145 ? -7.961 -8.07 9.227 1 97.5 145 THR B O 1
ATOM 2782 N N . ALA B 1 146 ? -6.645 -7.551 10.961 1 97.31 146 ALA B N 1
ATOM 2783 C CA . ALA B 1 146 ? -7.551 -6.562 11.547 1 97.31 146 ALA B CA 1
ATOM 2784 C C . ALA B 1 146 ? -7.43 -5.219 10.836 1 97.31 146 ALA B C 1
ATOM 2786 O O . ALA B 1 146 ? -8.336 -4.387 10.906 1 97.31 146 ALA B O 1
ATOM 2787 N N . SER B 1 147 ? -6.277 -4.977 10.234 1 97.31 147 SER B N 1
ATOM 2788 C CA . SER B 1 147 ? -6.008 -3.732 9.516 1 97.31 147 SER B CA 1
ATOM 2789 C C . SER B 1 147 ? -4.785 -3.863 8.617 1 97.31 147 SER B C 1
ATOM 2791 O O . SER B 1 147 ? -4.082 -4.879 8.656 1 97.31 147 SER B O 1
ATOM 2793 N N . LEU B 1 148 ? -4.578 -2.859 7.824 1 96.81 148 LEU B N 1
ATOM 2794 C CA . LEU B 1 148 ? -3.451 -2.826 6.898 1 96.81 148 LEU B CA 1
ATOM 2795 C C . LEU B 1 148 ? -2.281 -2.053 7.496 1 96.81 148 LEU B C 1
ATOM 2797 O O . LEU B 1 148 ? -2.459 -1.283 8.445 1 96.81 148 LEU B O 1
ATOM 2801 N N . ASN B 1 149 ? -1.037 -2.355 6.973 1 93.88 149 ASN B N 1
ATOM 2802 C CA . ASN B 1 149 ? 0.11 -1.489 7.223 1 93.88 149 ASN B CA 1
ATOM 2803 C C . ASN B 1 149 ? -0.203 -0.034 6.887 1 93.88 149 ASN B C 1
ATOM 2805 O O . ASN B 1 149 ? -0.839 0.248 5.867 1 93.88 149 ASN B O 1
ATOM 2809 N N . VAL B 1 150 ? 0.248 0.866 7.645 1 95 150 VAL B N 1
ATOM 2810 C CA . VAL B 1 150 ? -0.142 2.27 7.547 1 95 150 VAL B CA 1
ATOM 2811 C C . VAL B 1 150 ? 0.256 2.824 6.184 1 95 150 VAL B C 1
ATOM 2813 O O . VAL B 1 150 ? -0.488 3.602 5.582 1 95 150 VAL B O 1
ATOM 2816 N N . ALA B 1 151 ? 1.46 2.49 5.699 1 95.19 151 ALA B N 1
ATOM 2817 C CA . ALA B 1 151 ? 1.9 2.994 4.402 1 95.19 151 ALA B CA 1
ATOM 2818 C C . ALA B 1 151 ? 1.061 2.404 3.271 1 95.19 151 ALA B C 1
ATOM 2820 O O . ALA B 1 151 ? 0.764 3.088 2.289 1 95.19 151 ALA B O 1
ATOM 2821 N N . VAL B 1 152 ? 0.648 1.157 3.436 1 97.06 152 VAL B N 1
ATOM 2822 C CA . VAL B 1 152 ? -0.232 0.501 2.475 1 97.06 152 VAL B CA 1
ATOM 2823 C C . VAL B 1 152 ? -1.587 1.204 2.451 1 97.06 152 VAL B C 1
ATOM 2825 O O . VAL B 1 152 ? -2.086 1.567 1.384 1 97.06 152 VAL B O 1
ATOM 2828 N N . ALA B 1 153 ? -2.123 1.428 3.629 1 98.12 153 ALA B N 1
ATOM 2829 C CA . ALA B 1 153 ? -3.418 2.094 3.727 1 98.12 153 ALA B CA 1
ATOM 2830 C C . ALA B 1 153 ? -3.363 3.492 3.117 1 98.12 153 ALA B C 1
ATOM 2832 O O . ALA B 1 153 ? -4.227 3.861 2.316 1 98.12 153 ALA B O 1
ATOM 2833 N N . ALA B 1 154 ? -2.34 4.191 3.482 1 98.19 154 ALA B N 1
ATOM 2834 C CA . ALA B 1 154 ? -2.176 5.547 2.959 1 98.19 154 ALA B CA 1
ATOM 2835 C C . ALA B 1 154 ? -2.102 5.539 1.435 1 98.19 154 ALA B C 1
ATOM 2837 O O . ALA B 1 154 ? -2.721 6.375 0.772 1 98.19 154 ALA B O 1
ATOM 2838 N N . SER B 1 155 ? -1.407 4.586 0.858 1 98.75 155 SER B N 1
ATOM 2839 C CA . SER B 1 155 ? -1.201 4.555 -0.585 1 98.75 155 SER B CA 1
ATOM 2840 C C . SER B 1 155 ? -2.514 4.328 -1.327 1 98.75 155 SER B C 1
ATOM 2842 O O . SER B 1 155 ? -2.742 4.91 -2.389 1 98.75 155 SER B O 1
ATOM 2844 N N . ILE B 1 156 ? -3.369 3.494 -0.755 1 98.94 156 ILE B N 1
ATOM 2845 C CA . ILE B 1 156 ? -4.66 3.227 -1.381 1 98.94 156 ILE B CA 1
ATOM 2846 C C . ILE B 1 156 ? -5.52 4.488 -1.351 1 98.94 156 ILE B C 1
ATOM 2848 O O . ILE B 1 156 ? -6.141 4.848 -2.354 1 98.94 156 ILE B O 1
ATOM 2852 N N . ILE B 1 157 ? -5.523 5.184 -0.27 1 98.94 157 ILE B N 1
ATOM 2853 C CA . ILE B 1 157 ? -6.305 6.406 -0.125 1 98.94 157 ILE B CA 1
ATOM 2854 C C . ILE B 1 157 ? -5.762 7.484 -1.062 1 98.94 157 ILE B C 1
ATOM 2856 O O . ILE B 1 157 ? -6.523 8.133 -1.78 1 98.94 157 ILE B O 1
ATOM 2860 N N . LEU B 1 158 ? -4.457 7.637 -1.085 1 98.88 158 LEU B N 1
ATOM 2861 C CA . LEU B 1 158 ? -3.816 8.648 -1.918 1 98.88 158 LEU B CA 1
ATOM 2862 C C . LEU B 1 158 ? -4.047 8.359 -3.398 1 98.88 158 LEU B C 1
ATOM 2864 O O . LEU B 1 158 ? -4.238 9.281 -4.191 1 98.88 158 LEU B O 1
ATOM 2868 N N . HIS B 1 159 ? -4.023 7.121 -3.758 1 98.88 159 HIS B N 1
ATOM 2869 C CA . HIS B 1 159 ? -4.32 6.699 -5.121 1 98.88 159 HIS B CA 1
ATOM 2870 C C . HIS B 1 159 ? -5.707 7.168 -5.551 1 98.88 159 HIS B C 1
ATOM 2872 O O . HIS B 1 159 ? -5.867 7.73 -6.637 1 98.88 159 HIS B O 1
ATOM 2878 N N . HIS B 1 160 ? -6.707 6.957 -4.707 1 98.88 160 HIS B N 1
ATOM 2879 C CA . HIS B 1 160 ? -8.07 7.379 -5.016 1 98.88 160 HIS B CA 1
ATOM 2880 C C . HIS B 1 160 ? -8.172 8.898 -5.09 1 98.88 160 HIS B C 1
ATOM 2882 O O . HIS B 1 160 ? -8.82 9.438 -5.992 1 98.88 160 HIS B O 1
ATOM 2888 N N . PHE B 1 161 ? -7.527 9.578 -4.156 1 98.94 161 PHE B N 1
ATOM 2889 C CA . PHE B 1 161 ? -7.602 11.031 -4.137 1 98.94 161 PHE B CA 1
ATOM 2890 C C . PHE B 1 161 ? -6.988 11.625 -5.398 1 98.94 161 PHE B C 1
ATOM 2892 O O . PHE B 1 161 ? -7.559 12.523 -6.012 1 98.94 161 PHE B O 1
ATOM 2899 N N . ALA B 1 162 ? -5.828 11.102 -5.742 1 98.81 162 ALA B N 1
ATOM 2900 C CA . ALA B 1 162 ? -5.121 11.625 -6.91 1 98.81 162 ALA B CA 1
ATOM 2901 C C . ALA B 1 162 ? -5.941 11.438 -8.18 1 98.81 162 ALA B C 1
ATOM 2903 O O . ALA B 1 162 ? -5.992 12.336 -9.031 1 98.81 162 ALA B O 1
ATOM 2904 N N . HIS B 1 163 ? -6.512 10.273 -8.258 1 98.31 163 HIS B N 1
ATOM 2905 C CA . HIS B 1 163 ? -7.363 10.016 -9.414 1 98.31 163 HIS B CA 1
ATOM 2906 C C . HIS B 1 163 ? -8.555 10.961 -9.438 1 98.31 163 HIS B C 1
ATOM 2908 O O . HIS B 1 163 ? -8.859 11.562 -10.477 1 98.31 163 HIS B O 1
ATOM 2914 N N . TRP B 1 164 ? -9.195 11.148 -8.328 1 98.44 164 TRP B N 1
ATOM 2915 C CA . TRP B 1 164 ? -10.328 12.055 -8.211 1 98.44 164 TRP B CA 1
ATOM 2916 C C . TRP B 1 164 ? -9.906 13.492 -8.531 1 98.44 164 TRP B C 1
ATOM 2918 O O . TRP B 1 164 ? -10.625 14.203 -9.242 1 98.44 164 TRP B O 1
ATOM 2928 N N . ALA B 1 165 ? -8.766 13.883 -8.008 1 98.38 165 ALA B N 1
ATOM 2929 C CA . ALA B 1 165 ? -8.289 15.258 -8.148 1 98.38 165 ALA B CA 1
ATOM 2930 C C . ALA B 1 165 ? -7.902 15.562 -9.594 1 98.38 165 ALA B C 1
ATOM 2932 O O . ALA B 1 165 ? -7.734 16.719 -9.961 1 98.38 165 ALA B O 1
ATOM 2933 N N . GLY B 1 166 ? -7.691 14.523 -10.422 1 97.81 166 GLY B N 1
ATOM 2934 C CA . GLY B 1 166 ? -7.363 14.711 -11.828 1 97.81 166 GLY B CA 1
ATOM 2935 C C . GLY B 1 166 ? -5.941 15.195 -12.047 1 97.81 166 GLY B C 1
ATOM 2936 O O . GLY B 1 166 ? -5.688 16.031 -12.914 1 97.81 166 GLY B O 1
ATOM 2937 N N . TYR B 1 167 ? -5.004 14.703 -11.219 1 98.12 167 TYR B N 1
ATOM 2938 C CA . TYR B 1 167 ? -3.607 15.078 -11.398 1 98.12 167 TYR B CA 1
ATOM 2939 C C . TYR B 1 167 ? -3.076 14.578 -12.734 1 98.12 167 TYR B C 1
ATOM 2941 O O . TYR B 1 167 ? -3.408 13.469 -13.164 1 98.12 167 TYR B O 1
ATOM 2949 N N . PRO B 1 168 ? -2.277 15.383 -13.336 1 97.81 168 PRO B N 1
ATOM 2950 C CA . PRO B 1 168 ? -1.672 14.891 -14.578 1 97.81 168 PRO B CA 1
ATOM 2951 C C . PRO B 1 168 ? -0.657 13.781 -14.336 1 97.81 168 PRO B C 1
ATOM 2953 O O . PRO B 1 168 ? 0.199 13.898 -13.453 1 97.81 168 PRO B O 1
ATOM 2956 N N . GLU B 1 169 ? -0.733 12.75 -15.086 1 98.12 169 GLU B N 1
ATOM 2957 C CA . GLU B 1 169 ? 0.155 11.602 -14.93 1 98.12 169 GLU B CA 1
ATOM 2958 C C . GLU B 1 169 ? 1.589 11.961 -15.305 1 98.12 169 GLU B C 1
ATOM 2960 O O . GLU B 1 169 ? 1.819 12.664 -16.297 1 98.12 169 GLU B O 1
ATOM 2965 N N . ARG B 1 170 ? 2.488 11.422 -14.508 1 97.94 170 ARG B N 1
ATOM 2966 C CA . ARG B 1 170 ? 3.914 11.578 -14.781 1 97.94 170 ARG B CA 1
ATOM 2967 C C . ARG B 1 170 ? 4.309 10.812 -16.047 1 97.94 170 ARG B C 1
ATOM 2969 O O . ARG B 1 170 ? 3.742 9.766 -16.344 1 97.94 170 ARG B O 1
ATOM 2976 N N . GLN B 1 171 ? 5.301 11.352 -16.719 1 97.56 171 GLN B N 1
ATOM 2977 C CA . GLN B 1 171 ? 5.797 10.695 -17.922 1 97.56 171 GLN B CA 1
ATOM 2978 C C . GLN B 1 171 ? 6.445 9.352 -17.594 1 97.56 171 GLN B C 1
ATOM 2980 O O . GLN B 1 171 ? 7.168 9.234 -16.609 1 97.56 171 GLN B O 1
ATOM 2985 N N . ARG B 1 172 ? 6.164 8.383 -18.469 1 96.94 172 ARG B N 1
ATOM 2986 C CA . ARG B 1 172 ? 6.789 7.066 -18.375 1 96.94 172 ARG B CA 1
ATOM 2987 C C . ARG B 1 172 ? 7.895 6.895 -19.406 1 96.94 172 ARG B C 1
ATOM 2989 O O . ARG B 1 172 ? 7.789 7.406 -20.516 1 96.94 172 ARG B O 1
ATOM 2996 N N . GLU B 1 173 ? 8.953 6.266 -19.031 1 95.31 173 GLU B N 1
ATOM 2997 C CA . GLU B 1 173 ? 10.055 5.871 -19.906 1 95.31 173 GLU B CA 1
ATOM 2998 C C . GLU B 1 173 ? 10.508 4.445 -19.609 1 95.31 173 GLU B C 1
ATOM 3000 O O . GLU B 1 173 ? 10.984 4.156 -18.516 1 95.31 173 GLU B O 1
ATOM 3005 N N . GLY B 1 174 ? 10.352 3.615 -20.641 1 93 174 GLY B N 1
ATOM 3006 C CA . GLY B 1 174 ? 10.602 2.207 -20.359 1 93 174 GLY B CA 1
ATOM 3007 C C . GLY B 1 174 ? 9.617 1.604 -19.391 1 93 174 GLY B C 1
ATOM 3008 O O . GLY B 1 174 ? 8.406 1.648 -19.609 1 93 174 GLY B O 1
ATOM 3009 N N . GLN B 1 175 ? 10.195 1.094 -18.312 1 94.56 175 GLN B N 1
ATOM 3010 C CA . GLN B 1 175 ? 9.344 0.424 -17.344 1 94.56 175 GLN B CA 1
ATOM 3011 C C . GLN B 1 175 ? 9.273 1.213 -16.031 1 94.56 175 GLN B C 1
ATOM 3013 O O . GLN B 1 175 ? 9.086 0.635 -14.961 1 94.56 175 GLN B O 1
ATOM 3018 N N . LYS B 1 176 ? 9.5 2.604 -16.203 1 96.38 176 LYS B N 1
ATOM 3019 C CA . LYS B 1 176 ? 9.547 3.455 -15.023 1 96.38 176 LYS B CA 1
ATOM 3020 C C . LYS B 1 176 ? 8.906 4.812 -15.297 1 96.38 176 LYS B C 1
ATOM 3022 O O . LYS B 1 176 ? 8.727 5.199 -16.453 1 96.38 176 LYS B O 1
ATOM 3027 N N . PHE B 1 177 ? 8.531 5.48 -14.234 1 97.81 177 PHE B N 1
ATOM 3028 C CA . PHE B 1 177 ? 8.211 6.898 -14.328 1 97.81 177 PHE B CA 1
ATOM 3029 C C . PHE B 1 177 ? 9.477 7.746 -14.289 1 97.81 177 PHE B C 1
ATOM 3031 O O . PHE B 1 177 ? 10.438 7.406 -13.594 1 97.81 177 PHE B O 1
ATOM 3038 N N . VAL B 1 178 ? 9.422 8.852 -14.984 1 97.38 178 VAL B N 1
ATOM 3039 C CA . VAL B 1 178 ? 10.586 9.727 -15.047 1 97.38 178 VAL B CA 1
ATOM 3040 C C . VAL B 1 178 ? 10.727 10.484 -13.727 1 97.38 178 VAL B C 1
ATOM 3042 O O . VAL B 1 178 ? 9.797 11.172 -13.289 1 97.38 178 VAL B O 1
ATOM 3045 N N . VAL B 1 179 ? 11.891 10.312 -13.133 1 97.19 179 VAL B N 1
ATOM 3046 C CA . VAL B 1 179 ? 12.188 11.016 -11.891 1 97.19 179 VAL B CA 1
ATOM 3047 C C . VAL B 1 179 ? 12.875 12.344 -12.203 1 97.19 179 VAL B C 1
ATOM 3049 O O . VAL B 1 179 ? 13.789 12.398 -13.023 1 97.19 179 VAL B O 1
ATOM 3052 N N . ALA B 1 180 ? 12.422 13.367 -11.562 1 96.94 180 ALA B N 1
ATOM 3053 C CA . ALA B 1 180 ? 13.008 14.688 -11.773 1 96.94 180 ALA B CA 1
ATOM 3054 C C . ALA B 1 180 ? 14.391 14.781 -11.133 1 96.94 180 ALA B C 1
ATOM 3056 O O . ALA B 1 180 ? 14.797 13.891 -10.375 1 96.94 180 ALA B O 1
ATOM 3057 N N . GLU B 1 181 ? 15.078 15.812 -11.484 1 93.88 181 GLU B N 1
ATOM 3058 C CA . GLU B 1 181 ? 16.375 16.078 -10.859 1 93.88 181 GLU B CA 1
ATOM 3059 C C . GLU B 1 181 ? 16.219 16.328 -9.367 1 93.88 181 GLU B C 1
ATOM 3061 O O . GLU B 1 181 ? 15.32 17.062 -8.945 1 93.88 181 GLU B O 1
ATOM 3066 N N . ARG B 1 182 ? 17.047 15.648 -8.703 1 88.81 182 ARG B N 1
ATOM 3067 C CA . ARG B 1 182 ? 16.984 15.773 -7.254 1 88.81 182 ARG B CA 1
ATOM 3068 C C . ARG B 1 182 ? 17.219 17.219 -6.816 1 88.81 182 ARG B C 1
ATOM 3070 O O . ARG B 1 182 ? 18.188 17.859 -7.25 1 88.81 182 ARG B O 1
ATOM 3077 N N . PRO B 1 183 ? 16.359 17.672 -5.996 1 86.44 183 PRO B N 1
ATOM 3078 C CA . PRO B 1 183 ? 16.594 19.016 -5.477 1 86.44 183 PRO B CA 1
ATOM 3079 C C . PRO B 1 183 ? 17.812 19.094 -4.574 1 86.44 183 PRO B C 1
ATOM 3081 O O . PRO B 1 183 ? 18.25 18.078 -4.012 1 86.44 183 PRO B O 1
ATOM 3084 N N . GLN B 1 184 ? 18.406 20.203 -4.445 1 81.06 184 GLN B N 1
ATOM 3085 C CA . GLN B 1 184 ? 19.547 20.375 -3.541 1 81.06 184 GLN B CA 1
ATOM 3086 C C . GLN B 1 184 ? 19.125 20.172 -2.088 1 81.06 184 GLN B C 1
ATOM 3088 O O . GLN B 1 184 ? 18.094 20.703 -1.654 1 81.06 184 GLN B O 1
ATOM 3093 N N . ARG B 1 185 ? 19.906 19.344 -1.496 1 75.06 185 ARG B N 1
ATOM 3094 C CA . ARG B 1 185 ? 19.609 19.062 -0.095 1 75.06 185 ARG B CA 1
ATOM 3095 C C . ARG B 1 185 ? 19.922 20.266 0.782 1 75.06 185 ARG B C 1
ATOM 3097 O O . ARG B 1 185 ? 21 20.859 0.674 1 75.06 185 ARG B O 1
ATOM 3104 N N . THR B 1 186 ? 18.953 20.688 1.567 1 68.94 186 THR B N 1
ATOM 3105 C CA . THR B 1 186 ? 19.141 21.859 2.408 1 68.94 186 THR B CA 1
ATOM 3106 C C . THR B 1 186 ? 19.391 21.453 3.857 1 68.94 186 THR B C 1
ATOM 3108 O O . THR B 1 186 ? 19.688 22.312 4.703 1 68.94 186 THR B O 1
ATOM 3111 N N . GLY B 1 187 ? 19.375 20.188 4.219 1 73.38 187 GLY B N 1
ATOM 3112 C CA . GLY B 1 187 ? 19.562 19.703 5.578 1 73.38 187 GLY B CA 1
ATOM 3113 C C . GLY B 1 187 ? 19.781 18.203 5.664 1 73.38 187 GLY B C 1
ATOM 3114 O O . GLY B 1 187 ? 19.875 17.531 4.637 1 73.38 187 GLY B O 1
ATOM 3115 N N . PRO B 1 188 ? 19.938 17.797 6.934 1 81.5 188 PRO B N 1
ATOM 3116 C CA . PRO B 1 188 ? 20.141 16.359 7.137 1 81.5 188 PRO B CA 1
ATOM 3117 C C . PRO B 1 188 ? 18.938 15.523 6.711 1 81.5 188 PRO B C 1
ATOM 3119 O O . PRO B 1 188 ? 17.812 16 6.762 1 81.5 188 PRO B O 1
ATOM 3122 N N . ARG B 1 189 ? 19.25 14.297 6.309 1 83.81 189 ARG B N 1
ATOM 3123 C CA . ARG B 1 189 ? 18.172 13.391 5.938 1 83.81 189 ARG B CA 1
ATOM 3124 C C . ARG B 1 189 ? 17.375 12.961 7.164 1 83.81 189 ARG B C 1
ATOM 3126 O O . ARG B 1 189 ? 17.938 12.719 8.234 1 83.81 189 ARG B O 1
ATOM 3133 N N . GLY B 1 190 ? 16.109 12.844 6.969 1 85.19 190 GLY B N 1
ATOM 3134 C CA . GLY B 1 190 ? 15.281 12.289 8.023 1 85.19 190 GLY B CA 1
ATOM 3135 C C . GLY B 1 190 ? 15.078 13.242 9.188 1 85.19 190 GLY B C 1
ATOM 3136 O O . GLY B 1 190 ? 14.961 12.812 10.336 1 85.19 190 GLY B O 1
ATOM 3137 N N . PHE B 1 191 ? 15.25 14.508 8.922 1 86.88 191 PHE B N 1
ATOM 3138 C CA . PHE B 1 191 ? 15.062 15.523 9.953 1 86.88 191 PHE B CA 1
ATOM 3139 C C . PHE B 1 191 ? 14.438 16.781 9.359 1 86.88 191 PHE B C 1
ATOM 3141 O O . PHE B 1 191 ? 14.875 17.266 8.32 1 86.88 191 PHE B O 1
ATOM 3148 N N . VAL B 1 192 ? 13.398 17.25 10 1 88.94 192 VAL B N 1
ATOM 3149 C CA . VAL B 1 192 ? 12.828 18.516 9.594 1 88.94 192 VAL B CA 1
ATOM 3150 C C . VAL B 1 192 ? 13.516 19.656 10.344 1 88.94 192 VAL B C 1
ATOM 3152 O O . VAL B 1 192 ? 13.391 19.766 11.57 1 88.94 192 VAL B O 1
ATOM 3155 N N . PRO B 1 193 ? 14.133 20.5 9.633 1 86.81 193 PRO B N 1
ATOM 3156 C CA . PRO B 1 193 ? 14.859 21.578 10.305 1 86.81 193 PRO B CA 1
ATOM 3157 C C . PRO B 1 193 ? 13.938 22.562 11.008 1 86.81 193 PRO B C 1
ATOM 3159 O O . PRO B 1 193 ? 12.758 22.672 10.648 1 86.81 193 PRO B O 1
ATOM 3162 N N . LEU B 1 194 ? 14.547 23.188 11.938 1 86.94 194 LEU B N 1
ATOM 3163 C CA . LEU B 1 194 ? 13.812 24.25 12.617 1 86.94 194 LEU B CA 1
ATOM 3164 C C . LEU B 1 194 ? 13.562 25.422 11.672 1 86.94 194 LEU B C 1
ATOM 3166 O O . LEU B 1 194 ? 14.422 25.766 10.852 1 86.94 194 LEU B O 1
ATOM 3170 N N . THR B 1 195 ? 12.359 25.953 11.805 1 84.06 195 THR B N 1
ATOM 3171 C CA . THR B 1 195 ? 12.156 27.234 11.133 1 84.06 195 THR B CA 1
ATOM 3172 C C . THR B 1 195 ? 12.984 28.328 11.781 1 84.06 195 THR B C 1
ATOM 3174 O O . THR B 1 195 ? 13.453 28.172 12.914 1 84.06 195 THR B O 1
ATOM 3177 N N . PRO B 1 196 ? 13.188 29.375 11.047 1 85.31 196 PRO B N 1
ATOM 3178 C CA . PRO B 1 196 ? 13.914 30.469 11.68 1 85.31 196 PRO B CA 1
ATOM 3179 C C . PRO B 1 196 ? 13.266 30.938 12.984 1 85.31 196 PRO B C 1
ATOM 3181 O O . PRO B 1 196 ? 13.977 31.266 13.945 1 85.31 196 PRO B O 1
ATOM 3184 N N . GLU B 1 197 ? 11.984 30.953 12.945 1 85.69 197 GLU B N 1
ATOM 3185 C CA . GLU B 1 197 ? 11.258 31.359 14.141 1 85.69 197 GLU B CA 1
ATOM 3186 C C . GLU B 1 197 ? 11.469 30.359 15.281 1 85.69 197 GLU B C 1
ATOM 3188 O O . GLU B 1 197 ? 11.695 30.766 16.422 1 85.69 197 GLU B O 1
ATOM 3193 N N . GLU B 1 198 ? 11.453 29.094 14.898 1 86.56 198 GLU B N 1
ATOM 3194 C CA . GLU B 1 198 ? 11.648 28.062 15.906 1 86.56 198 GLU B CA 1
ATOM 3195 C C . GLU B 1 198 ? 13.078 28.078 16.438 1 86.56 198 GLU B C 1
ATOM 3197 O O . GLU B 1 198 ? 13.297 27.875 17.641 1 86.56 198 GLU B O 1
ATOM 3202 N N . ALA B 1 199 ? 14.016 28.266 15.594 1 87.19 199 ALA B N 1
ATOM 3203 C CA . ALA B 1 199 ? 15.422 28.344 15.984 1 87.19 199 ALA B CA 1
ATOM 3204 C C . ALA 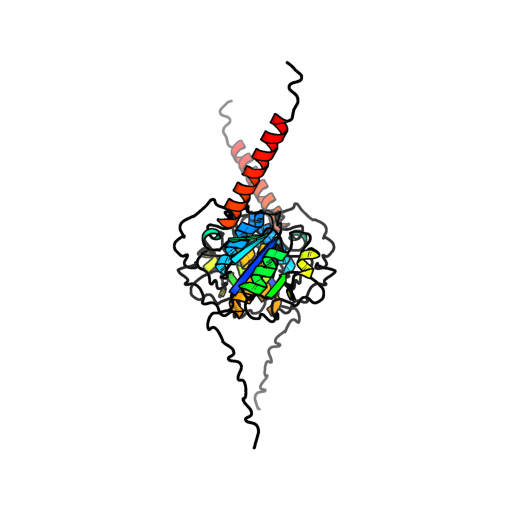B 1 199 ? 15.672 29.516 16.922 1 87.19 199 ALA B C 1
ATOM 3206 O O . ALA B 1 199 ? 16.406 29.375 17.906 1 87.19 199 ALA B O 1
ATOM 3207 N N . ALA B 1 200 ? 15.062 30.578 16.594 1 87.31 200 ALA B N 1
ATOM 3208 C CA . ALA B 1 200 ? 15.188 31.766 17.422 1 87.31 200 ALA B CA 1
ATOM 3209 C C . ALA B 1 200 ? 14.586 31.531 18.812 1 87.31 200 ALA B C 1
ATOM 3211 O O . ALA B 1 200 ? 15.156 31.938 19.828 1 87.31 200 ALA B O 1
ATOM 3212 N N . ALA B 1 201 ? 13.461 30.828 18.766 1 85.19 201 ALA B N 1
ATOM 3213 C CA . ALA B 1 201 ? 12.789 30.531 20.031 1 85.19 201 ALA B CA 1
ATOM 3214 C C . ALA B 1 201 ? 13.633 29.594 20.891 1 85.19 201 ALA B C 1
ATOM 3216 O O . ALA B 1 201 ? 13.711 29.766 22.109 1 85.19 201 ALA B O 1
ATOM 3217 N N . GLU B 1 202 ? 14.234 28.641 20.281 1 83.38 202 GLU B N 1
ATOM 3218 C CA . GLU B 1 202 ? 15.078 27.688 21 1 83.38 202 GLU B CA 1
ATOM 3219 C C . GLU B 1 202 ? 16.312 28.375 21.562 1 83.38 202 GLU B C 1
ATOM 3221 O O . GLU B 1 202 ? 16.734 28.094 22.688 1 83.38 202 GLU B O 1
ATOM 3226 N N . LYS B 1 203 ? 16.891 29.297 20.766 1 85.94 203 LYS B N 1
ATOM 3227 C CA . LYS B 1 203 ? 18.047 30.062 21.219 1 85.94 203 LYS B CA 1
ATOM 3228 C C . LYS B 1 203 ? 17.688 30.938 22.422 1 85.94 203 LYS B C 1
ATOM 3230 O O . LYS B 1 203 ? 18.453 31.016 23.391 1 85.94 203 LYS B O 1
ATOM 3235 N N . ALA B 1 204 ? 16.531 31.484 22.328 1 86.44 204 ALA B N 1
ATOM 3236 C CA . ALA B 1 204 ? 16.062 32.344 23.422 1 86.44 204 ALA B CA 1
ATOM 3237 C C . ALA B 1 204 ? 15.828 31.531 24.688 1 86.44 204 ALA B C 1
ATOM 3239 O O . ALA B 1 204 ? 16.172 31.969 25.797 1 86.44 204 ALA B O 1
ATOM 3240 N N . ARG B 1 205 ? 15.266 30.375 24.469 1 81.5 205 ARG B N 1
ATOM 3241 C CA . ARG B 1 205 ? 15 29.5 25.609 1 81.5 205 ARG B CA 1
ATOM 3242 C C . ARG B 1 205 ? 16.297 29.031 26.25 1 81.5 205 ARG B C 1
ATOM 3244 O O . ARG B 1 205 ? 16.422 29.016 27.469 1 81.5 205 ARG B O 1
ATOM 3251 N N . ARG B 1 206 ? 17.281 28.719 25.453 1 81.12 206 ARG B N 1
ATOM 3252 C CA . ARG B 1 206 ? 18.578 28.266 25.938 1 81.12 206 ARG B CA 1
ATOM 3253 C C . ARG B 1 206 ? 19.312 29.391 26.672 1 81.12 206 ARG B C 1
ATOM 3255 O O . ARG B 1 206 ? 19.938 29.156 27.703 1 81.12 206 ARG B O 1
ATOM 3262 N N . ALA B 1 207 ? 19.188 30.531 26.125 1 82.75 207 ALA B N 1
ATOM 3263 C CA . ALA B 1 207 ? 19.828 31.688 26.734 1 82.75 207 ALA B CA 1
ATOM 3264 C C . ALA B 1 207 ? 19.188 32.031 28.078 1 82.75 207 ALA B C 1
ATOM 3266 O O . ALA B 1 207 ? 19.891 32.344 29.047 1 82.75 207 ALA B O 1
ATOM 3267 N N . ALA B 1 208 ? 17.922 31.797 28.125 1 81.12 208 ALA B N 1
ATOM 3268 C CA . ALA B 1 208 ? 17.219 32.062 29.359 1 81.12 208 ALA B CA 1
ATOM 3269 C C . ALA B 1 208 ? 17.547 31.016 30.422 1 81.12 208 ALA B C 1
ATOM 3271 O O . ALA B 1 208 ? 17.703 31.359 31.609 1 81.12 208 ALA B O 1
ATOM 3272 N N . SER B 1 209 ? 17.656 29.859 29.984 1 76.5 209 SER B N 1
ATOM 3273 C CA . SER B 1 209 ? 18 28.781 30.906 1 76.5 209 SER B CA 1
ATOM 3274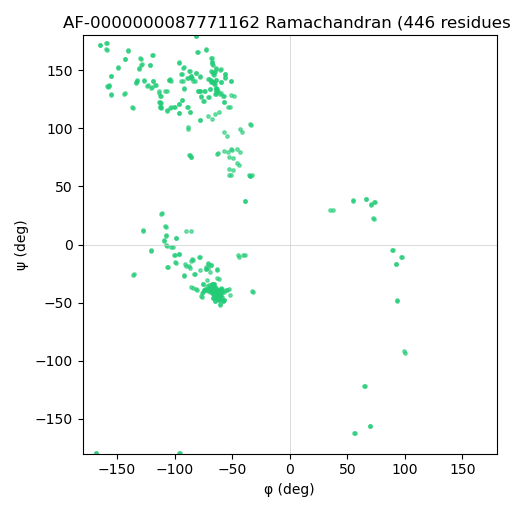 C C . SER B 1 209 ? 19.422 28.922 31.422 1 76.5 209 SER B C 1
ATOM 3276 O O . SER B 1 209 ? 19.688 28.703 32.594 1 76.5 209 SER B O 1
ATOM 3278 N N . ALA B 1 210 ? 20.297 29.391 30.625 1 78.12 210 ALA B N 1
ATOM 3279 C CA . ALA B 1 210 ? 21.688 29.609 31.016 1 78.12 210 ALA B CA 1
ATOM 3280 C C . ALA B 1 210 ? 21.797 30.797 31.969 1 78.12 210 ALA B C 1
ATOM 3282 O O . ALA B 1 210 ? 22.547 30.75 32.938 1 78.12 210 ALA B O 1
ATOM 3283 N N . ALA B 1 211 ? 21.047 31.719 31.766 1 76.25 211 ALA B N 1
ATOM 3284 C CA . ALA B 1 211 ? 21.047 32.906 32.625 1 76.25 211 ALA B CA 1
ATOM 3285 C C . ALA B 1 211 ? 20.484 32.562 34 1 76.25 211 ALA B C 1
ATOM 3287 O O . ALA B 1 211 ? 21 33.031 35.031 1 76.25 211 ALA B O 1
ATOM 3288 N N . SER B 1 212 ? 19.531 31.734 33.969 1 74.88 212 SER B N 1
ATOM 3289 C CA . SER B 1 212 ? 18.938 31.328 35.25 1 74.88 212 SER B CA 1
ATOM 3290 C C . SER B 1 212 ? 19.875 30.438 36.031 1 74.88 212 SER B C 1
ATOM 3292 O O . SER B 1 212 ? 20 30.578 37.25 1 74.88 212 SER B O 1
ATOM 3294 N N . ALA B 1 213 ? 20.562 29.594 35.375 1 77.19 213 ALA B N 1
ATOM 3295 C CA . ALA B 1 213 ? 21.531 28.734 36.031 1 77.19 213 ALA B CA 1
ATOM 3296 C C . ALA B 1 213 ? 22.688 29.547 36.594 1 77.19 213 ALA B C 1
ATOM 3298 O O . ALA B 1 213 ? 23.156 29.266 37.719 1 77.19 213 ALA B O 1
ATOM 3299 N N . ASP B 1 214 ? 23.172 30.484 35.875 1 71.56 214 ASP B N 1
ATOM 3300 C CA . ASP B 1 214 ? 24.234 31.359 36.344 1 71.56 214 ASP B CA 1
ATOM 3301 C C . ASP B 1 214 ? 23.797 32.188 37.531 1 71.56 214 ASP B C 1
ATOM 3303 O O . ASP B 1 214 ? 24.578 32.406 38.469 1 71.56 214 ASP B O 1
ATOM 3307 N N . ALA B 1 215 ? 22.516 32.5 37.656 1 73.75 215 ALA B N 1
ATOM 3308 C CA . ALA B 1 215 ? 21.969 33.25 38.781 1 73.75 215 ALA B CA 1
ATOM 3309 C C . ALA B 1 215 ? 21.859 32.375 40.031 1 73.75 215 ALA B C 1
ATOM 3311 O O . ALA B 1 215 ? 22.203 32.812 41.125 1 73.75 215 ALA B O 1
ATOM 3312 N N . ASP B 1 216 ? 21.453 31.234 39.719 1 73.12 216 ASP B N 1
ATOM 3313 C CA . ASP B 1 216 ? 21.344 30.312 40.844 1 73.12 216 ASP B CA 1
ATOM 3314 C C . ASP B 1 216 ? 22.719 29.984 41.406 1 73.12 216 ASP B C 1
ATOM 3316 O O . ASP B 1 216 ? 22.891 29.859 42.625 1 73.12 216 ASP B O 1
ATOM 3320 N N . ALA B 1 217 ? 23.734 29.906 40.625 1 75.19 217 ALA B N 1
ATOM 3321 C CA . ALA B 1 217 ? 25.094 29.625 41.062 1 75.19 217 ALA B CA 1
ATOM 3322 C C . ALA B 1 217 ? 25.688 30.828 41.812 1 75.19 217 ALA B C 1
ATOM 3324 O O . ALA B 1 217 ? 26.406 30.656 42.781 1 75.19 217 ALA B O 1
ATOM 3325 N N . ALA B 1 218 ? 25.344 31.922 41.531 1 71.38 218 ALA B N 1
ATOM 3326 C CA . ALA B 1 218 ? 25.844 33.156 42.156 1 71.38 218 ALA B CA 1
ATOM 3327 C C . ALA B 1 218 ? 25.188 33.375 43.5 1 71.38 218 ALA B C 1
ATOM 3329 O O . ALA B 1 218 ? 25.75 34.062 44.375 1 71.38 218 ALA B O 1
ATOM 3330 N N . ALA B 1 219 ? 23.969 32.75 43.75 1 71.12 219 ALA B N 1
ATOM 3331 C CA . ALA B 1 219 ? 23.219 32.906 45 1 71.12 219 ALA B CA 1
ATOM 3332 C C . ALA B 1 219 ? 23.703 31.906 46.031 1 71.12 219 ALA B C 1
ATOM 3334 O O . ALA B 1 219 ? 23.312 32 47.219 1 71.12 219 ALA B O 1
ATOM 3335 N N . LEU B 1 220 ? 24.438 30.922 45.656 1 65.12 220 LEU B N 1
ATOM 3336 C CA . LEU B 1 220 ? 24.969 30 46.656 1 65.12 220 LEU B CA 1
ATOM 3337 C C . LEU B 1 220 ? 25.953 30.703 47.594 1 65.12 220 LEU B C 1
ATOM 3339 O O . LEU B 1 220 ? 26.859 31.391 47.125 1 65.12 220 LEU B O 1
ATOM 3343 N N . PRO B 1 221 ? 25.656 30.906 48.906 1 64.75 221 PRO B N 1
ATOM 3344 C CA . PRO B 1 221 ? 26.531 31.578 49.875 1 64.75 221 PRO B CA 1
ATOM 3345 C C . PRO B 1 221 ? 27.953 31.047 49.844 1 64.75 221 PRO B C 1
ATOM 3347 O O . PRO B 1 221 ? 28.172 29.875 49.531 1 64.75 221 PRO B O 1
ATOM 3350 N N . ALA B 1 222 ? 28.953 31.922 49.719 1 58.34 222 ALA B N 1
ATOM 3351 C CA . ALA B 1 222 ? 30.344 31.531 49.906 1 58.34 222 ALA B CA 1
ATOM 3352 C C . ALA B 1 222 ? 30.531 30.812 51.25 1 58.34 222 ALA B C 1
ATOM 3354 O O . ALA B 1 222 ? 30.656 31.453 52.281 1 58.34 222 ALA B O 1
ATOM 3355 N N . LEU B 1 223 ? 29.922 29.75 51.531 1 54.06 223 LEU B N 1
ATOM 3356 C CA . LEU B 1 223 ? 30.141 29.125 52.812 1 54.06 223 LEU B CA 1
ATOM 3357 C C . LEU B 1 223 ? 31.641 28.922 53.062 1 54.06 223 LEU B C 1
ATOM 3359 O O . LEU B 1 223 ? 32.062 28.75 54.219 1 54.06 223 LEU B O 1
ATOM 3363 N N . PHE B 1 224 ? 32.406 28.547 51.969 1 54.5 224 PHE B N 1
ATOM 3364 C CA 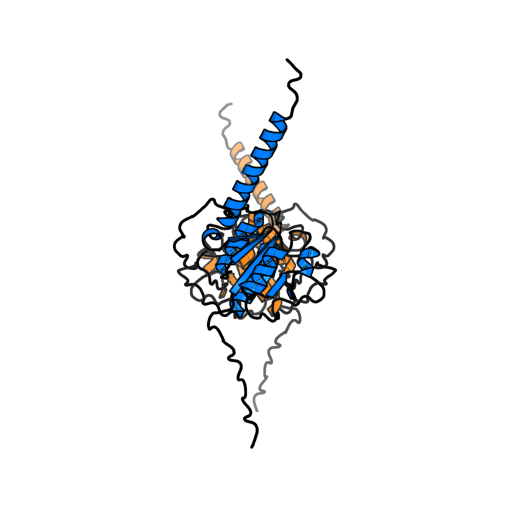. PHE B 1 224 ? 33.688 28.047 52.406 1 54.5 224 PHE B CA 1
ATOM 3365 C C . PHE B 1 224 ? 34.719 29.188 52.5 1 54.5 224 PHE B C 1
ATOM 3367 O O . PHE B 1 224 ? 35.906 28.953 52.781 1 54.5 224 PHE B O 1
ATOM 3374 N N . GLU B 1 225 ? 34.25 30.453 52.406 1 39.59 225 GLU B N 1
ATOM 3375 C CA . GLU B 1 225 ? 35.406 31.172 52.938 1 39.59 225 GLU B CA 1
ATOM 3376 C C . GLU B 1 225 ? 35.312 31.297 54.469 1 39.59 225 GLU B C 1
ATOM 3378 O O . GLU B 1 225 ? 34.25 31.422 55.031 1 39.59 225 GLU B O 1
#

InterPro domains:
  IPR001537 tRNA/rRNA methyltransferase, SpoU type [PF00588] (22-159)
  IPR029026 tRNA (guanine-N1-)-methyltransferase, N-terminal [G3DSA:3.40.1280.10] (3-184)
  IPR029028 Alpha/beta knot methyltransferases [SSF75217] (19-163)
  IPR051259 Ribosomal RNA Methyltransferase [PTHR43191] (17-188)

pLDDT: mean 87.6, std 17.29, range [30.81, 98.94]

Organism: Chlorella sorokiniana (NCBI:txid3076)

Sequence (450 aa):
MQPDRSDGTAAASSSDEPPACYLISYNQQSKHNIGTLARCATAFNVKEVCLVGSRQFNTFGAHGSSEFVEFSHYHTLEECVADLKENKGCTVVGVEIMDGAQPVHSFPFKGNAAFMLGNEGAGLNEKQLALCDSFIYIPQYGAGTASLNVAVAASIILHHFAHWAGYPERQREGQKFVVAERPQRTGPRGFVPLTPEEAAAEKARRAASAASADADAAALPALFEMQPDRSDGTAAASSSDEPPACYLISYNQQSKHNIGTLARCATAFNVKEVCLVGSRQFNTFGAHGSSEFVEFSHYHTLEECVADLKENKGCTVVGVEIMDGAQPVHSFPFKGNAAFMLGNEGAGLNEKQLALCDSFIYIPQYGAGTASLNVAVAASIILHHFAHWAGYPERQREGQKFVVAERPQRTGPRGFVPLTPEEAAAEKARRAASAASADADAAALPALFE

Foldseek 3Di:
DDPDPPPPPPPPVVVPAFFAEEEEDEPQVPLVCVLLLLCLCVQLVHAEYEYEDAQFGDNVNNPLSNLVHHYHYDDHPVVVLCCCCPVVVEAEEEEDDDPQAAELVPDDDDGHYYYYFAHVPPGNDPVRVVSHPHYYYHDDDDDDDPHDDRSVGSSVNSVSSSVVSVDDHADDDDPGGDDDDRDDDPDDPRGDDDDPVRVVVVVVVVVVVVVVVVVVVVPPPPVPD/DDPDPPPPPPPPVVVPAFFAEEEEDEPQVPLPCVLLLLCLCVQLVHAEYEYEDAQFGDNVNNVLSNLVHHYHYDDHPVVVLCCCCPVVVEAEEEEDDDPQAAELVPDDDDGHYYYYFAHVPPGNDPVRVVSHPHYYYHDDDDDDDPHDDRSVGSSVNSVSSSVVSVDDHADDDDPDGDDDDRDDDPDDPRGDDDDPVRVVVVVVVVVVVVVVVVVVVVPPPPVPD

Secondary structure (DSSP, 8-state):
---------------SSPPPEEEEEES-S-GGGHHHHHHHHHHTT-SEEEEES-SB---TTTTTGGGGSEEEEESSHHHHHHHHHHTT-EEEEEE---TT-EEGGG----SEEEEEPPBTTTBS-HHHHHH-SEEEE----SSS-SS--HHHHHHHHHHHHHHHHTPPPPPEETTEEPPPPPPPP-S-TTBPPPPHHHHHHHHHHHHHHHHHHHHHHHHS-----/---------------SSPPPEEEEEES-S-GGGHHHHHHHHHHTT-SEEEEES-SB---TT-TTGGGGSEEEEESSHHHHHHHHHHTT-EEEEEE---TT-EEGGG----SEEEEEPPBTTTBS-HHHHHH-SEEEE----SSS-SS--HHHHHHHHHHHHHHHHTPPPPPEETTEEPPPPPPPP-S-TTBPPPPHHHHHHHHHHHHHHHHHHHHHHHHS-----